Protein AF-A0A6I9YUH6-F1 (afdb_monomer_lite)

Foldseek 3Di:
DDDDPDDDPPDPPPDPPLDLLVLLCLQLCVQLVVDDADPVSNVVSVVSNVVVLVVVLVCQVPALANDPPDDDPVLVVNLVSCLSCFAAPQDPVNCVVSVSSNNSSCVVCPDPVNCVPVNDRDGHDRRPNRGRPPDPPPPDDDDDPDPDDDDDDDPVVVVVVVVVVVVVVVVVVVVVVVVVPPDDDDDDDDDDDDDDPDQDAQPPDDPQQDDDDPPDDDDSDDHPRRPVPNPLSVCLNQCVLALCRPHPDNPDDDPLEAEEEEPPAAELQAEDDPVSLVSLVVVQVVQVVSVVSVHSGAYAAEHEPNPPNLLVSLQVVCCVPPVDGCVNVDDPVSVVSSVVSSVVRVVNHVVVCSVSVRSHDPVRYYYCPPPVNVVVVVVVVVVCVVVVNDDDDDDDFDADPQSRDTDDPVVDDDDDDPAWDFDDDPPDPGTDIFRDWDWDWFAWPPDNDIDIDIDRCVVCLVVDQAAEDACPPPVCVVQQQTWTARPPPRDTHGYHHDNVDDPVPDD

Radius of gyration: 34.33 Å; chains: 1; bounding box: 80×70×88 Å

InterPro domains:
  IPR001412 Aminoacyl-tRNA synthetase, class I, conserved site [PS00178] (266-277)
  IPR002300 Aminoacyl-tRNA synthetase, class Ia [PF00133] (231-418)
  IPR002303 Valine-tRNA ligase [PR00986] (259-270)
  IPR002303 Valine-tRNA ligase [PR00986] (470-487)
  IPR002303 Valine-tRNA ligase [PTHR11946] (195-507)
  IPR004046 Glutathione S-transferase, C-terminal [PF00043] (27-112)
  IPR009008 Valyl/Leucyl/Isoleucyl-tRNA synthetase, editing domain [G3DSA:3.90.740.10] (435-507)
  IPR009008 Valyl/Leucyl/Isoleucyl-tRNA synthetase, editing domain [SSF50677] (431-507)
  IPR010987 Glutathione S-transferase, C-terminal-like [PS50405] (2-129)
  IPR014729 Rossmann-like alpha/beta/alpha sandwich fold [G3DSA:3.40.50.620] (249-434)
  IPR036282 Glutathione S-transferase, C-terminal domain superfamily [SSF47616] (27-125)

Structure (mmCIF, N/CA/C/O backbone):
data_AF-A0A6I9YUH6-F1
#
_entry.id   AF-A0A6I9YUH6-F1
#
loop_
_atom_site.group_PDB
_atom_site.id
_atom_site.type_symbol
_atom_site.label_atom_id
_atom_site.label_alt_id
_atom_site.label_comp_id
_atom_site.label_asym_id
_atom_site.label_entity_id
_atom_site.label_seq_id
_atom_site.pdbx_PDB_ins_code
_atom_site.Cartn_x
_atom_site.Cartn_y
_atom_site.Cartn_z
_atom_site.occupancy
_atom_site.B_iso_or_equiv
_atom_site.auth_seq_id
_atom_site.auth_comp_id
_atom_site.auth_asym_id
_atom_site.auth_atom_id
_atom_site.pdbx_PDB_model_num
ATOM 1 N N . MET A 1 1 ? -4.825 27.789 13.500 1.00 28.48 1 MET A N 1
ATOM 2 C CA . MET A 1 1 ? -3.528 27.991 14.176 1.00 28.48 1 MET A CA 1
ATOM 3 C C . MET A 1 1 ? -2.541 27.028 13.562 1.00 28.48 1 MET A C 1
ATOM 5 O O . MET A 1 1 ? -2.823 25.836 13.530 1.00 28.48 1 MET A O 1
ATOM 9 N N . GLY A 1 2 ? -1.489 27.582 12.961 1.00 30.12 2 GLY A N 1
ATOM 10 C CA . GLY A 1 2 ? -0.456 26.837 12.259 1.00 30.12 2 GLY A CA 1
ATOM 11 C C . GLY A 1 2 ? 0.387 26.005 13.215 1.00 30.12 2 GLY A C 1
ATOM 12 O O . GLY A 1 2 ? 0.708 26.444 14.316 1.00 30.12 2 GLY A O 1
ATOM 13 N N . ALA A 1 3 ? 0.722 24.804 12.766 1.00 25.11 3 ALA A N 1
ATOM 14 C CA . ALA A 1 3 ? 1.938 24.131 13.168 1.00 25.11 3 ALA A CA 1
ATOM 15 C C . ALA A 1 3 ? 2.820 24.123 11.919 1.00 25.11 3 ALA A C 1
ATOM 17 O O .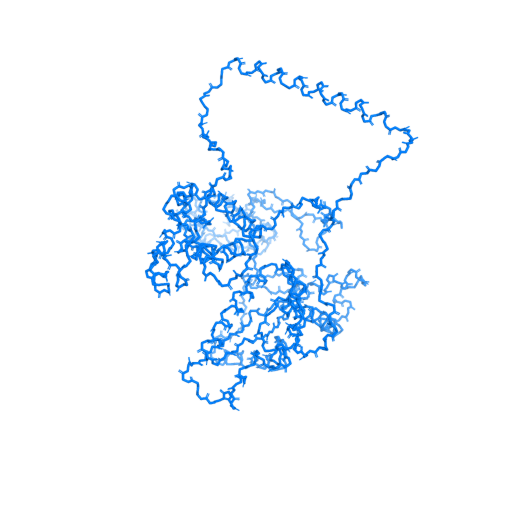 ALA A 1 3 ? 2.464 23.513 10.909 1.00 25.11 3 ALA A O 1
ATOM 18 N N . ASP A 1 4 ? 3.896 24.897 11.996 1.00 26.50 4 ASP A N 1
ATOM 19 C CA . ASP A 1 4 ? 4.964 24.989 11.015 1.00 26.50 4 ASP A CA 1
ATOM 20 C C . ASP A 1 4 ? 5.457 23.600 10.602 1.00 26.50 4 ASP A C 1
ATOM 22 O O . ASP A 1 4 ? 5.986 22.837 11.411 1.00 26.50 4 ASP A O 1
ATOM 26 N N . VAL A 1 5 ? 5.316 23.298 9.314 1.00 26.02 5 VAL A N 1
ATOM 27 C CA . VAL A 1 5 ? 6.139 22.305 8.616 1.00 26.02 5 VAL A CA 1
ATOM 28 C C . VAL A 1 5 ? 6.600 22.937 7.302 1.00 26.02 5 VAL A C 1
ATOM 30 O O . VAL A 1 5 ? 6.371 22.422 6.215 1.00 26.02 5 VAL A O 1
ATOM 33 N N . GLU A 1 6 ? 7.232 24.101 7.403 1.00 27.34 6 GLU A N 1
ATOM 34 C CA . GLU A 1 6 ? 8.122 24.628 6.372 1.00 27.34 6 GLU A CA 1
ATOM 35 C C . GLU A 1 6 ? 9.462 24.942 7.040 1.00 27.34 6 GLU A C 1
ATOM 37 O O . GLU A 1 6 ? 9.507 25.555 8.103 1.00 27.34 6 GLU A O 1
ATOM 42 N N . GLY A 1 7 ? 10.558 24.482 6.432 1.00 28.42 7 GLY A N 1
ATOM 43 C CA . GLY A 1 7 ? 11.908 24.851 6.857 1.00 28.42 7 GLY A CA 1
ATOM 44 C C . GLY A 1 7 ? 12.760 23.731 7.454 1.00 28.42 7 GLY A C 1
ATOM 45 O O . GLY A 1 7 ? 13.355 23.898 8.513 1.00 28.42 7 GLY A O 1
ATOM 46 N N . ARG A 1 8 ? 12.936 22.619 6.734 1.00 24.33 8 ARG A N 1
ATOM 47 C CA . ARG A 1 8 ? 14.284 22.035 6.636 1.00 24.33 8 ARG A CA 1
ATOM 48 C C . ARG A 1 8 ? 14.747 22.184 5.200 1.00 24.33 8 ARG A C 1
ATOM 50 O O . ARG A 1 8 ? 14.516 21.326 4.357 1.00 24.33 8 ARG A O 1
ATOM 57 N N . HIS A 1 9 ? 15.358 23.332 4.928 1.00 24.69 9 HIS A N 1
ATOM 58 C CA . HIS A 1 9 ? 16.361 23.407 3.882 1.00 24.69 9 HIS A CA 1
ATOM 59 C C . HIS A 1 9 ? 17.479 22.451 4.295 1.00 24.69 9 HIS A C 1
ATOM 61 O O . HIS A 1 9 ? 18.307 22.795 5.135 1.00 24.69 9 HIS A O 1
ATOM 67 N N . ASP A 1 10 ? 17.463 21.236 3.753 1.00 26.22 10 ASP A N 1
ATOM 68 C CA . ASP A 1 10 ? 18.659 20.409 3.733 1.00 26.22 10 ASP A CA 1
ATOM 69 C C . ASP A 1 10 ? 19.705 21.184 2.927 1.00 26.22 10 ASP A C 1
ATOM 71 O O . ASP A 1 10 ? 19.575 21.386 1.715 1.00 26.22 10 ASP A O 1
ATOM 75 N N . GLU A 1 11 ? 20.731 21.677 3.623 1.00 25.27 11 GLU A N 1
ATOM 76 C CA . GLU A 1 11 ? 21.991 22.035 2.993 1.00 25.27 11 GLU A CA 1
ATOM 77 C C . GLU A 1 11 ? 22.403 20.859 2.107 1.00 25.27 11 GLU A C 1
ATOM 79 O O . GLU A 1 11 ? 22.604 19.739 2.584 1.00 25.27 11 GLU A O 1
ATOM 84 N N . LYS A 1 12 ? 22.502 21.129 0.800 1.00 28.03 12 LYS A N 1
ATOM 85 C CA . LYS A 1 12 ? 23.068 20.235 -0.208 1.00 28.03 12 LYS A CA 1
ATOM 86 C C . LYS A 1 12 ? 24.490 19.849 0.204 1.00 28.03 12 LYS A C 1
ATOM 88 O O . LYS A 1 12 ? 25.468 20.443 -0.236 1.00 28.03 12 LYS A O 1
ATOM 93 N N . THR A 1 13 ? 24.608 18.820 1.027 1.00 25.12 13 THR A N 1
ATOM 94 C CA . THR A 1 13 ? 25.762 17.939 0.996 1.00 25.12 13 THR A CA 1
ATOM 95 C C . THR A 1 13 ? 25.499 16.984 -0.156 1.00 25.12 13 THR A C 1
ATOM 97 O O . THR A 1 13 ? 24.679 16.075 -0.050 1.00 25.12 13 THR A O 1
ATOM 100 N N . GLU A 1 14 ? 26.137 17.244 -1.299 1.00 26.66 14 GLU A N 1
ATOM 101 C CA . GLU A 1 14 ? 26.250 16.280 -2.394 1.00 26.66 14 GLU A CA 1
ATOM 102 C C . GLU A 1 14 ? 26.900 15.007 -1.839 1.00 26.66 14 GLU A C 1
ATOM 104 O O . GLU A 1 14 ? 28.121 14.865 -1.809 1.00 26.66 14 GLU A O 1
ATOM 109 N N . ARG A 1 15 ? 26.083 14.077 -1.336 1.00 26.31 15 ARG A N 1
ATOM 110 C CA . ARG A 1 15 ? 26.523 12.698 -1.171 1.00 26.31 15 ARG A CA 1
ATOM 111 C C . ARG A 1 15 ? 26.592 12.117 -2.580 1.00 26.31 15 ARG A C 1
ATOM 113 O O . ARG A 1 15 ? 25.574 12.179 -3.276 1.00 26.31 15 ARG A O 1
ATOM 120 N N . PRO A 1 16 ? 27.738 11.575 -3.026 1.00 32.91 16 PRO A N 1
ATOM 121 C CA . PRO A 1 16 ? 27.775 10.831 -4.276 1.00 32.91 16 PRO A CA 1
ATOM 122 C C . PRO A 1 16 ? 26.687 9.758 -4.205 1.00 32.91 16 PRO A C 1
ATOM 124 O O . PRO A 1 16 ? 26.562 9.057 -3.197 1.00 32.91 16 PRO A O 1
ATOM 127 N N . SER A 1 17 ? 25.836 9.697 -5.227 1.00 39.91 17 SER A N 1
ATOM 128 C CA . SER A 1 17 ? 24.769 8.708 -5.307 1.00 39.91 17 SER A CA 1
ATOM 129 C C . SER A 1 17 ? 25.404 7.322 -5.322 1.00 39.91 17 SER A C 1
ATOM 131 O O . SER A 1 17 ? 25.896 6.889 -6.358 1.00 39.91 17 SER A O 1
ATOM 133 N N . LEU A 1 18 ? 25.423 6.638 -4.179 1.00 45.19 18 LEU A N 1
ATOM 134 C CA . LEU A 1 18 ? 25.842 5.244 -4.090 1.00 45.19 18 LEU A CA 1
ATOM 135 C C . LEU A 1 18 ? 24.879 4.430 -4.966 1.00 45.19 18 LEU A C 1
ATOM 137 O O . LEU A 1 18 ? 23.727 4.214 -4.587 1.00 45.19 18 LEU A O 1
ATOM 141 N N . GLN A 1 19 ? 25.331 4.008 -6.149 1.00 61.72 19 GLN A N 1
ATOM 142 C CA . GLN A 1 19 ? 24.575 3.141 -7.054 1.00 61.72 19 GLN A CA 1
ATOM 143 C C . GLN A 1 19 ? 25.256 1.767 -7.142 1.00 61.72 19 GLN A C 1
ATOM 145 O O . GLN A 1 19 ? 25.968 1.496 -8.112 1.00 61.72 19 GLN A O 1
ATOM 150 N N . PRO A 1 20 ? 25.026 0.868 -6.158 1.00 62.22 20 PRO A N 1
ATOM 151 C CA . PRO A 1 20 ? 25.626 -0.464 -6.136 1.00 62.22 20 PRO A CA 1
ATOM 152 C C . PRO A 1 20 ? 25.488 -1.221 -7.458 1.00 62.22 20 PRO A C 1
ATOM 154 O O . PRO A 1 20 ? 26.449 -1.820 -7.926 1.00 62.22 20 PRO A O 1
ATOM 157 N N . ALA A 1 21 ? 24.311 -1.146 -8.086 1.00 65.94 21 ALA A N 1
ATOM 158 C CA . ALA A 1 21 ? 24.025 -1.824 -9.346 1.00 65.94 21 ALA A CA 1
ATOM 159 C C . ALA A 1 21 ? 24.849 -1.276 -10.523 1.00 65.94 21 ALA A C 1
ATOM 161 O O . ALA A 1 21 ? 25.344 -2.058 -11.330 1.00 65.94 21 ALA A O 1
ATOM 162 N N . ALA A 1 22 ? 25.025 0.047 -10.617 1.00 69.19 22 ALA A N 1
ATOM 163 C CA . ALA A 1 22 ? 25.764 0.673 -11.713 1.00 69.19 22 ALA A CA 1
ATOM 164 C C . ALA A 1 22 ? 27.263 0.357 -11.623 1.00 69.19 22 ALA A C 1
ATOM 166 O O . ALA A 1 22 ? 27.861 -0.074 -12.611 1.00 69.19 22 ALA A O 1
ATOM 167 N N . ALA A 1 23 ? 27.848 0.485 -10.427 1.00 70.00 23 ALA A N 1
ATOM 168 C CA . ALA A 1 23 ? 29.250 0.150 -10.190 1.00 70.00 23 ALA A CA 1
ATOM 169 C C . ALA A 1 23 ? 29.517 -1.353 -10.394 1.00 70.00 23 ALA A C 1
ATOM 171 O O . ALA A 1 23 ? 30.457 -1.730 -11.099 1.00 70.00 23 ALA A O 1
ATOM 172 N N . ALA A 1 24 ? 28.645 -2.218 -9.858 1.00 73.94 24 ALA A N 1
ATOM 173 C CA . ALA A 1 24 ? 28.726 -3.666 -10.041 1.00 73.94 24 ALA A CA 1
ATOM 174 C C . ALA A 1 24 ? 28.634 -4.076 -11.518 1.00 73.94 24 ALA A C 1
ATOM 176 O O . ALA A 1 24 ? 29.458 -4.863 -11.989 1.00 73.94 24 ALA A O 1
ATOM 177 N N . ALA A 1 25 ? 27.668 -3.526 -12.262 1.00 76.25 25 ALA A N 1
ATOM 178 C CA . ALA A 1 25 ? 27.495 -3.810 -13.683 1.00 76.25 25 ALA A CA 1
ATOM 179 C C . ALA A 1 25 ? 28.679 -3.302 -14.512 1.00 76.25 25 ALA A C 1
ATOM 181 O O . ALA A 1 25 ? 29.179 -4.036 -15.359 1.00 76.25 25 ALA A O 1
ATOM 182 N N . SER A 1 26 ? 29.172 -2.087 -14.248 1.00 73.25 26 SER A N 1
ATOM 183 C CA . SER A 1 26 ? 30.309 -1.511 -14.977 1.00 73.25 26 SER A CA 1
ATOM 184 C C . SER A 1 26 ? 31.577 -2.355 -14.816 1.00 73.25 26 SER A C 1
ATOM 186 O O . SER A 1 26 ? 32.252 -2.653 -15.805 1.00 73.25 26 SER A O 1
ATOM 188 N N . ALA A 1 27 ? 31.876 -2.800 -13.591 1.00 69.81 27 ALA A N 1
ATOM 189 C CA . ALA A 1 27 ? 33.015 -3.676 -13.327 1.00 69.81 27 ALA A CA 1
ATOM 190 C C . ALA A 1 27 ? 32.833 -5.060 -13.977 1.00 69.81 27 ALA A C 1
ATOM 192 O O . ALA A 1 27 ? 33.711 -5.532 -14.701 1.00 69.81 27 ALA A O 1
ATOM 193 N N . ALA A 1 28 ? 31.670 -5.692 -13.784 1.00 72.69 28 ALA A N 1
ATOM 194 C CA . ALA A 1 28 ? 31.400 -7.022 -14.323 1.00 72.69 28 ALA A CA 1
ATOM 195 C C . ALA A 1 28 ? 31.358 -7.050 -15.860 1.00 72.69 28 ALA A C 1
ATOM 197 O O . ALA A 1 28 ? 31.919 -7.951 -16.477 1.00 72.69 28 ALA A O 1
ATOM 198 N N . PHE A 1 29 ? 30.730 -6.068 -16.510 1.00 77.19 29 PHE A N 1
ATOM 199 C CA . PHE A 1 29 ? 30.641 -6.013 -17.975 1.00 77.19 29 PHE A CA 1
ATOM 200 C C . PHE A 1 29 ? 31.984 -5.716 -18.634 1.00 77.19 29 PHE A C 1
ATOM 202 O O . PHE A 1 29 ? 32.238 -6.201 -19.739 1.00 77.19 29 PHE A O 1
ATOM 209 N N . SER A 1 30 ? 32.859 -4.979 -17.949 1.00 71.56 30 SER A N 1
ATOM 210 C CA . SER A 1 30 ? 34.247 -4.814 -18.378 1.00 71.56 30 SER A CA 1
ATOM 211 C C . SER A 1 30 ? 35.007 -6.143 -18.301 1.00 71.56 30 SER A C 1
ATOM 213 O O . SER A 1 30 ? 35.696 -6.500 -19.255 1.00 71.56 30 SER A O 1
ATOM 215 N N . ALA A 1 31 ? 34.800 -6.936 -17.239 1.00 66.25 31 ALA A N 1
ATOM 216 C CA . ALA A 1 31 ? 35.374 -8.283 -17.111 1.00 66.25 31 ALA A CA 1
ATOM 217 C C . ALA A 1 31 ? 34.918 -9.226 -18.229 1.00 66.25 31 ALA A C 1
ATOM 219 O O . ALA A 1 31 ? 35.706 -9.969 -18.810 1.00 66.25 31 ALA A O 1
ATOM 220 N N . LEU A 1 32 ? 33.637 -9.132 -18.582 1.00 68.06 32 LEU A N 1
ATOM 221 C CA . LEU A 1 32 ? 33.023 -9.911 -19.650 1.00 68.06 32 LEU A CA 1
ATOM 222 C C . LEU A 1 32 ? 33.388 -9.408 -21.063 1.00 68.06 32 LEU A C 1
ATOM 224 O O . LEU A 1 32 ? 32.926 -9.996 -22.038 1.00 68.06 32 LEU A O 1
ATOM 228 N N . LYS A 1 33 ? 34.192 -8.337 -21.197 1.00 67.94 33 LYS A N 1
ATOM 229 C CA . LYS A 1 33 ? 34.515 -7.650 -22.469 1.00 67.94 33 LYS A CA 1
ATOM 230 C C . LYS A 1 33 ? 33.277 -7.198 -23.262 1.00 67.94 33 LYS A C 1
ATOM 232 O O . LYS A 1 33 ? 33.340 -7.035 -24.479 1.00 67.94 33 LYS A O 1
ATOM 237 N N . ILE A 1 34 ? 32.156 -6.971 -22.576 1.00 67.44 34 ILE A N 1
ATOM 238 C CA . ILE A 1 34 ? 30.902 -6.488 -23.177 1.00 67.44 34 ILE A CA 1
ATOM 239 C C . ILE A 1 34 ? 31.004 -4.987 -23.483 1.00 67.44 34 ILE A C 1
ATOM 241 O O . ILE A 1 34 ? 30.445 -4.516 -24.470 1.00 67.44 34 ILE A O 1
ATOM 245 N N . SER A 1 35 ? 31.747 -4.237 -22.663 1.00 64.50 35 SER A N 1
ATOM 246 C CA . SER A 1 35 ? 31.966 -2.799 -22.835 1.00 64.50 35 SER A CA 1
ATOM 247 C C . SER A 1 35 ? 33.446 -2.483 -23.061 1.00 64.50 35 SER A C 1
ATOM 249 O O . SER A 1 35 ? 34.309 -2.972 -22.333 1.00 64.50 35 SER A O 1
ATOM 251 N N . LYS A 1 36 ? 33.747 -1.637 -24.056 1.00 59.16 36 LYS A N 1
ATOM 252 C CA . LYS A 1 36 ? 35.078 -1.040 -24.255 1.00 59.16 36 LYS A CA 1
ATOM 253 C C . LYS A 1 36 ? 35.166 0.256 -23.450 1.00 59.16 36 LYS A C 1
ATOM 255 O O . LYS A 1 36 ? 35.031 1.341 -24.008 1.00 59.16 36 LYS A O 1
ATOM 260 N N . GLN A 1 37 ? 35.353 0.155 -22.138 1.00 59.56 37 GLN A N 1
ATOM 261 C CA . GLN A 1 37 ? 35.641 1.339 -21.326 1.00 59.56 37 GLN A CA 1
ATOM 262 C C . GLN A 1 37 ? 37.094 1.783 -21.524 1.00 59.56 37 GLN A C 1
ATOM 264 O O . GLN A 1 37 ? 37.993 0.959 -21.702 1.00 59.56 37 GLN A O 1
ATOM 269 N N . ASN A 1 38 ? 37.334 3.096 -21.493 1.00 63.94 38 ASN A N 1
ATOM 270 C CA . ASN A 1 38 ? 38.695 3.611 -21.376 1.00 63.94 38 ASN A CA 1
ATOM 271 C C . ASN A 1 38 ? 39.259 3.260 -19.982 1.00 63.94 38 ASN A C 1
ATOM 273 O O . ASN A 1 38 ? 38.509 3.043 -19.029 1.00 63.94 38 ASN A O 1
ATOM 277 N N . LYS A 1 39 ? 40.591 3.197 -19.855 1.00 66.31 39 LYS A N 1
ATOM 278 C CA . LYS A 1 39 ? 41.265 2.792 -18.606 1.00 66.31 39 LYS A CA 1
ATOM 279 C C . LYS A 1 39 ? 40.795 3.613 -17.393 1.00 66.31 39 LYS A C 1
ATOM 281 O O . LYS A 1 39 ? 40.511 3.060 -16.341 1.00 66.31 39 LYS A O 1
ATOM 286 N N . GLN A 1 40 ? 40.617 4.920 -17.583 1.00 68.38 40 GLN A N 1
ATOM 287 C CA . GLN A 1 40 ? 40.190 5.849 -16.537 1.00 68.38 40 GLN A CA 1
ATOM 288 C C . GLN A 1 40 ? 38.757 5.593 -16.029 1.00 68.38 40 GLN A C 1
ATOM 290 O O . GLN A 1 40 ? 38.491 5.736 -14.837 1.00 68.38 40 GLN A O 1
ATOM 295 N N . GLY A 1 41 ? 37.826 5.226 -16.915 1.00 65.56 41 GLY A N 1
ATOM 296 C CA . GLY A 1 41 ? 36.446 4.894 -16.558 1.00 65.56 41 GLY A CA 1
ATOM 297 C C . GLY A 1 41 ? 36.350 3.581 -15.786 1.00 65.56 41 GLY A C 1
ATOM 298 O O . GLY A 1 41 ? 35.613 3.505 -14.803 1.00 65.56 41 GLY A O 1
ATOM 299 N N . LEU A 1 42 ? 37.158 2.591 -16.177 1.00 67.75 42 LEU A N 1
ATOM 300 C CA . LEU A 1 42 ? 37.275 1.327 -15.457 1.00 67.75 42 LEU A CA 1
ATOM 301 C C . LEU A 1 42 ? 37.821 1.549 -14.041 1.00 67.75 42 LEU A C 1
ATOM 303 O O . LEU A 1 42 ? 37.180 1.138 -13.079 1.00 67.75 42 LEU A O 1
ATOM 307 N N . ASP A 1 43 ? 38.940 2.264 -13.901 1.00 68.62 43 ASP A N 1
ATOM 308 C CA . ASP A 1 43 ? 39.560 2.542 -12.596 1.00 68.62 43 ASP A CA 1
ATOM 309 C C . ASP A 1 43 ? 38.579 3.248 -11.639 1.00 68.62 43 ASP A C 1
ATOM 311 O O . ASP A 1 43 ? 38.487 2.912 -10.456 1.00 68.62 43 ASP A O 1
ATOM 315 N N . ARG A 1 44 ? 37.771 4.184 -12.158 1.00 71.88 44 ARG A N 1
ATOM 316 C CA . ARG A 1 44 ? 36.736 4.878 -11.379 1.00 71.88 44 ARG A CA 1
ATOM 317 C C . ARG A 1 44 ? 35.605 3.946 -10.937 1.00 71.88 44 ARG A C 1
ATOM 319 O O . ARG A 1 44 ? 35.225 3.982 -9.769 1.00 71.88 44 ARG A O 1
ATOM 326 N N . ALA A 1 45 ? 35.072 3.129 -11.846 1.00 68.88 45 ALA A N 1
ATOM 327 C CA . ALA A 1 45 ? 33.996 2.184 -11.533 1.00 68.88 45 ALA A CA 1
ATOM 328 C C . ALA A 1 45 ? 34.431 1.153 -10.481 1.00 68.88 45 ALA A C 1
ATOM 330 O O . ALA A 1 45 ? 33.653 0.757 -9.614 1.00 68.88 45 ALA A O 1
ATOM 331 N N . VAL A 1 46 ? 35.697 0.749 -10.543 1.00 72.38 46 VAL A N 1
ATOM 332 C CA . VAL A 1 46 ? 36.317 -0.174 -9.596 1.00 72.38 46 VAL A CA 1
ATOM 333 C C . VAL A 1 46 ? 36.466 0.464 -8.221 1.00 72.38 46 VAL A C 1
ATOM 335 O O . VAL A 1 46 ? 36.051 -0.144 -7.236 1.00 72.38 46 VAL A O 1
ATOM 338 N N . ALA A 1 47 ? 36.992 1.687 -8.145 1.00 78.00 47 ALA A N 1
ATOM 339 C CA . ALA A 1 47 ? 37.110 2.414 -6.883 1.00 78.00 47 ALA A CA 1
ATOM 340 C C . ALA A 1 47 ? 35.738 2.623 -6.216 1.00 78.00 47 ALA A C 1
ATOM 342 O O . ALA A 1 47 ? 35.589 2.454 -5.004 1.00 78.00 47 ALA A O 1
ATOM 343 N N . GLU A 1 48 ? 34.710 2.929 -7.011 1.00 80.00 48 GLU A N 1
ATOM 344 C CA . GLU A 1 48 ? 33.337 3.057 -6.523 1.00 80.00 48 GLU A CA 1
ATOM 345 C C . GLU A 1 48 ? 32.794 1.720 -5.997 1.00 80.00 48 GLU A C 1
ATOM 347 O O . GLU A 1 48 ? 32.257 1.669 -4.888 1.00 80.00 48 GLU A O 1
ATOM 352 N N . LEU A 1 49 ? 32.998 0.623 -6.738 1.00 81.94 49 LEU A N 1
ATOM 353 C CA . LEU A 1 49 ? 32.625 -0.718 -6.290 1.00 81.94 49 LEU A CA 1
ATOM 354 C C . LEU A 1 49 ? 33.329 -1.082 -4.976 1.00 81.94 49 LEU A C 1
ATOM 356 O O . LEU A 1 49 ? 32.672 -1.558 -4.058 1.00 81.94 49 LEU A O 1
ATOM 360 N N . GLN A 1 50 ? 34.628 -0.820 -4.831 1.00 83.44 50 GLN A N 1
ATOM 361 C CA . GLN A 1 50 ? 35.343 -1.088 -3.577 1.00 83.44 50 GLN A CA 1
ATOM 362 C C . GLN A 1 50 ? 34.759 -0.325 -2.395 1.00 83.44 50 GLN A C 1
ATOM 364 O O . GLN A 1 50 ? 34.556 -0.907 -1.329 1.00 83.44 50 GLN A O 1
ATOM 369 N N . HIS A 1 51 ? 34.483 0.966 -2.583 1.00 84.88 51 HIS A N 1
ATOM 370 C CA . HIS A 1 51 ? 33.885 1.789 -1.544 1.00 84.88 51 HIS A CA 1
ATOM 371 C C . HIS A 1 51 ? 32.532 1.212 -1.101 1.00 84.88 51 HIS A C 1
ATOM 373 O O . HIS A 1 51 ? 32.285 1.042 0.092 1.00 84.88 51 HIS A O 1
ATOM 379 N N . LEU A 1 52 ? 31.692 0.824 -2.065 1.00 85.44 52 LEU A N 1
ATOM 380 C CA . LEU A 1 52 ? 30.396 0.190 -1.823 1.00 85.44 52 LEU A CA 1
ATOM 381 C C . LEU A 1 52 ? 30.514 -1.134 -1.056 1.00 85.44 52 LEU A C 1
ATOM 383 O O . LEU A 1 52 ? 29.785 -1.346 -0.085 1.00 85.44 52 LEU A O 1
ATOM 387 N N . LEU A 1 53 ? 31.436 -2.011 -1.465 1.00 90.12 53 LEU A N 1
ATOM 388 C CA . LEU A 1 53 ? 31.677 -3.286 -0.784 1.00 90.12 53 LEU A CA 1
ATOM 389 C C . LEU A 1 53 ? 32.143 -3.059 0.662 1.00 90.12 53 LEU A C 1
ATOM 391 O O . LEU A 1 53 ? 31.667 -3.746 1.561 1.00 90.12 53 LEU A O 1
ATOM 395 N N . GLY A 1 54 ? 32.999 -2.061 0.907 1.00 89.81 54 GLY A N 1
ATOM 396 C CA . GLY A 1 54 ? 33.466 -1.712 2.253 1.00 89.81 54 GLY A CA 1
ATOM 397 C C . GLY A 1 54 ? 32.357 -1.193 3.173 1.00 89.81 54 GLY A C 1
ATOM 398 O O . GLY A 1 54 ? 32.288 -1.578 4.343 1.00 89.81 54 GLY A O 1
ATOM 399 N N . VAL A 1 55 ? 31.446 -0.369 2.645 1.00 91.25 55 VAL A N 1
ATOM 400 C CA . VAL A 1 55 ? 30.267 0.105 3.390 1.00 91.25 55 VAL A CA 1
ATOM 401 C C . VAL A 1 55 ? 29.354 -1.065 3.764 1.00 91.25 55 VAL A C 1
ATOM 403 O O . VAL A 1 55 ? 28.932 -1.170 4.918 1.00 91.25 55 VAL A O 1
ATOM 406 N N . LEU A 1 56 ? 29.069 -1.966 2.817 1.00 92.19 56 LEU A N 1
ATOM 407 C CA . LEU A 1 56 ? 28.224 -3.133 3.078 1.00 92.19 56 LEU A CA 1
ATOM 408 C C . LEU A 1 56 ? 28.880 -4.111 4.059 1.00 92.19 56 LEU A C 1
ATOM 410 O O . LEU A 1 56 ? 28.206 -4.593 4.967 1.00 92.19 56 LEU A O 1
ATOM 414 N N . ASP A 1 57 ? 30.184 -4.366 3.927 1.00 94.19 57 ASP A N 1
ATOM 415 C CA . ASP A 1 57 ? 30.925 -5.229 4.851 1.00 94.19 57 ASP A CA 1
ATOM 416 C C . ASP A 1 57 ? 30.860 -4.700 6.289 1.00 94.19 57 ASP A C 1
ATOM 418 O O . ASP A 1 57 ? 30.529 -5.441 7.217 1.00 94.19 57 ASP A O 1
ATOM 422 N N . SER A 1 58 ? 31.059 -3.389 6.453 1.00 93.06 58 SER A N 1
ATOM 423 C CA . SER A 1 58 ? 30.958 -2.717 7.751 1.00 93.06 58 SER A CA 1
ATOM 424 C C . SER A 1 58 ? 29.551 -2.832 8.345 1.00 93.06 58 SER A C 1
ATOM 426 O O . SER A 1 58 ? 29.396 -3.119 9.532 1.00 93.06 58 SER A O 1
ATOM 428 N N . HIS A 1 59 ? 28.507 -2.656 7.524 1.00 92.75 59 HIS A N 1
ATOM 429 C CA . HIS A 1 59 ? 27.112 -2.800 7.958 1.00 92.75 59 HIS A CA 1
ATOM 430 C C . HIS A 1 59 ? 26.771 -4.232 8.394 1.00 92.75 59 HIS A C 1
ATOM 432 O O . HIS A 1 59 ? 25.993 -4.424 9.333 1.00 92.75 59 HIS A O 1
ATOM 438 N N . LEU A 1 60 ? 27.370 -5.228 7.740 1.00 95.38 60 LEU A N 1
ATOM 439 C CA . LEU A 1 60 ? 27.136 -6.656 7.967 1.00 95.38 60 LEU A CA 1
ATOM 440 C C . LEU A 1 60 ? 28.005 -7.260 9.080 1.00 95.38 60 LEU A C 1
ATOM 442 O O . LEU A 1 60 ? 27.853 -8.444 9.383 1.00 95.38 60 LEU A O 1
ATOM 446 N N . LYS A 1 61 ? 28.878 -6.470 9.721 1.00 94.31 61 LYS A N 1
ATOM 447 C CA . LYS A 1 61 ? 29.769 -6.927 10.804 1.00 94.31 61 LYS A CA 1
ATOM 448 C C . LYS A 1 61 ? 29.021 -7.585 11.968 1.00 94.31 61 LYS A C 1
ATOM 450 O O . LYS A 1 61 ? 29.487 -8.581 12.506 1.00 94.31 61 LYS A O 1
ATOM 455 N N . LEU A 1 62 ? 27.870 -7.034 12.355 1.00 93.44 62 LEU A N 1
ATOM 456 C CA . LEU A 1 62 ? 27.058 -7.513 13.486 1.00 93.44 62 LEU A CA 1
ATOM 457 C C . LEU A 1 62 ? 25.672 -8.015 13.060 1.00 93.44 62 LEU A C 1
ATOM 459 O O . LEU A 1 62 ? 24.795 -8.175 13.902 1.00 93.44 62 LEU A O 1
ATOM 463 N N . ARG A 1 63 ? 25.436 -8.204 11.757 1.00 92.88 63 ARG A N 1
ATOM 464 C CA . ARG A 1 63 ? 24.102 -8.507 11.225 1.00 92.88 63 ARG A CA 1
ATOM 465 C C . ARG A 1 63 ? 24.135 -9.721 10.324 1.00 92.88 63 ARG A C 1
ATOM 467 O O . ARG A 1 63 ? 25.005 -9.826 9.464 1.00 92.88 63 ARG A O 1
ATOM 474 N N . THR A 1 64 ? 23.181 -10.629 10.485 1.00 92.44 64 THR A N 1
ATOM 475 C CA . THR A 1 64 ? 23.052 -11.791 9.594 1.00 92.44 64 THR A CA 1
ATOM 476 C C . THR A 1 64 ? 22.535 -11.392 8.219 1.00 92.44 64 THR A C 1
ATOM 478 O O . THR A 1 64 ? 23.060 -11.892 7.229 1.00 92.44 64 THR A O 1
ATOM 481 N N . TYR A 1 65 ? 21.590 -10.452 8.169 1.00 95.00 65 TYR A N 1
ATOM 482 C CA . TYR A 1 65 ? 20.968 -9.916 6.958 1.00 95.00 65 TYR A CA 1
ATOM 483 C C . TYR A 1 65 ? 21.052 -8.387 6.933 1.00 95.00 65 TYR A C 1
ATOM 485 O O . TYR A 1 65 ? 21.424 -7.751 7.922 1.00 95.00 65 TYR A O 1
ATOM 493 N N . LEU A 1 66 ? 20.725 -7.770 5.798 1.00 91.62 66 LEU A N 1
ATOM 494 C CA . LEU A 1 66 ? 20.770 -6.314 5.654 1.00 91.62 66 LEU A CA 1
ATOM 495 C C . LEU A 1 66 ? 19.749 -5.614 6.554 1.00 91.62 66 LEU A C 1
ATOM 497 O O . LEU A 1 66 ? 20.045 -4.531 7.072 1.00 91.62 66 LEU A O 1
ATOM 501 N N . VAL A 1 67 ? 18.576 -6.227 6.744 1.00 91.38 67 VAL A N 1
ATOM 502 C CA . VAL A 1 67 ? 17.467 -5.687 7.538 1.00 91.38 67 VAL A CA 1
ATOM 503 C C . VAL A 1 67 ? 16.840 -6.794 8.388 1.00 91.38 67 VAL A C 1
ATOM 505 O O . VAL A 1 67 ? 16.290 -7.750 7.858 1.00 91.38 67 VAL A O 1
ATOM 508 N N . GLY A 1 68 ? 16.864 -6.630 9.713 1.00 89.12 68 GLY A N 1
ATOM 509 C CA . GLY A 1 68 ? 16.263 -7.586 10.648 1.00 89.12 68 GLY A CA 1
ATOM 510 C C . GLY A 1 68 ? 16.979 -8.942 10.695 1.00 89.12 68 GLY A C 1
ATOM 511 O O . GLY A 1 68 ? 18.164 -9.047 10.383 1.00 89.12 68 GLY A O 1
ATOM 512 N N . GLU A 1 69 ? 16.238 -9.972 11.104 1.00 90.75 69 GLU A N 1
ATOM 513 C CA . GLU A 1 69 ? 16.762 -11.323 11.379 1.00 90.75 69 GLU A CA 1
ATOM 514 C C . GLU A 1 69 ? 16.404 -12.357 10.296 1.00 90.75 69 GLU A C 1
ATOM 516 O O . GLU A 1 69 ? 16.693 -13.543 10.436 1.00 90.75 69 GLU A O 1
ATOM 521 N N . THR A 1 70 ? 15.776 -11.928 9.198 1.00 91.69 70 THR A N 1
ATOM 522 C CA . THR A 1 70 ? 15.357 -12.806 8.090 1.00 91.69 70 THR A CA 1
ATOM 523 C C . THR A 1 70 ? 15.715 -12.185 6.746 1.00 91.69 70 THR A C 1
ATOM 525 O O . THR A 1 70 ? 15.976 -10.986 6.670 1.00 91.69 70 THR A O 1
ATOM 528 N N . ILE A 1 71 ? 15.727 -12.991 5.681 1.00 92.25 71 ILE A N 1
ATOM 529 C CA . ILE A 1 71 ? 15.956 -12.490 4.322 1.00 92.25 71 ILE A CA 1
ATOM 530 C C . ILE A 1 71 ? 14.832 -11.543 3.932 1.00 92.25 71 ILE A C 1
ATOM 532 O O . ILE A 1 71 ? 13.654 -11.894 3.964 1.00 92.25 71 ILE A O 1
ATOM 536 N N . THR A 1 72 ? 15.219 -10.351 3.500 1.00 92.00 72 THR A N 1
ATOM 537 C CA . THR A 1 72 ? 14.300 -9.329 3.011 1.00 92.00 72 THR A CA 1
ATOM 538 C C . THR A 1 72 ? 14.522 -9.050 1.528 1.00 92.00 72 THR A C 1
ATOM 540 O O . THR A 1 72 ? 15.494 -9.492 0.913 1.00 92.00 72 THR A O 1
ATOM 543 N N . LEU A 1 73 ? 13.644 -8.236 0.935 1.00 85.56 73 LEU A N 1
ATOM 544 C CA . LEU A 1 73 ? 13.837 -7.737 -0.427 1.00 85.56 73 LEU A CA 1
ATOM 545 C C . LEU A 1 73 ? 15.169 -6.981 -0.591 1.00 85.56 73 LEU A C 1
ATOM 547 O O . LEU A 1 73 ? 15.751 -7.006 -1.677 1.00 85.56 73 LEU A O 1
ATOM 551 N N . ALA A 1 74 ? 15.667 -6.335 0.470 1.00 88.56 74 ALA A N 1
ATOM 552 C CA . ALA A 1 74 ? 16.973 -5.683 0.445 1.00 88.56 74 ALA A CA 1
ATOM 553 C C . ALA A 1 74 ? 18.084 -6.708 0.191 1.00 88.56 74 ALA A C 1
ATOM 555 O O . ALA A 1 74 ? 18.950 -6.468 -0.653 1.00 88.56 74 ALA A O 1
ATOM 556 N N . ASP A 1 75 ? 18.016 -7.866 0.856 1.00 93.38 75 ASP A N 1
ATOM 557 C CA . ASP A 1 75 ? 18.991 -8.942 0.701 1.00 93.38 75 ASP A CA 1
ATOM 558 C C . ASP A 1 75 ? 18.973 -9.523 -0.709 1.00 93.38 75 ASP A C 1
ATOM 560 O O . ASP A 1 75 ? 20.010 -9.589 -1.367 1.00 93.38 75 ASP A O 1
ATOM 564 N N . VAL A 1 76 ? 17.777 -9.852 -1.209 1.00 90.88 76 VAL A N 1
ATOM 565 C CA . VAL A 1 76 ? 17.584 -10.363 -2.573 1.00 90.88 76 VAL A CA 1
ATOM 566 C C . VAL A 1 76 ? 18.132 -9.388 -3.608 1.00 90.88 76 VAL A C 1
ATOM 568 O O . VAL A 1 76 ? 18.896 -9.777 -4.489 1.00 90.88 76 VAL A O 1
ATOM 571 N N . THR A 1 77 ? 17.802 -8.104 -3.478 1.00 87.81 77 THR A N 1
ATOM 572 C CA . THR A 1 77 ? 18.232 -7.077 -4.434 1.00 87.81 77 THR A CA 1
ATOM 573 C C . THR A 1 77 ? 19.749 -6.901 -4.417 1.00 87.81 77 THR A C 1
ATOM 575 O O . THR A 1 77 ? 20.386 -6.911 -5.471 1.00 87.81 77 THR A O 1
ATOM 578 N N . ALA A 1 78 ? 20.349 -6.766 -3.233 1.00 90.81 78 ALA A N 1
ATOM 579 C CA . ALA A 1 78 ? 21.788 -6.570 -3.105 1.00 90.81 78 ALA A CA 1
ATOM 580 C C . ALA A 1 78 ? 22.577 -7.808 -3.559 1.00 90.81 78 ALA A C 1
ATOM 582 O O . ALA A 1 78 ? 23.574 -7.664 -4.268 1.00 90.81 78 ALA A O 1
ATOM 583 N N . ALA A 1 79 ? 22.120 -9.017 -3.215 1.00 92.25 79 ALA A N 1
ATOM 584 C CA . ALA A 1 79 ? 22.775 -10.257 -3.618 1.00 92.25 79 ALA A CA 1
ATOM 585 C C . ALA A 1 79 ? 22.721 -10.432 -5.143 1.00 92.25 79 ALA A C 1
ATOM 587 O O . ALA A 1 79 ? 23.740 -10.727 -5.763 1.00 92.25 79 ALA A O 1
ATOM 588 N N . CYS A 1 80 ? 21.577 -10.152 -5.775 1.00 89.44 80 CYS A N 1
ATOM 589 C CA . CYS A 1 80 ? 21.453 -10.172 -7.233 1.00 89.44 80 CYS A CA 1
ATOM 590 C C . CYS A 1 80 ? 22.375 -9.146 -7.916 1.00 89.44 80 CYS A C 1
ATOM 592 O O . CYS A 1 80 ? 23.034 -9.481 -8.899 1.00 89.44 80 CYS A O 1
ATOM 594 N N . CYS A 1 81 ? 22.487 -7.924 -7.381 1.00 88.56 81 CYS A N 1
ATOM 595 C CA . CYS A 1 81 ? 23.415 -6.908 -7.897 1.00 88.56 81 CYS A CA 1
ATOM 596 C C . CYS A 1 81 ? 24.885 -7.343 -7.790 1.00 88.56 81 CYS A C 1
ATOM 598 O O . CYS A 1 81 ? 25.690 -7.046 -8.671 1.00 88.56 81 CYS A O 1
ATOM 600 N N . LEU A 1 82 ? 25.238 -8.053 -6.717 1.00 91.19 82 LEU A N 1
ATOM 601 C CA . LEU A 1 82 ? 26.600 -8.513 -6.456 1.00 91.19 82 LEU A CA 1
ATOM 602 C C . LEU A 1 82 ? 26.924 -9.868 -7.102 1.00 91.19 82 LEU A C 1
ATOM 604 O O . LEU A 1 82 ? 28.089 -10.265 -7.106 1.00 91.19 82 LEU A O 1
ATOM 608 N N . LEU A 1 83 ? 25.947 -10.541 -7.717 1.00 90.56 83 LEU A N 1
ATOM 609 C CA . LEU A 1 83 ? 26.126 -11.860 -8.323 1.00 90.56 83 LEU A CA 1
ATOM 610 C C . LEU A 1 83 ? 27.246 -11.875 -9.370 1.00 90.56 83 LEU A C 1
ATOM 612 O O . LEU A 1 83 ? 28.150 -12.703 -9.291 1.00 90.56 83 LEU A O 1
ATOM 616 N N . LEU A 1 84 ? 27.219 -10.949 -10.335 1.00 87.94 84 LEU A N 1
ATOM 617 C CA . LEU A 1 84 ? 28.246 -10.887 -11.380 1.00 87.94 84 LEU A CA 1
ATOM 618 C C . LEU A 1 84 ? 29.622 -10.462 -10.834 1.00 87.94 84 LEU A C 1
ATOM 620 O O . LEU A 1 84 ? 30.605 -11.108 -11.203 1.00 87.94 84 LEU A O 1
ATOM 624 N N . PRO A 1 85 ? 29.736 -9.459 -9.936 1.00 88.12 85 PRO A N 1
ATOM 625 C CA . PRO A 1 85 ? 30.986 -9.195 -9.227 1.00 88.12 85 PRO A CA 1
ATOM 626 C C . PRO A 1 85 ? 31.572 -10.422 -8.517 1.00 88.12 85 PRO A C 1
ATOM 628 O O . PRO A 1 85 ? 32.746 -10.725 -8.713 1.00 88.12 85 PRO A O 1
ATOM 631 N N . TYR A 1 86 ? 30.780 -11.173 -7.747 1.00 90.31 86 TYR A N 1
ATOM 632 C CA . TYR A 1 86 ? 31.257 -12.393 -7.077 1.00 90.31 86 TYR A CA 1
ATOM 633 C C . TYR A 1 86 ? 31.628 -13.508 -8.056 1.00 90.31 86 TYR A C 1
ATOM 635 O O . TYR A 1 86 ? 32.519 -14.314 -7.778 1.00 90.31 86 TYR A O 1
ATOM 643 N N . LYS A 1 87 ? 30.960 -13.550 -9.209 1.00 87.12 87 LYS A N 1
ATOM 644 C CA . LYS A 1 87 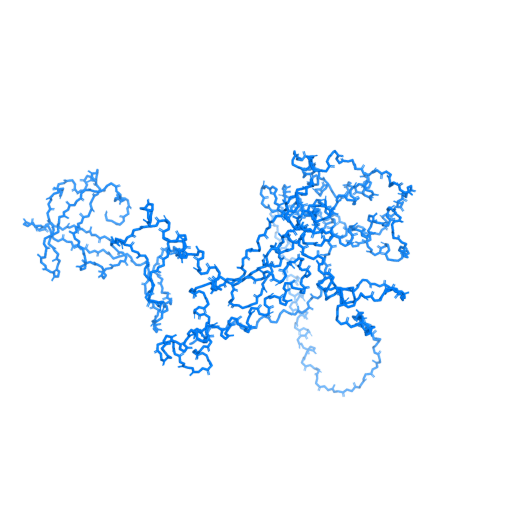? 31.202 -14.560 -10.230 1.00 87.12 87 LYS A CA 1
ATOM 645 C C . LYS A 1 87 ? 32.443 -14.279 -11.075 1.00 87.12 87 LYS A C 1
ATOM 647 O O . LYS A 1 87 ? 33.141 -15.227 -11.389 1.00 87.12 87 LYS A O 1
ATOM 652 N N . TYR A 1 88 ? 32.744 -13.025 -11.416 1.00 82.81 88 TYR A N 1
ATOM 653 C CA . TYR A 1 88 ? 33.771 -12.710 -12.426 1.00 82.81 88 TYR A CA 1
ATOM 654 C C . TYR A 1 88 ? 34.842 -11.701 -11.987 1.00 82.81 88 TYR A C 1
ATOM 656 O O . TYR A 1 88 ? 35.837 -11.537 -12.686 1.00 82.81 88 TYR A O 1
ATOM 664 N N . VAL A 1 89 ? 34.656 -10.999 -10.864 1.00 80.94 89 VAL A N 1
ATOM 665 C CA . VAL A 1 89 ? 35.538 -9.889 -10.448 1.00 80.94 89 VAL A CA 1
ATOM 666 C C . VAL A 1 89 ? 36.256 -10.202 -9.133 1.00 80.94 89 VAL A C 1
ATOM 668 O O . VAL A 1 89 ? 37.471 -10.058 -9.027 1.00 80.94 89 VAL A O 1
ATOM 671 N N . LEU A 1 90 ? 35.520 -10.656 -8.117 1.00 84.38 90 LEU A N 1
ATOM 672 C CA . LEU A 1 90 ? 36.035 -10.843 -6.761 1.00 84.38 90 LEU A CA 1
ATOM 673 C C . LEU A 1 90 ? 36.745 -12.195 -6.604 1.00 84.38 90 LEU A C 1
ATOM 675 O O . LEU A 1 90 ? 36.146 -13.199 -6.210 1.00 84.38 90 LEU A O 1
ATOM 679 N N . ASN A 1 91 ? 38.052 -12.202 -6.871 1.00 83.06 91 ASN A N 1
ATOM 680 C CA . ASN A 1 91 ? 38.921 -13.350 -6.611 1.00 83.06 91 ASN A CA 1
ATOM 681 C C . ASN A 1 91 ? 39.017 -13.692 -5.108 1.00 83.06 91 ASN A C 1
ATOM 683 O O . ASN A 1 91 ? 38.492 -12.990 -4.239 1.00 83.06 91 ASN A O 1
ATOM 687 N N . GLN A 1 92 ? 39.682 -14.803 -4.782 1.00 84.00 92 GLN A N 1
ATOM 688 C CA . GLN A 1 92 ? 39.800 -15.263 -3.396 1.00 84.00 92 GLN A CA 1
ATOM 689 C C . GLN A 1 92 ? 40.454 -14.220 -2.479 1.00 84.00 92 GLN A C 1
ATOM 691 O O . GLN A 1 92 ? 39.911 -13.951 -1.411 1.00 84.00 92 GLN A O 1
ATOM 696 N N . THR A 1 93 ? 41.552 -13.594 -2.907 1.00 81.12 93 THR A N 1
ATOM 697 C CA . THR A 1 93 ? 42.253 -12.553 -2.140 1.00 81.12 93 THR A CA 1
ATOM 698 C C . THR A 1 93 ? 41.326 -11.383 -1.819 1.00 81.12 93 THR A C 1
ATOM 700 O O . THR A 1 93 ? 41.240 -10.959 -0.672 1.00 81.12 93 THR A O 1
ATOM 703 N N . LEU A 1 94 ? 40.547 -10.909 -2.789 1.00 81.44 94 LEU A N 1
ATOM 704 C CA . LEU A 1 94 ? 39.653 -9.765 -2.601 1.00 81.44 94 LEU A CA 1
ATOM 705 C C . LEU A 1 94 ? 38.511 -10.052 -1.640 1.00 81.44 94 LEU A C 1
ATOM 707 O O . LEU A 1 94 ? 38.163 -9.213 -0.812 1.00 81.44 94 LEU A O 1
ATOM 711 N N . ARG A 1 95 ? 37.969 -11.268 -1.690 1.00 88.12 95 ARG A N 1
ATOM 712 C CA . ARG A 1 95 ? 36.924 -11.698 -0.757 1.00 88.12 95 ARG A CA 1
ATOM 713 C C . ARG A 1 95 ? 37.407 -11.731 0.695 1.00 88.12 95 ARG A C 1
ATOM 715 O O . ARG A 1 95 ? 36.592 -11.527 1.588 1.00 88.12 95 ARG A O 1
ATOM 722 N N . THR A 1 96 ? 38.709 -11.910 0.945 1.00 87.19 96 THR A N 1
ATOM 723 C CA . THR A 1 96 ? 39.266 -11.840 2.311 1.00 87.19 96 THR A CA 1
ATOM 724 C C . THR A 1 96 ? 39.288 -10.430 2.903 1.00 87.19 96 THR A C 1
ATOM 726 O O . THR A 1 96 ? 39.358 -10.300 4.121 1.00 87.19 96 THR A O 1
ATOM 729 N N . TYR A 1 97 ? 39.173 -9.377 2.087 1.00 87.81 97 TYR A N 1
ATOM 730 C CA . TYR A 1 97 ? 39.017 -8.007 2.591 1.00 87.81 97 TYR A CA 1
ATOM 731 C C . TYR A 1 97 ? 37.572 -7.686 2.986 1.00 87.81 97 TYR A C 1
ATOM 733 O O . TYR A 1 97 ? 37.353 -6.826 3.834 1.00 87.81 97 TYR A O 1
ATOM 741 N N . PHE A 1 98 ? 36.597 -8.403 2.419 1.00 92.88 98 PHE A N 1
ATOM 742 C CA . PHE A 1 98 ? 35.165 -8.221 2.669 1.00 92.88 98 PHE A CA 1
ATOM 743 C C . PHE A 1 98 ? 34.559 -9.505 3.256 1.00 92.88 98 PHE A C 1
ATOM 745 O O . PHE A 1 98 ? 33.724 -10.171 2.632 1.00 92.88 98 PHE A O 1
ATOM 752 N N . ILE A 1 99 ? 35.047 -9.907 4.434 1.00 94.00 99 ILE A N 1
ATOM 753 C CA . ILE A 1 99 ? 34.699 -11.184 5.078 1.00 94.00 99 ILE A CA 1
ATOM 754 C C . ILE A 1 99 ? 33.216 -11.225 5.454 1.00 94.00 99 ILE A C 1
ATOM 756 O O . ILE A 1 99 ? 32.544 -12.227 5.200 1.00 94.00 99 ILE A O 1
ATOM 760 N N . ASN A 1 100 ? 32.693 -10.145 6.036 1.00 95.50 100 ASN A N 1
ATOM 761 C CA . ASN A 1 100 ? 31.314 -10.080 6.514 1.00 95.50 100 ASN A CA 1
ATOM 762 C C . ASN A 1 100 ? 30.333 -10.072 5.344 1.00 95.50 100 ASN A C 1
ATOM 764 O O . ASN A 1 100 ? 29.326 -10.783 5.383 1.00 95.50 100 ASN A O 1
ATOM 768 N N . LEU A 1 101 ? 30.666 -9.322 4.291 1.00 95.25 101 LEU A N 1
ATOM 769 C CA . LEU A 1 101 ? 29.905 -9.275 3.050 1.00 95.25 101 LEU A CA 1
ATOM 770 C C . LEU A 1 101 ? 29.937 -10.619 2.324 1.00 95.25 101 LEU A C 1
ATOM 772 O O . LEU A 1 101 ? 28.899 -11.103 1.886 1.00 95.25 101 LEU A O 1
ATOM 776 N N . THR A 1 102 ? 31.104 -11.259 2.238 1.00 95.25 102 THR A N 1
ATOM 777 C CA . THR A 1 102 ? 31.236 -12.571 1.592 1.00 95.25 102 THR A CA 1
ATOM 778 C C . THR A 1 102 ? 30.462 -13.639 2.352 1.00 95.25 102 THR A C 1
ATOM 780 O O . THR A 1 102 ? 29.757 -14.426 1.726 1.00 95.25 102 THR A O 1
ATOM 783 N N . ARG A 1 103 ? 30.525 -13.641 3.689 1.00 95.94 103 ARG A N 1
ATOM 784 C CA . ARG A 1 103 ? 29.690 -14.510 4.527 1.00 95.94 103 ARG A CA 1
ATOM 785 C C . ARG A 1 103 ? 28.209 -14.295 4.214 1.00 95.94 103 ARG A C 1
ATOM 787 O O . ARG A 1 103 ? 27.530 -15.257 3.884 1.00 95.94 103 ARG A O 1
ATOM 794 N N . TRP A 1 104 ? 27.726 -13.056 4.281 1.00 96.88 104 TRP A N 1
ATOM 795 C CA . TRP A 1 104 ? 26.326 -12.724 3.997 1.00 96.88 104 TRP A CA 1
ATOM 796 C C . TRP A 1 104 ? 25.896 -13.133 2.579 1.00 96.88 104 TRP A C 1
ATOM 798 O O . TRP A 1 104 ? 24.837 -13.735 2.413 1.00 96.88 104 TRP A O 1
ATOM 808 N N . PHE A 1 105 ? 26.729 -12.877 1.565 1.00 96.00 105 PHE A N 1
ATOM 809 C CA . PHE A 1 105 ? 26.427 -13.225 0.176 1.00 96.00 105 PHE A CA 1
ATOM 810 C C . PHE A 1 105 ? 26.251 -14.737 0.027 1.00 96.00 105 PHE A C 1
ATOM 812 O O . PHE A 1 105 ? 25.267 -15.185 -0.557 1.00 96.00 105 PHE A O 1
ATOM 819 N N . LEU A 1 106 ? 27.158 -15.524 0.618 1.00 95.19 106 LEU A N 1
ATOM 820 C CA . LEU A 1 106 ? 27.065 -16.984 0.634 1.00 95.19 106 LEU A CA 1
ATOM 821 C C . LEU A 1 106 ? 25.858 -17.483 1.425 1.00 95.19 106 LEU A C 1
ATOM 823 O O . LEU A 1 106 ? 25.214 -18.433 0.989 1.00 95.19 106 LEU A O 1
ATOM 827 N N . THR A 1 107 ? 25.517 -16.840 2.543 1.00 94.94 107 THR A N 1
ATOM 828 C CA . THR A 1 107 ? 24.288 -17.144 3.287 1.00 94.94 107 THR A CA 1
ATOM 829 C C . THR A 1 107 ? 23.047 -16.935 2.421 1.00 94.94 107 THR A C 1
ATOM 831 O O . THR A 1 107 ? 22.132 -17.750 2.495 1.00 94.94 107 THR A O 1
ATOM 834 N N . CYS A 1 108 ? 23.017 -15.892 1.584 1.00 95.06 108 CYS A N 1
ATOM 835 C CA . CYS A 1 108 ? 21.895 -15.616 0.685 1.00 95.06 108 CYS A CA 1
ATOM 836 C C . CYS A 1 108 ? 21.826 -16.622 -0.473 1.00 95.06 108 CYS A C 1
ATOM 838 O O . CYS A 1 108 ? 20.817 -17.298 -0.641 1.00 95.06 108 CYS A O 1
ATOM 840 N N . VAL A 1 109 ? 22.898 -16.762 -1.263 1.00 94.81 109 VAL A N 1
ATOM 841 C CA . VAL A 1 109 ? 22.852 -17.567 -2.501 1.00 94.81 109 VAL A CA 1
ATOM 842 C C . VAL A 1 109 ? 22.747 -19.075 -2.263 1.00 94.81 109 VAL A C 1
ATOM 844 O O . VAL A 1 109 ? 22.388 -19.808 -3.181 1.00 94.81 109 VAL A O 1
ATOM 847 N N . ASN A 1 110 ? 23.049 -19.545 -1.049 1.00 94.44 110 ASN A N 1
ATOM 848 C CA . ASN A 1 110 ? 22.897 -20.951 -0.671 1.00 94.44 110 ASN A CA 1
ATOM 849 C C . ASN A 1 110 ? 21.522 -21.295 -0.092 1.00 94.44 110 ASN A C 1
ATOM 851 O O . ASN A 1 110 ? 21.295 -22.458 0.237 1.00 94.44 110 ASN A O 1
ATOM 855 N N . GLN A 1 111 ? 20.607 -20.331 0.035 1.00 93.56 111 GLN A N 1
ATOM 856 C CA . GLN A 1 111 ? 19.234 -20.662 0.401 1.00 93.56 111 GLN A CA 1
ATOM 857 C C . GLN A 1 111 ? 18.547 -21.478 -0.702 1.00 93.56 111 GLN A C 1
ATOM 859 O O . GLN A 1 111 ? 18.821 -21.240 -1.887 1.00 93.56 111 GLN A O 1
ATOM 864 N N . PRO A 1 112 ? 17.621 -22.388 -0.348 1.00 92.62 112 PRO A N 1
ATOM 865 C CA . PRO A 1 112 ? 16.898 -23.210 -1.317 1.00 92.62 112 PRO A CA 1
ATOM 866 C C . PRO A 1 112 ? 16.222 -22.392 -2.425 1.00 92.62 112 PRO A C 1
ATOM 868 O O . PRO A 1 112 ? 16.261 -22.775 -3.592 1.00 92.62 112 PRO A O 1
ATOM 871 N N . GLU A 1 113 ? 15.652 -21.237 -2.084 1.00 91.94 113 GLU A N 1
ATOM 872 C CA . GLU A 1 113 ? 14.939 -20.358 -3.012 1.00 91.94 113 GLU A CA 1
ATOM 873 C C . GLU A 1 113 ? 15.888 -19.712 -4.026 1.00 91.94 113 GLU A C 1
ATOM 875 O O . GLU A 1 113 ? 15.572 -19.631 -5.214 1.00 91.94 113 GLU A O 1
ATOM 880 N N . PHE A 1 114 ? 17.080 -19.296 -3.585 1.00 92.56 114 PHE A N 1
ATOM 881 C CA . PHE A 1 114 ? 18.107 -18.773 -4.485 1.00 92.56 114 PHE A CA 1
ATOM 882 C C . PHE A 1 114 ? 18.636 -19.870 -5.399 1.00 92.56 114 PHE A C 1
ATOM 884 O O . PHE A 1 114 ? 18.751 -19.652 -6.603 1.00 92.56 114 PHE A O 1
ATOM 891 N N . GLN A 1 115 ? 18.915 -21.056 -4.857 1.00 92.06 115 GLN A N 1
ATOM 892 C CA . GLN A 1 115 ? 19.406 -22.185 -5.643 1.00 92.06 115 GLN A CA 1
ATOM 893 C C . GLN A 1 115 ? 18.381 -22.663 -6.675 1.00 92.06 115 GLN A C 1
ATOM 895 O O . GLN A 1 115 ? 18.764 -23.021 -7.787 1.00 92.06 115 GLN A O 1
ATOM 900 N N . ALA A 1 116 ? 17.087 -22.610 -6.353 1.00 91.50 116 ALA A N 1
ATOM 901 C CA . ALA A 1 116 ? 16.021 -22.951 -7.290 1.00 91.50 116 ALA A CA 1
ATOM 902 C C . ALA A 1 116 ? 15.994 -22.031 -8.525 1.00 91.50 116 ALA A C 1
ATOM 904 O O . ALA A 1 116 ? 15.615 -22.474 -9.607 1.00 91.50 116 ALA A O 1
ATOM 905 N N . VAL A 1 117 ? 16.408 -20.765 -8.379 1.00 89.31 117 VAL A N 1
ATOM 906 C CA . VAL A 1 117 ? 16.370 -19.760 -9.455 1.00 89.31 117 VAL A CA 1
ATOM 907 C C . VAL A 1 117 ? 17.722 -19.591 -10.149 1.00 89.31 117 VAL A C 1
ATOM 909 O O . VAL A 1 117 ? 17.794 -19.570 -11.376 1.00 89.31 117 VAL A O 1
ATOM 912 N N . LEU A 1 118 ? 18.797 -19.441 -9.376 1.00 88.19 118 LEU A N 1
ATOM 913 C CA . LEU A 1 118 ? 20.144 -19.159 -9.878 1.00 88.19 118 LEU A CA 1
ATOM 914 C C . LEU A 1 118 ? 20.938 -20.431 -10.202 1.00 88.19 118 LEU A C 1
ATOM 916 O O . LEU A 1 118 ? 21.944 -20.358 -10.910 1.00 88.19 118 LEU A O 1
ATOM 920 N N . GLY A 1 119 ? 20.517 -21.583 -9.674 1.00 89.50 119 GLY A N 1
ATOM 921 C CA . GLY A 1 119 ? 21.341 -22.784 -9.624 1.00 89.50 119 GLY A CA 1
ATOM 922 C C . GLY A 1 119 ? 22.513 -22.642 -8.647 1.00 89.50 119 GLY A C 1
ATOM 923 O O . GLY A 1 119 ? 22.575 -21.729 -7.821 1.00 89.50 119 GLY A O 1
ATOM 924 N N . THR A 1 120 ? 23.476 -23.562 -8.734 1.00 89.44 120 THR A N 1
ATOM 925 C CA . THR A 1 120 ? 24.698 -23.500 -7.923 1.00 89.44 120 THR A CA 1
ATOM 926 C C . THR A 1 120 ? 25.563 -22.313 -8.346 1.00 89.44 120 THR A C 1
ATOM 928 O O . THR A 1 120 ? 26.125 -22.299 -9.444 1.00 89.44 120 THR A O 1
ATOM 931 N N . VAL A 1 121 ? 25.721 -21.333 -7.455 1.00 89.19 121 VAL A N 1
ATOM 932 C CA . VAL A 1 121 ? 26.583 -20.169 -7.689 1.00 89.19 121 VAL A CA 1
ATOM 933 C C . VAL A 1 121 ? 28.047 -20.555 -7.485 1.00 89.19 121 VAL A C 1
ATOM 935 O O . VAL A 1 121 ? 28.474 -20.892 -6.382 1.00 89.19 121 VAL A O 1
ATOM 938 N N . ARG A 1 122 ? 28.830 -20.480 -8.560 1.00 88.12 122 ARG A N 1
ATOM 939 C CA . ARG A 1 122 ? 30.286 -20.655 -8.542 1.00 88.12 122 ARG A CA 1
ATOM 940 C C . ARG A 1 122 ? 30.965 -19.288 -8.503 1.00 88.12 122 ARG A C 1
ATOM 942 O O . ARG A 1 122 ? 30.544 -18.359 -9.189 1.00 88.12 122 ARG A O 1
ATOM 949 N N . LEU A 1 123 ? 31.979 -19.162 -7.655 1.00 88.88 123 LEU A N 1
ATOM 950 C CA . LEU A 1 123 ? 32.660 -17.897 -7.379 1.00 88.88 123 LEU A CA 1
ATOM 951 C C . LEU A 1 123 ? 33.946 -17.822 -8.191 1.00 88.88 123 LEU A C 1
ATOM 953 O O . LEU A 1 123 ? 34.688 -18.800 -8.220 1.00 88.88 123 LEU A O 1
ATOM 957 N N . TYR A 1 124 ? 34.226 -16.647 -8.753 1.00 82.38 124 TYR A N 1
ATOM 958 C CA . TYR A 1 124 ? 35.424 -16.373 -9.549 1.00 82.38 124 TYR A CA 1
ATOM 959 C C . TYR A 1 124 ? 35.683 -17.413 -10.656 1.00 82.38 124 TYR A C 1
ATOM 961 O O . TYR A 1 124 ? 36.646 -18.177 -10.622 1.00 82.38 124 TYR A O 1
ATOM 969 N N . GLU A 1 125 ? 34.785 -17.442 -11.635 1.00 77.50 125 GLU A N 1
ATOM 970 C CA . GLU A 1 125 ? 34.924 -18.206 -12.869 1.00 77.50 125 GLU A CA 1
ATOM 971 C C . GLU A 1 125 ? 35.596 -17.368 -13.961 1.00 77.50 125 GLU A C 1
ATOM 973 O O . GLU A 1 125 ? 35.470 -16.140 -13.995 1.00 77.50 125 GLU A O 1
ATOM 978 N N . GLU A 1 126 ? 36.255 -18.038 -14.908 1.00 66.44 126 GLU A N 1
ATOM 979 C CA . GLU A 1 126 ? 36.683 -17.384 -16.141 1.00 66.44 126 GLU A CA 1
ATOM 980 C C . GLU A 1 126 ? 35.461 -16.837 -16.888 1.00 66.44 126 GLU A C 1
ATOM 982 O O . GLU A 1 126 ? 34.464 -17.533 -17.110 1.00 66.44 126 GLU A O 1
ATOM 987 N N . ALA A 1 127 ? 35.529 -15.564 -17.279 1.00 62.72 127 ALA A N 1
ATOM 988 C CA . ALA A 1 127 ? 34.492 -14.955 -18.093 1.00 62.72 127 ALA A CA 1
ATOM 989 C C . ALA A 1 127 ? 34.327 -15.745 -19.410 1.00 62.72 127 ALA A C 1
ATOM 991 O O . ALA A 1 127 ? 35.336 -16.042 -20.053 1.00 62.72 127 ALA A O 1
ATOM 992 N N . PRO A 1 128 ? 33.094 -15.986 -19.902 1.00 59.66 128 PRO A N 1
ATOM 993 C CA . PRO A 1 128 ? 32.847 -16.693 -21.167 1.00 59.66 128 PRO A CA 1
ATOM 994 C C . PRO A 1 128 ? 33.572 -16.112 -22.402 1.00 59.66 128 PRO A C 1
ATOM 996 O O . PRO A 1 128 ? 33.686 -16.786 -23.419 1.00 59.66 128 PRO A O 1
ATOM 999 N N . GLY A 1 129 ? 34.070 -14.869 -22.326 1.00 57.66 129 GLY A N 1
ATOM 1000 C CA . GLY A 1 129 ? 34.887 -14.197 -23.349 1.00 57.66 129 GLY A CA 1
ATOM 1001 C C . GLY A 1 129 ? 36.411 -14.222 -23.111 1.00 57.66 129 GLY A C 1
ATOM 1002 O O . GLY A 1 129 ? 37.132 -13.395 -23.686 1.00 57.66 129 GLY A O 1
ATOM 1003 N N . GLY A 1 130 ? 36.915 -15.091 -22.224 1.00 51.78 130 GLY A N 1
ATOM 1004 C CA . GLY A 1 130 ? 38.349 -15.243 -21.929 1.00 51.78 130 GLY A CA 1
ATOM 1005 C C . GLY A 1 130 ? 38.993 -13.971 -21.365 1.00 51.78 130 GLY A C 1
ATOM 1006 O O . GLY A 1 130 ? 40.114 -13.610 -21.726 1.00 51.78 130 GLY A O 1
ATOM 1007 N N . GLY A 1 131 ? 38.233 -13.186 -20.602 1.00 50.50 131 GLY A N 1
ATOM 1008 C CA . GLY A 1 131 ? 38.720 -11.990 -19.922 1.00 50.50 131 GLY A CA 1
ATOM 1009 C C . GLY A 1 131 ? 39.010 -12.298 -18.464 1.00 50.50 131 GLY A C 1
ATOM 1010 O O . GLY A 1 131 ? 38.083 -12.557 -17.705 1.00 50.50 131 GLY A O 1
ATOM 1011 N N . VAL A 1 132 ? 40.277 -12.235 -18.068 1.00 48.78 132 VAL A N 1
ATOM 1012 C CA . VAL A 1 132 ? 40.649 -12.068 -16.663 1.00 48.78 132 VAL A CA 1
ATOM 1013 C C . VAL A 1 132 ? 40.914 -10.580 -16.492 1.00 48.78 132 VAL A C 1
ATOM 1015 O O . VAL A 1 132 ? 41.819 -10.037 -17.126 1.00 48.78 132 VAL A O 1
ATOM 1018 N N . LEU A 1 133 ? 40.103 -9.890 -15.688 1.00 51.34 133 LEU A N 1
ATOM 1019 C CA . LEU A 1 133 ? 40.547 -8.606 -15.158 1.00 51.34 133 LEU A CA 1
ATOM 1020 C C . LEU A 1 133 ? 41.635 -8.926 -14.130 1.00 51.34 133 LEU A C 1
ATOM 1022 O O . LEU A 1 133 ? 41.337 -9.279 -12.989 1.00 51.34 133 LEU A O 1
ATOM 1026 N N . GLU A 1 134 ? 42.900 -8.844 -14.538 1.00 48.81 134 GLU A N 1
ATOM 1027 C CA . GLU A 1 134 ? 44.005 -8.725 -13.589 1.00 48.81 134 GLU A CA 1
ATOM 1028 C C . GLU A 1 134 ? 43.896 -7.343 -12.941 1.00 48.81 134 GLU A C 1
ATOM 1030 O O . GLU A 1 134 ? 44.362 -6.333 -13.466 1.00 48.81 134 GLU A O 1
ATOM 1035 N N . MET A 1 135 ? 43.164 -7.282 -11.832 1.00 52.91 135 MET A N 1
ATOM 1036 C CA . MET A 1 135 ? 42.973 -6.052 -11.075 1.00 52.91 135 MET A CA 1
ATOM 1037 C C . MET A 1 135 ? 44.024 -5.979 -9.981 1.00 52.91 135 MET A C 1
ATOM 1039 O O . MET A 1 135 ? 43.935 -6.681 -8.973 1.00 52.91 135 MET A O 1
ATOM 1043 N N . ASP A 1 136 ? 45.006 -5.104 -10.171 1.00 45.94 136 ASP A N 1
ATOM 1044 C CA . ASP A 1 136 ? 45.964 -4.750 -9.129 1.00 45.94 136 ASP A CA 1
ATOM 1045 C C . ASP A 1 136 ? 45.275 -3.738 -8.193 1.00 45.94 136 ASP A C 1
ATOM 1047 O O . ASP A 1 136 ? 45.285 -2.527 -8.418 1.00 45.94 136 ASP A O 1
ATOM 1051 N N . PHE A 1 137 ? 44.600 -4.235 -7.153 1.00 52.16 137 PHE A N 1
ATOM 1052 C CA . PHE A 1 137 ? 43.998 -3.419 -6.093 1.00 52.16 137 PHE A CA 1
ATOM 1053 C C . PHE A 1 137 ? 45.093 -2.801 -5.203 1.00 52.16 137 PH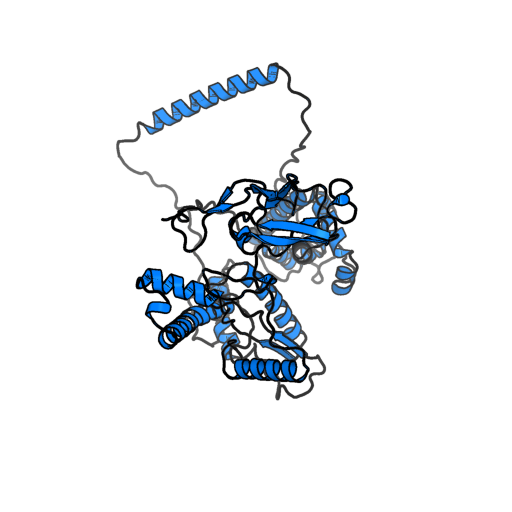E A C 1
ATOM 1055 O O . PHE A 1 137 ? 45.255 -3.161 -4.041 1.00 52.16 137 PHE A O 1
ATOM 1062 N N . LYS A 1 138 ? 45.897 -1.894 -5.768 1.00 43.12 138 LYS A N 1
ATOM 1063 C CA . LYS A 1 138 ? 47.026 -1.219 -5.101 1.00 43.12 138 LYS A CA 1
ATOM 1064 C C . LYS A 1 138 ? 46.759 0.242 -4.724 1.00 43.12 138 LYS A C 1
ATOM 1066 O O . LYS A 1 138 ? 47.700 0.982 -4.460 1.00 43.12 138 LYS A O 1
ATOM 1071 N N . ALA A 1 139 ? 45.501 0.666 -4.650 1.00 37.34 139 ALA A N 1
ATOM 1072 C CA . ALA A 1 139 ? 45.144 1.992 -4.151 1.00 37.34 139 ALA A CA 1
ATOM 1073 C C . ALA A 1 139 ? 44.539 1.880 -2.742 1.00 37.34 139 ALA A C 1
ATOM 1075 O O . ALA A 1 139 ? 43.439 1.359 -2.585 1.00 37.34 139 ALA A O 1
ATOM 1076 N N . GLU A 1 140 ? 45.330 2.306 -1.750 1.00 43.38 140 GLU A N 1
ATOM 1077 C CA . GLU A 1 140 ? 44.986 2.672 -0.363 1.00 43.38 140 GLU A CA 1
ATOM 1078 C C . GLU A 1 140 ? 43.629 2.160 0.154 1.00 43.38 140 GLU A C 1
ATOM 1080 O O . GLU A 1 140 ? 42.601 2.833 0.100 1.00 43.38 140 GLU A O 1
ATOM 1085 N N . LEU A 1 141 ? 43.651 0.946 0.707 1.00 44.47 141 LEU A N 1
ATOM 1086 C CA . LEU A 1 141 ? 42.591 0.458 1.585 1.00 44.47 141 LEU A CA 1
ATOM 1087 C C . LEU A 1 141 ? 42.575 1.321 2.862 1.00 44.47 141 LEU A C 1
ATOM 1089 O O . LEU A 1 141 ? 43.650 1.579 3.408 1.00 44.47 141 LEU A O 1
ATOM 1093 N N . PRO A 1 142 ? 41.405 1.745 3.374 1.00 38.47 142 PRO A N 1
ATOM 1094 C CA . PRO A 1 142 ? 41.339 2.388 4.681 1.00 38.47 142 PRO A CA 1
ATOM 1095 C C . PRO A 1 142 ? 41.885 1.424 5.743 1.00 38.47 142 PRO A C 1
ATOM 1097 O O . PRO A 1 142 ? 41.502 0.251 5.779 1.00 38.47 142 PRO A O 1
ATOM 1100 N N . GLU A 1 143 ? 42.813 1.905 6.574 1.00 33.03 143 GLU A N 1
ATOM 1101 C CA . GLU A 1 143 ? 43.361 1.140 7.695 1.00 33.03 143 GLU A CA 1
ATOM 1102 C C . GLU A 1 143 ? 42.220 0.599 8.569 1.00 33.03 143 GLU A C 1
ATOM 1104 O O . GLU A 1 143 ? 41.234 1.290 8.837 1.00 33.03 143 GLU A O 1
ATOM 1109 N N . LYS A 1 144 ? 42.344 -0.662 9.001 1.00 30.62 144 LYS A N 1
ATOM 1110 C CA . LYS A 1 144 ? 41.433 -1.269 9.974 1.00 30.62 144 LYS A CA 1
ATOM 1111 C C . LYS A 1 144 ? 41.468 -0.437 11.259 1.00 30.62 144 LYS A C 1
ATOM 1113 O O . LYS A 1 144 ? 42.407 -0.566 12.037 1.00 30.62 144 LYS A O 1
ATOM 1118 N N . GLU A 1 145 ? 40.437 0.360 11.519 1.00 28.62 145 GLU A N 1
ATOM 1119 C CA . GLU A 1 145 ? 40.174 0.825 12.880 1.00 28.62 145 GLU A CA 1
ATOM 1120 C C . GLU A 1 145 ? 39.686 -0.377 13.705 1.00 28.62 145 GLU A C 1
ATOM 1122 O O . GLU A 1 145 ? 38.530 -0.807 13.628 1.00 28.62 145 GLU A O 1
ATOM 1127 N N . GLU A 1 146 ? 40.601 -0.962 14.480 1.00 27.06 146 GLU A N 1
ATOM 1128 C CA . GLU A 1 146 ? 40.250 -1.808 15.615 1.00 27.06 146 GLU A CA 1
ATOM 1129 C C . GLU A 1 146 ? 39.533 -0.942 16.655 1.00 27.06 146 GLU A C 1
ATOM 1131 O O . GLU A 1 146 ? 40.125 -0.096 17.321 1.00 27.06 146 GLU A O 1
ATOM 1136 N N . ILE A 1 147 ? 38.224 -1.146 16.785 1.00 29.03 147 ILE A N 1
ATOM 1137 C CA . ILE A 1 147 ? 37.461 -0.646 17.926 1.00 29.03 147 ILE A CA 1
ATOM 1138 C C . ILE A 1 147 ? 37.708 -1.636 19.071 1.00 29.03 147 ILE A C 1
ATOM 1140 O O . ILE A 1 147 ? 36.953 -2.594 19.233 1.00 29.03 147 ILE A O 1
ATOM 1144 N N . GLU A 1 148 ? 38.792 -1.437 19.821 1.00 30.75 148 GLU A N 1
ATOM 1145 C CA . GLU A 1 148 ? 38.933 -2.003 21.166 1.00 30.75 148 GLU A CA 1
ATOM 1146 C C . GLU A 1 148 ? 38.058 -1.206 22.146 1.00 30.75 148 GLU A C 1
ATOM 1148 O O . GLU A 1 148 ? 38.079 0.029 22.178 1.00 30.75 148 GLU A O 1
ATOM 1153 N N . GLU A 1 149 ? 37.270 -1.914 22.956 1.00 32.09 149 GLU A N 1
ATOM 1154 C CA . GLU A 1 149 ? 36.517 -1.324 24.064 1.00 32.09 149 GLU A CA 1
ATOM 1155 C C . GLU A 1 149 ? 37.477 -0.731 25.115 1.00 32.09 149 GLU A C 1
ATOM 1157 O O . GLU A 1 149 ? 38.430 -1.400 25.521 1.00 32.09 149 GLU A O 1
ATOM 1162 N N . PRO A 1 150 ? 37.257 0.501 25.615 1.00 33.44 150 PRO A N 1
ATOM 1163 C CA . PRO A 1 150 ? 38.159 1.074 26.602 1.00 33.44 150 PRO A CA 1
ATOM 1164 C C . PRO A 1 150 ? 37.834 0.574 28.026 1.00 33.44 150 PRO A C 1
ATOM 1166 O O . PRO A 1 150 ? 36.680 0.664 28.456 1.00 33.44 150 PRO A O 1
ATOM 1169 N N . PRO A 1 151 ? 38.840 0.150 28.820 1.00 39.97 151 PRO A N 1
ATOM 1170 C CA . PRO A 1 151 ? 38.687 -0.055 30.260 1.00 39.97 151 PRO A CA 1
ATOM 1171 C C . PRO A 1 151 ? 38.570 1.301 31.001 1.00 39.97 151 PRO A C 1
ATOM 1173 O O . PRO A 1 151 ? 38.853 2.359 30.424 1.00 39.97 151 PRO A O 1
ATOM 1176 N N . PRO A 1 152 ? 38.128 1.322 32.277 1.00 39.72 152 PRO A N 1
ATOM 1177 C CA . PRO A 1 152 ? 37.683 2.544 32.949 1.00 39.72 152 PRO A CA 1
ATOM 1178 C C . PRO A 1 152 ? 38.797 3.594 33.112 1.00 39.72 152 PRO A C 1
ATOM 1180 O O . PRO A 1 152 ? 39.952 3.293 33.409 1.00 39.72 152 PRO A O 1
ATOM 1183 N N . LYS A 1 153 ? 38.422 4.862 32.899 1.00 41.53 153 LYS A N 1
ATOM 1184 C CA . LYS A 1 153 ? 39.326 6.011 32.714 1.00 41.53 153 LYS A CA 1
ATOM 1185 C C . LYS A 1 153 ? 40.050 6.432 34.000 1.00 41.53 153 LYS A C 1
ATOM 1187 O O . LYS A 1 153 ? 39.430 6.595 35.048 1.00 41.53 153 LYS A O 1
ATOM 1192 N N . SER A 1 154 ? 41.352 6.723 33.894 1.00 55.50 154 SER A N 1
ATOM 1193 C CA . SER A 1 154 ? 42.183 7.243 34.994 1.00 55.50 154 SER A CA 1
ATOM 1194 C C . SER A 1 154 ? 42.292 8.778 34.997 1.00 55.50 154 SER A C 1
ATOM 1196 O O . SER A 1 154 ? 42.182 9.444 33.963 1.00 55.50 154 SER A O 1
ATOM 1198 N N . ALA A 1 155 ? 42.585 9.359 36.169 1.00 52.53 155 ALA A N 1
ATOM 1199 C CA . ALA A 1 155 ? 42.657 10.806 36.434 1.00 52.53 155 ALA A CA 1
ATOM 1200 C C . ALA A 1 155 ? 43.623 11.611 35.528 1.00 52.53 155 ALA A C 1
ATOM 1202 O O . ALA A 1 155 ? 43.531 12.838 35.442 1.00 52.53 155 ALA A O 1
ATOM 1203 N N . SER A 1 156 ? 44.534 10.939 34.817 1.00 52.50 156 SER A N 1
ATOM 1204 C CA . SER A 1 156 ? 45.445 11.562 33.847 1.00 52.50 156 SER A CA 1
ATOM 1205 C C . SER A 1 156 ? 44.737 11.962 32.538 1.00 52.50 156 SER A C 1
ATOM 1207 O O . SER A 1 156 ? 45.076 12.982 31.928 1.00 52.50 156 SER A O 1
ATOM 1209 N N . GLN A 1 157 ? 43.695 11.225 32.129 1.00 48.91 157 GLN A N 1
ATOM 1210 C CA . GLN A 1 157 ? 42.931 11.508 30.906 1.00 48.91 157 GLN A CA 1
ATOM 1211 C C . GLN A 1 157 ? 42.025 12.744 31.058 1.00 48.91 157 GLN A C 1
ATOM 1213 O O . GLN A 1 157 ? 41.976 13.573 30.148 1.00 48.91 157 GLN A O 1
ATOM 1218 N N . LEU A 1 158 ? 41.439 12.958 32.244 1.00 54.72 158 LEU A N 1
ATOM 1219 C CA . LEU A 1 158 ? 40.620 14.143 32.557 1.00 54.72 158 LEU A CA 1
ATOM 1220 C C . LEU A 1 158 ? 41.420 15.457 32.471 1.00 54.72 158 LEU A C 1
ATOM 1222 O O . LEU A 1 158 ? 40.923 16.469 31.974 1.00 54.72 158 LEU A O 1
ATOM 1226 N N . LYS A 1 159 ? 42.703 15.447 32.865 1.00 60.81 159 LYS A N 1
ATOM 1227 C CA . LYS A 1 159 ? 43.590 16.621 32.728 1.00 60.81 159 LYS A CA 1
ATOM 1228 C C . LYS A 1 159 ? 43.972 16.922 31.272 1.00 60.81 159 LYS A C 1
ATOM 1230 O O . LYS A 1 159 ? 44.180 18.088 30.928 1.00 60.81 159 LYS A O 1
ATOM 1235 N N . LYS A 1 160 ? 44.058 15.909 30.400 1.00 58.47 160 LYS A N 1
ATOM 1236 C CA . LYS A 1 160 ? 44.317 16.100 28.958 1.00 58.47 160 LYS A CA 1
ATOM 1237 C C . LYS A 1 160 ? 43.089 16.639 28.218 1.00 58.47 160 LYS A C 1
ATOM 1239 O O . LYS A 1 160 ? 43.253 17.485 27.338 1.00 58.47 160 LYS A O 1
ATOM 1244 N N . GLU A 1 161 ? 41.885 16.210 28.591 1.00 52.69 161 GLU A N 1
ATOM 1245 C CA . GLU A 1 161 ? 40.632 16.732 28.026 1.00 52.69 161 GLU A CA 1
ATOM 1246 C C . GLU A 1 161 ? 40.367 18.182 28.443 1.00 52.69 161 GLU A C 1
ATOM 1248 O O . GLU A 1 161 ? 40.047 19.000 27.580 1.00 52.69 161 GLU A O 1
ATOM 1253 N N . ALA A 1 162 ? 40.622 18.549 29.704 1.00 67.69 162 ALA A N 1
ATOM 1254 C CA . ALA A 1 162 ? 40.523 19.942 30.153 1.00 67.69 162 ALA A CA 1
ATOM 1255 C C . ALA A 1 162 ? 41.453 20.877 29.351 1.00 67.69 162 ALA A C 1
ATOM 1257 O O . ALA A 1 162 ? 41.023 21.924 28.869 1.00 67.69 162 ALA A O 1
ATOM 1258 N N . LYS A 1 163 ? 42.701 20.451 29.091 1.00 65.19 163 LYS A N 1
ATOM 1259 C CA . LYS A 1 163 ? 43.654 21.203 28.250 1.00 65.19 163 LYS A CA 1
ATOM 1260 C C . LYS A 1 163 ? 43.241 21.294 26.776 1.00 65.19 163 LYS A C 1
ATOM 1262 O O . LYS A 1 163 ? 43.551 22.291 26.123 1.00 65.19 163 LYS A O 1
ATOM 1267 N N . LYS A 1 164 ? 42.576 20.271 26.224 1.00 61.69 164 LYS A N 1
ATOM 1268 C CA . LYS A 1 164 ? 42.037 20.316 24.851 1.00 61.69 164 LYS A CA 1
ATOM 1269 C C . LYS A 1 164 ? 40.832 21.252 24.754 1.00 61.69 164 LYS A C 1
ATOM 1271 O O . LYS A 1 164 ? 40.749 22.004 23.787 1.00 61.69 164 LYS A O 1
ATOM 1276 N N . LYS A 1 165 ? 39.952 21.249 25.759 1.00 64.62 165 LYS A N 1
ATOM 1277 C CA . LYS A 1 165 ? 38.756 22.100 25.807 1.00 64.62 165 LYS A CA 1
ATOM 1278 C C . LYS A 1 165 ? 39.121 23.582 25.938 1.00 64.62 165 LYS A C 1
ATOM 1280 O O . LYS A 1 165 ? 38.631 24.393 25.161 1.00 64.62 165 LYS A O 1
ATOM 1285 N N . GLU A 1 166 ? 40.102 23.905 26.780 1.00 72.31 166 GLU A N 1
ATOM 1286 C CA . GLU A 1 166 ? 40.628 25.272 26.915 1.00 72.31 166 GLU A CA 1
ATOM 1287 C C . GLU A 1 166 ? 41.308 25.772 25.621 1.00 72.31 166 GLU A C 1
ATOM 1289 O O . GLU A 1 166 ? 41.160 26.930 25.225 1.00 72.31 166 GLU A O 1
ATOM 1294 N N . LYS A 1 167 ? 42.032 24.894 24.905 1.00 65.12 167 LYS A N 1
ATOM 1295 C CA . LYS A 1 167 ? 42.608 25.224 23.587 1.00 65.12 167 LYS A CA 1
ATOM 1296 C C . LYS A 1 167 ? 41.535 25.460 22.524 1.00 65.12 167 LYS A C 1
ATOM 1298 O O . LYS A 1 167 ? 41.718 26.334 21.678 1.00 65.12 167 LYS A O 1
ATOM 1303 N N . LEU A 1 168 ? 40.447 24.692 22.557 1.00 56.62 168 LEU A N 1
ATOM 1304 C CA . LEU A 1 168 ? 39.338 24.823 21.616 1.00 56.62 168 LEU A CA 1
ATOM 1305 C C . LEU A 1 168 ? 38.545 26.113 21.863 1.00 56.62 168 LEU A C 1
ATOM 1307 O O . LEU A 1 168 ? 38.243 26.822 20.909 1.00 56.62 168 LEU A O 1
ATOM 1311 N N . GLU A 1 169 ? 38.303 26.484 23.121 1.00 69.44 169 GLU A N 1
ATOM 1312 C CA . GLU A 1 169 ? 37.662 27.760 23.472 1.00 69.44 169 GLU A CA 1
ATOM 1313 C C . GLU A 1 169 ? 38.525 28.965 23.082 1.00 69.44 169 GLU A C 1
ATOM 1315 O O . GLU A 1 169 ? 38.026 29.904 22.460 1.00 69.44 169 GLU A O 1
ATOM 1320 N N . LYS A 1 170 ? 39.844 28.913 23.322 1.00 68.69 170 LYS A N 1
ATOM 1321 C CA . LYS A 1 170 ? 40.778 29.953 22.846 1.00 68.69 170 LYS A CA 1
ATOM 1322 C C . LYS A 1 170 ? 40.821 30.050 21.318 1.00 68.69 170 LYS A C 1
ATOM 1324 O O . LYS A 1 170 ? 41.010 31.140 20.779 1.00 68.69 170 LYS A O 1
ATOM 1329 N N . PHE A 1 171 ? 40.642 28.935 20.608 1.00 62.25 171 PHE A N 1
ATOM 1330 C CA . PHE A 1 171 ? 40.572 28.918 19.146 1.00 62.25 171 PHE A CA 1
ATOM 1331 C C . PHE A 1 171 ? 39.255 29.513 18.625 1.00 62.25 171 PHE A C 1
ATOM 1333 O O . PHE A 1 171 ? 39.280 30.309 17.686 1.00 62.25 171 PHE A O 1
ATOM 1340 N N . LEU A 1 172 ? 38.125 29.199 19.262 1.00 62.91 172 LEU A N 1
ATOM 1341 C CA . LEU A 1 172 ? 36.807 29.733 18.907 1.00 62.91 172 LEU A CA 1
ATOM 1342 C C . LEU A 1 172 ? 36.705 31.240 19.182 1.00 62.91 172 LEU A C 1
ATOM 1344 O O . LEU A 1 172 ? 36.291 31.979 18.293 1.00 62.91 172 LEU A O 1
ATOM 1348 N N . GLN A 1 173 ? 37.225 31.722 20.317 1.00 65.44 173 GLN A N 1
ATOM 1349 C CA . GLN A 1 173 ? 37.299 33.162 20.613 1.00 65.44 173 GLN A CA 1
ATOM 1350 C C . GLN A 1 173 ? 38.179 33.929 19.614 1.00 65.44 173 GLN A C 1
ATOM 1352 O O . GLN A 1 173 ? 37.900 35.080 19.274 1.00 65.44 173 GLN A O 1
ATOM 1357 N N . LYS A 1 174 ? 39.246 33.299 19.101 1.00 62.09 174 LYS A N 1
ATOM 1358 C CA . LYS A 1 174 ? 40.094 33.893 18.054 1.00 62.09 174 LYS A CA 1
ATOM 1359 C C . LYS A 1 174 ? 39.382 33.925 16.697 1.00 62.09 174 LYS A C 1
ATOM 1361 O O . LYS A 1 174 ? 39.611 34.839 15.908 1.00 62.09 174 LYS A O 1
ATOM 1366 N N . LYS A 1 175 ? 38.499 32.956 16.440 1.00 56.12 175 LYS A N 1
ATOM 1367 C CA . LYS A 1 175 ? 37.672 32.884 15.231 1.00 56.12 175 LYS A CA 1
ATOM 1368 C C . LYS A 1 175 ? 36.560 33.939 15.248 1.00 56.12 175 LYS A C 1
ATOM 1370 O O . LYS A 1 175 ? 36.376 34.612 14.242 1.00 56.12 175 LYS A O 1
ATOM 1375 N N . GLU A 1 176 ? 35.908 34.157 16.390 1.00 55.59 176 GLU A N 1
ATOM 1376 C CA . GLU A 1 176 ? 34.900 35.217 16.561 1.00 55.59 176 GLU A CA 1
ATOM 1377 C C . GLU A 1 176 ? 35.497 36.624 16.443 1.00 55.59 176 GLU A C 1
ATOM 1379 O O . GLU A 1 176 ? 34.932 37.467 15.749 1.00 55.59 176 GLU A O 1
ATOM 1384 N N . LYS A 1 177 ? 36.691 36.866 17.008 1.00 52.16 177 LYS A N 1
ATOM 1385 C CA . LYS A 1 177 ? 37.392 38.152 16.826 1.00 52.16 177 LYS A CA 1
ATOM 1386 C C . LYS A 1 177 ? 37.786 38.423 15.370 1.00 52.16 177 LYS A C 1
ATOM 1388 O O . LYS A 1 177 ? 37.761 39.573 14.946 1.00 52.16 177 LYS A O 1
ATOM 1393 N N . ASN A 1 178 ? 38.090 37.381 14.593 1.00 48.59 178 ASN A N 1
ATOM 1394 C CA . ASN A 1 178 ? 38.363 37.511 13.157 1.00 48.59 178 ASN A CA 1
ATOM 1395 C C . ASN A 1 178 ? 37.090 37.732 12.319 1.00 48.59 178 ASN A C 1
ATOM 1397 O O . ASN A 1 178 ? 37.166 38.342 11.255 1.00 48.59 178 ASN A O 1
ATOM 1401 N N . LEU A 1 179 ? 35.926 37.270 12.788 1.00 45.72 179 LEU A N 1
ATOM 1402 C CA . LEU A 1 179 ? 34.633 37.481 12.126 1.00 45.72 179 LEU A CA 1
ATOM 1403 C C . LEU A 1 179 ? 34.080 38.903 12.329 1.00 45.72 179 LEU A C 1
ATOM 1405 O O . LEU A 1 179 ? 33.304 39.367 11.501 1.00 45.72 179 LEU A O 1
ATOM 1409 N N . GLN A 1 180 ? 34.521 39.626 13.363 1.00 43.69 180 GLN A N 1
ATOM 1410 C CA . GLN A 1 180 ? 34.104 41.013 13.621 1.00 43.69 180 GLN A CA 1
ATOM 1411 C C . GLN A 1 180 ? 34.928 42.082 12.873 1.00 43.69 180 GLN A C 1
ATOM 1413 O O . GLN A 1 180 ? 34.585 43.258 12.949 1.00 43.69 180 GLN A O 1
ATOM 1418 N N . GLN A 1 181 ? 35.977 41.711 12.125 1.00 43.78 181 GLN A N 1
ATOM 1419 C CA . GLN A 1 181 ? 36.838 42.665 11.396 1.00 43.78 181 GLN A CA 1
ATOM 1420 C C . GLN A 1 181 ? 36.731 42.607 9.860 1.00 43.78 181 GLN A C 1
ATOM 1422 O O . GLN A 1 181 ? 37.487 43.288 9.173 1.00 43.78 181 GLN A O 1
ATOM 1427 N N . GLN A 1 182 ? 35.784 41.859 9.281 1.00 37.56 182 GLN A N 1
ATOM 1428 C CA . GLN A 1 182 ? 35.535 41.889 7.829 1.00 37.56 182 GLN A CA 1
ATOM 1429 C C . GLN A 1 182 ? 34.362 42.801 7.468 1.00 37.56 182 GLN A C 1
ATOM 1431 O O . GLN A 1 182 ? 33.286 42.360 7.076 1.00 37.56 182 GLN A O 1
ATOM 1436 N N . GLY A 1 183 ? 34.612 44.102 7.572 1.00 36.59 183 GLY A N 1
ATOM 1437 C CA . GLY A 1 183 ? 33.755 45.153 7.046 1.00 36.59 183 GLY A CA 1
ATOM 1438 C C . GLY A 1 183 ? 34.579 46.216 6.335 1.00 36.59 183 GLY A C 1
ATOM 1439 O O . GLY A 1 183 ? 34.541 47.351 6.766 1.00 36.59 183 GLY A O 1
ATOM 1440 N N . GLU A 1 184 ? 35.333 45.864 5.285 1.00 30.84 184 GLU A N 1
ATOM 1441 C CA . GLU A 1 184 ? 35.854 46.831 4.301 1.00 30.84 184 GLU A CA 1
ATOM 1442 C C . GLU A 1 184 ? 36.336 46.124 3.011 1.00 30.84 184 GLU A C 1
ATOM 1444 O O . GLU A 1 184 ? 37.037 45.114 3.041 1.00 30.84 184 GLU A O 1
ATOM 1449 N N . LYS A 1 185 ? 35.880 46.622 1.851 1.00 36.16 185 LYS A N 1
ATOM 1450 C CA . LYS A 1 185 ? 36.067 46.063 0.491 1.00 36.16 185 LYS A CA 1
ATOM 1451 C C . LYS A 1 185 ? 37.390 46.507 -0.155 1.00 36.16 185 LYS A C 1
ATOM 1453 O O . LYS A 1 185 ? 37.625 47.711 -0.170 1.00 36.16 185 LYS A O 1
ATOM 1458 N N . LYS A 1 186 ? 38.095 45.607 -0.881 1.00 25.58 186 LYS A N 1
ATOM 1459 C CA . LYS A 1 186 ? 38.713 45.816 -2.235 1.00 25.58 186 LYS A CA 1
ATOM 1460 C C . LYS A 1 186 ? 39.426 44.541 -2.788 1.00 25.58 186 LYS A C 1
ATOM 1462 O O . LYS A 1 186 ? 39.491 43.567 -2.049 1.00 25.58 186 LYS A O 1
ATOM 1467 N N . PRO A 1 187 ? 39.787 44.443 -4.096 1.00 33.03 187 PRO A N 1
ATOM 1468 C CA . PRO A 1 187 ? 39.193 43.485 -5.041 1.00 33.03 187 PRO A CA 1
ATOM 1469 C C . PRO A 1 187 ? 40.020 42.228 -5.403 1.00 33.03 187 PRO A C 1
ATOM 1471 O O . PRO A 1 187 ? 41.206 42.114 -5.119 1.00 33.03 187 PRO A O 1
ATOM 1474 N N . LYS A 1 188 ? 39.301 41.296 -6.053 1.00 31.66 188 LYS A N 1
ATOM 1475 C CA . LYS A 1 188 ? 39.630 39.920 -6.473 1.00 31.66 188 LYS A CA 1
ATOM 1476 C C . LYS A 1 188 ? 40.892 39.767 -7.340 1.00 31.66 188 LYS A C 1
ATOM 1478 O O . LYS A 1 188 ? 41.021 40.444 -8.353 1.00 31.66 188 LYS A O 1
ATOM 1483 N N . ALA A 1 189 ? 41.679 38.736 -7.021 1.00 28.02 189 ALA A N 1
ATOM 1484 C CA . ALA A 1 189 ? 42.498 37.977 -7.969 1.00 28.02 189 ALA A CA 1
ATOM 1485 C C . ALA A 1 189 ? 41.848 36.599 -8.222 1.00 28.02 189 ALA A C 1
ATOM 1487 O O . ALA A 1 189 ? 41.203 36.030 -7.336 1.00 28.02 189 ALA A O 1
ATOM 1488 N N . GLU A 1 190 ? 41.969 36.128 -9.458 1.00 36.81 190 GLU A N 1
ATOM 1489 C CA . GLU A 1 190 ? 41.230 35.038 -10.102 1.00 36.81 190 GLU A CA 1
ATOM 1490 C C . GLU A 1 190 ? 41.301 33.689 -9.365 1.00 36.81 190 GLU A C 1
ATOM 1492 O O . GLU A 1 190 ? 42.370 33.171 -9.039 1.00 36.81 190 GLU A O 1
ATOM 1497 N N . LYS A 1 191 ? 40.128 33.082 -9.143 1.00 31.05 191 LYS A N 1
ATOM 1498 C CA . LYS A 1 191 ? 39.978 31.689 -8.708 1.00 31.05 191 LYS A CA 1
ATOM 1499 C C . LYS A 1 191 ? 39.557 30.856 -9.914 1.00 31.05 191 LYS A C 1
ATOM 1501 O O . LYS A 1 191 ? 38.520 31.135 -10.504 1.00 31.05 191 LYS A O 1
ATOM 1506 N N . LYS A 1 192 ? 40.358 29.827 -10.211 1.00 30.88 192 LYS A N 1
ATOM 1507 C CA . LYS A 1 192 ? 40.065 28.736 -11.151 1.00 30.88 192 LYS A CA 1
ATOM 1508 C C . LYS A 1 192 ? 38.610 28.276 -11.028 1.00 30.88 192 LYS A C 1
ATOM 1510 O O . LYS A 1 192 ? 38.172 27.904 -9.937 1.00 30.88 192 LYS A O 1
ATOM 1515 N N . GLU A 1 193 ? 37.908 28.299 -12.155 1.00 29.94 193 GLU A N 1
ATOM 1516 C CA . GLU A 1 193 ? 36.552 27.786 -12.318 1.00 29.94 193 GLU A CA 1
ATOM 1517 C C . GLU A 1 193 ? 36.476 26.319 -11.879 1.00 29.94 193 GLU A C 1
ATOM 1519 O O . GLU A 1 193 ? 37.217 25.455 -12.356 1.00 29.94 193 GLU A O 1
ATOM 1524 N N . LYS A 1 194 ? 35.560 26.034 -10.950 1.00 33.22 194 LYS A N 1
ATOM 1525 C CA . LYS A 1 194 ? 35.005 24.692 -10.798 1.00 33.22 194 LYS A CA 1
ATOM 1526 C C . LYS A 1 194 ? 34.166 24.439 -12.050 1.00 33.22 194 LYS A C 1
ATOM 1528 O O . LYS A 1 194 ? 33.212 25.170 -12.276 1.00 33.22 194 LYS A O 1
ATOM 1533 N N . LYS A 1 195 ? 34.525 23.430 -12.846 1.00 33.12 195 LYS A N 1
ATOM 1534 C CA . LYS A 1 195 ? 33.637 22.894 -13.883 1.00 33.12 195 LYS A CA 1
ATOM 1535 C C . LYS A 1 195 ? 32.385 22.350 -13.198 1.00 33.12 195 LYS A C 1
ATOM 1537 O O . LYS A 1 195 ? 32.470 21.333 -12.509 1.00 33.12 195 LYS A O 1
ATOM 1542 N N . ASP A 1 196 ? 31.263 23.030 -13.381 1.00 40.25 196 ASP A N 1
ATOM 1543 C CA . ASP A 1 196 ? 29.951 22.432 -13.174 1.00 40.25 196 ASP A CA 1
ATOM 1544 C C . ASP A 1 196 ? 29.836 21.238 -14.136 1.00 40.25 196 ASP A C 1
ATOM 1546 O O . ASP A 1 196 ? 30.193 21.336 -15.312 1.00 40.25 196 ASP A O 1
ATOM 1550 N N . LEU A 1 197 ? 29.433 20.073 -13.629 1.00 49.56 197 LEU A N 1
ATOM 1551 C CA . LEU A 1 197 ? 29.154 18.909 -14.469 1.00 49.56 197 LEU A CA 1
ATOM 1552 C C . LEU A 1 197 ? 27.930 19.250 -15.330 1.00 49.56 197 LEU A C 1
ATOM 1554 O O . LEU A 1 197 ? 26.806 19.228 -14.831 1.00 49.56 197 LEU A O 1
ATOM 1558 N N . GLU A 1 198 ? 28.146 19.612 -16.596 1.00 63.12 198 GLU A N 1
ATOM 1559 C CA . GLU A 1 198 ? 27.068 19.854 -17.558 1.00 63.12 198 GLU A CA 1
ATOM 1560 C C . GLU A 1 198 ? 26.140 18.633 -17.619 1.00 63.12 198 GLU A C 1
ATOM 1562 O O . GLU A 1 198 ? 26.572 17.501 -17.856 1.00 63.12 198 GLU A O 1
ATOM 1567 N N . ILE A 1 199 ? 24.847 18.855 -17.376 1.00 71.44 199 ILE A N 1
ATOM 1568 C CA . ILE A 1 199 ? 23.825 17.822 -17.528 1.00 71.44 199 ILE A CA 1
ATOM 1569 C C . ILE A 1 199 ? 23.679 17.556 -19.026 1.00 71.44 199 ILE A C 1
ATOM 1571 O O . ILE A 1 199 ? 23.168 18.394 -19.760 1.00 71.44 199 ILE A O 1
ATOM 1575 N N . ILE A 1 200 ? 24.130 16.388 -19.476 1.00 81.31 200 ILE A N 1
ATOM 1576 C CA . ILE A 1 200 ? 24.060 15.995 -20.885 1.00 81.31 200 ILE A CA 1
ATOM 1577 C C . ILE A 1 200 ? 22.592 15.755 -21.264 1.00 81.31 200 ILE A C 1
ATOM 1579 O O . ILE A 1 200 ? 21.954 14.854 -20.709 1.00 81.31 200 ILE A O 1
ATOM 1583 N N . THR A 1 201 ? 22.059 16.527 -22.212 1.00 83.94 201 THR A N 1
ATOM 1584 C CA . THR A 1 201 ? 20.676 16.430 -22.707 1.00 83.94 201 THR A CA 1
ATOM 1585 C C . THR A 1 201 ? 20.614 15.899 -24.134 1.00 83.94 201 THR A C 1
ATOM 1587 O O . THR A 1 201 ? 21.585 15.943 -24.886 1.00 83.94 201 THR A O 1
ATOM 1590 N N . TYR A 1 202 ? 19.472 15.310 -24.498 1.00 85.44 202 TYR A N 1
ATOM 1591 C CA . TYR A 1 202 ? 19.220 14.855 -25.862 1.00 85.44 202 TYR A CA 1
ATOM 1592 C C . TYR A 1 202 ? 18.609 15.994 -26.681 1.00 85.44 202 TYR A C 1
ATOM 1594 O O . TYR A 1 202 ? 17.424 16.290 -26.530 1.00 85.44 202 TYR A O 1
ATOM 1602 N N . ASP A 1 203 ? 19.413 16.605 -27.552 1.00 84.31 203 ASP A N 1
ATOM 1603 C CA . ASP A 1 203 ? 19.027 17.824 -28.281 1.00 84.31 203 ASP A CA 1
ATOM 1604 C C . ASP A 1 203 ? 18.552 17.558 -29.722 1.00 84.31 203 ASP A C 1
ATOM 1606 O O . ASP A 1 203 ? 18.209 18.483 -30.459 1.00 84.31 203 ASP A O 1
ATOM 1610 N N . ILE A 1 204 ? 18.507 16.289 -30.147 1.00 85.31 204 ILE A N 1
ATOM 1611 C CA . ILE A 1 204 ? 18.006 15.922 -31.475 1.00 85.31 204 ILE A CA 1
ATOM 1612 C C . ILE A 1 204 ? 16.470 16.024 -31.462 1.00 85.31 204 ILE A C 1
ATOM 1614 O O . ILE A 1 204 ? 15.818 15.353 -30.653 1.00 85.31 204 ILE A O 1
ATOM 1618 N N . PRO A 1 205 ? 15.856 16.811 -32.366 1.00 83.75 205 PRO A N 1
ATOM 1619 C CA . PRO A 1 205 ? 14.409 16.988 -32.413 1.00 83.75 205 PRO A CA 1
ATOM 1620 C C . PRO A 1 205 ? 13.723 15.719 -32.942 1.00 83.75 205 PRO A C 1
ATOM 1622 O O . PRO A 1 205 ? 13.443 15.588 -34.130 1.00 83.75 205 PRO A O 1
ATOM 1625 N N . THR A 1 206 ? 13.446 14.769 -32.049 1.00 88.31 206 THR A N 1
ATOM 1626 C CA . THR A 1 206 ? 12.657 13.563 -32.350 1.00 88.31 206 THR A CA 1
ATOM 1627 C C . THR A 1 206 ? 11.180 13.855 -32.124 1.00 88.31 206 THR A C 1
ATOM 1629 O O . THR A 1 206 ? 10.800 14.329 -31.048 1.00 88.31 206 THR A O 1
ATOM 1632 N N . LYS A 1 207 ? 10.323 13.577 -33.114 1.00 89.44 207 LYS A N 1
ATOM 1633 C CA . LYS A 1 207 ? 8.882 13.797 -32.940 1.00 89.44 207 LYS A CA 1
ATOM 1634 C C . LYS A 1 207 ? 8.312 12.815 -31.908 1.00 89.44 207 LYS A C 1
ATOM 1636 O O . LYS A 1 207 ? 8.777 11.676 -31.821 1.00 89.44 207 LYS A O 1
ATOM 1641 N N . PRO A 1 208 ? 7.285 13.206 -31.132 1.00 88.94 208 PRO A N 1
ATOM 1642 C CA . PRO A 1 208 ? 6.629 12.290 -30.205 1.00 88.94 208 PRO A CA 1
ATOM 1643 C C . PRO A 1 208 ? 6.161 11.013 -30.912 1.00 88.94 208 PRO A C 1
ATOM 1645 O O . PRO A 1 208 ? 5.441 11.083 -31.905 1.00 88.94 208 PRO A O 1
ATOM 1648 N N . GLY A 1 209 ? 6.566 9.851 -30.397 1.00 90.88 209 GLY A N 1
ATOM 1649 C CA . GLY A 1 209 ? 6.195 8.556 -30.967 1.00 90.88 209 GLY A CA 1
ATOM 1650 C C . GLY A 1 209 ? 7.145 8.017 -32.035 1.00 90.88 209 GLY A C 1
ATOM 1651 O O . GLY A 1 209 ? 6.977 6.862 -32.424 1.00 90.88 209 GLY A O 1
ATOM 1652 N N . GLU A 1 210 ? 8.143 8.783 -32.481 1.00 93.44 210 GLU A N 1
ATOM 1653 C CA . GLU A 1 210 ? 9.210 8.293 -33.358 1.00 93.44 210 GLU A CA 1
ATOM 1654 C C . GLU A 1 210 ? 10.362 7.689 -32.548 1.00 93.44 210 GLU A C 1
ATOM 1656 O O . GLU A 1 210 ? 10.630 8.075 -31.408 1.00 93.44 210 GLU A O 1
ATOM 1661 N N . LYS A 1 211 ? 11.058 6.717 -33.146 1.00 92.62 211 LYS A N 1
ATOM 1662 C CA . LYS A 1 211 ? 12.207 6.078 -32.506 1.00 92.62 211 LYS A CA 1
ATOM 1663 C C . LYS A 1 211 ? 13.338 7.093 -32.364 1.00 92.62 211 LYS A C 1
ATOM 1665 O O . LYS A 1 211 ? 13.709 7.743 -33.336 1.00 92.62 211 LYS A O 1
ATOM 1670 N N . LYS A 1 212 ? 13.921 7.153 -31.167 1.00 91.62 212 LYS A N 1
ATOM 1671 C CA . LYS A 1 212 ? 15.115 7.944 -30.875 1.00 91.62 212 LYS A CA 1
ATOM 1672 C C . LYS A 1 212 ? 16.234 7.655 -31.880 1.00 91.62 212 LYS A C 1
ATOM 1674 O O . LYS A 1 212 ? 16.579 6.490 -32.100 1.00 91.62 212 LYS A O 1
ATOM 1679 N N . ASP A 1 213 ? 16.831 8.712 -32.424 1.00 88.69 213 ASP A N 1
ATOM 1680 C CA . ASP A 1 213 ? 18.046 8.595 -33.225 1.00 88.69 213 ASP A CA 1
ATOM 1681 C C . ASP A 1 213 ? 19.238 8.245 -32.324 1.00 88.69 213 ASP A C 1
ATOM 1683 O O . ASP A 1 213 ? 19.537 8.949 -31.354 1.00 88.69 213 ASP A O 1
ATOM 1687 N N . VAL A 1 214 ? 19.888 7.131 -32.652 1.00 88.44 214 VAL A N 1
ATOM 1688 C CA . VAL A 1 214 ? 21.057 6.571 -31.960 1.00 88.44 214 VAL A CA 1
ATOM 1689 C C . VAL A 1 214 ? 22.246 6.378 -32.909 1.00 88.44 214 VAL A C 1
ATOM 1691 O O . VAL A 1 214 ? 23.171 5.639 -32.588 1.00 88.44 214 VAL A O 1
ATOM 1694 N N . THR A 1 215 ? 22.212 6.989 -34.097 1.00 86.38 215 THR A N 1
ATOM 1695 C CA . THR A 1 215 ? 23.277 6.871 -35.110 1.00 86.38 215 THR A CA 1
ATOM 1696 C C . THR A 1 215 ? 24.488 7.759 -34.813 1.00 86.38 215 THR A C 1
ATOM 1698 O O . THR A 1 215 ? 25.590 7.469 -35.277 1.00 86.38 215 THR A O 1
ATOM 1701 N N . GLY A 1 216 ? 24.292 8.827 -34.033 1.00 81.06 216 GLY A N 1
ATOM 1702 C CA . GLY A 1 216 ? 25.345 9.747 -33.609 1.00 81.06 216 GLY A CA 1
ATOM 1703 C C . GLY A 1 216 ? 26.273 9.188 -32.518 1.00 81.06 216 GLY A C 1
ATOM 1704 O O . GLY A 1 216 ? 26.006 8.131 -31.940 1.00 81.06 216 GLY A O 1
ATOM 1705 N N . PRO A 1 217 ? 27.369 9.904 -32.205 1.00 79.69 217 PRO A N 1
ATOM 1706 C CA . PRO A 1 217 ? 28.265 9.525 -31.118 1.00 79.69 217 PRO A CA 1
ATOM 1707 C C . PRO A 1 217 ? 27.519 9.518 -29.776 1.00 79.69 217 PRO A C 1
ATOM 1709 O O . PRO A 1 217 ? 26.774 10.447 -29.456 1.00 79.69 217 PRO A O 1
ATOM 1712 N N . MET A 1 218 ? 27.718 8.458 -28.989 1.00 80.88 218 MET A N 1
ATOM 1713 C CA . MET A 1 218 ? 27.165 8.364 -27.637 1.00 80.88 218 MET A CA 1
ATOM 1714 C C . MET A 1 218 ? 27.943 9.277 -26.679 1.00 80.88 218 MET A C 1
ATOM 1716 O O . MET A 1 218 ? 29.156 9.410 -26.841 1.00 80.88 218 MET A O 1
ATOM 1720 N N . PRO A 1 219 ? 27.286 9.877 -25.669 1.00 81.31 219 PRO A N 1
ATOM 1721 C CA . PRO A 1 219 ? 27.983 10.689 -24.681 1.00 81.31 219 PRO A CA 1
ATOM 1722 C C . PRO A 1 219 ? 29.036 9.901 -23.896 1.00 81.31 219 PRO A C 1
ATOM 1724 O O . PRO A 1 219 ? 28.830 8.731 -23.570 1.00 81.31 219 PRO A O 1
ATOM 1727 N N . ASP A 1 220 ? 30.117 10.579 -23.506 1.00 75.19 220 ASP A N 1
ATOM 1728 C CA . ASP A 1 220 ? 31.232 9.977 -22.755 1.00 75.19 220 ASP A CA 1
ATOM 1729 C C . ASP A 1 220 ? 30.845 9.522 -21.335 1.00 75.19 220 ASP A C 1
ATOM 1731 O O . ASP A 1 220 ? 31.576 8.768 -20.690 1.00 75.19 220 ASP A O 1
ATOM 1735 N N . SER A 1 221 ? 29.695 9.975 -20.824 1.00 75.06 221 SER A N 1
ATOM 1736 C CA . SER A 1 221 ? 29.157 9.569 -19.525 1.00 75.06 221 SER A CA 1
ATOM 1737 C C . SER A 1 221 ? 27.648 9.345 -19.578 1.00 75.06 221 SER A C 1
ATOM 1739 O O . SER A 1 221 ? 26.933 9.947 -20.382 1.00 75.06 221 SER A O 1
ATOM 1741 N N . TYR A 1 222 ? 27.155 8.455 -18.714 1.00 78.19 222 TYR A N 1
ATOM 1742 C CA . TYR A 1 222 ? 25.731 8.156 -18.619 1.00 78.19 222 TYR A CA 1
ATOM 1743 C C . TYR A 1 222 ? 24.945 9.368 -18.102 1.00 78.19 222 TYR A C 1
ATOM 1745 O O . TYR A 1 222 ? 25.217 9.877 -17.017 1.00 78.19 222 TYR A O 1
ATOM 1753 N N . SER A 1 223 ? 23.923 9.776 -18.856 1.00 82.12 223 SER A N 1
ATOM 1754 C CA . SER A 1 223 ? 22.922 10.754 -18.428 1.00 82.12 223 SER A CA 1
ATOM 1755 C C . SER A 1 223 ? 21.522 10.160 -18.598 1.00 82.12 223 SER A C 1
ATOM 1757 O O . SER A 1 223 ? 21.129 9.880 -19.735 1.00 82.12 223 SER A O 1
ATOM 1759 N N . PRO A 1 224 ? 20.738 9.994 -17.514 1.00 85.56 224 PRO A N 1
ATOM 1760 C CA . PRO A 1 224 ? 19.356 9.527 -17.605 1.00 85.56 224 PRO A CA 1
ATOM 1761 C C . PRO A 1 224 ? 18.499 10.416 -18.508 1.00 85.56 224 PRO A C 1
ATOM 1763 O O . PRO A 1 224 ? 17.746 9.910 -19.331 1.00 85.56 224 PRO A O 1
ATOM 1766 N N . GLN A 1 225 ? 18.671 11.741 -18.424 1.00 86.56 225 GLN A N 1
ATOM 1767 C CA . GLN A 1 225 ? 17.910 12.694 -19.236 1.00 86.56 225 GLN A CA 1
ATOM 1768 C C . GLN A 1 225 ? 18.196 12.524 -20.726 1.00 86.56 225 GLN A C 1
ATOM 1770 O O . GLN A 1 225 ? 17.270 12.563 -21.534 1.00 86.56 225 GLN A O 1
ATOM 1775 N N . TYR A 1 226 ? 19.463 12.293 -21.087 1.00 88.75 226 TYR A N 1
ATOM 1776 C CA . TYR A 1 226 ? 19.813 11.944 -22.455 1.00 88.75 226 TYR A CA 1
ATOM 1777 C C . TYR A 1 226 ? 19.190 10.606 -22.827 1.00 88.75 226 TYR A C 1
ATOM 1779 O O . TYR A 1 226 ? 18.542 10.510 -23.862 1.00 88.75 226 TYR A O 1
ATOM 1787 N N . VAL A 1 227 ? 19.398 9.562 -22.016 1.00 88.38 227 VAL A N 1
ATOM 1788 C CA . VAL A 1 227 ? 19.031 8.183 -22.356 1.00 88.38 227 VAL A CA 1
ATOM 1789 C C . VAL A 1 227 ? 17.528 8.032 -22.505 1.00 88.38 227 VAL A C 1
ATOM 1791 O O . VAL A 1 227 ? 17.126 7.619 -23.586 1.00 88.38 227 VAL A O 1
ATOM 1794 N N . GLU A 1 228 ? 16.738 8.406 -21.500 1.00 91.12 228 GLU A N 1
ATOM 1795 C CA . GLU A 1 228 ? 15.282 8.208 -21.416 1.00 91.12 228 GLU A CA 1
ATOM 1796 C C . GLU A 1 228 ? 14.480 9.045 -22.424 1.00 91.12 228 GLU A C 1
ATOM 1798 O O . GLU A 1 228 ? 13.336 8.703 -22.739 1.00 91.12 228 GLU A O 1
ATOM 1803 N N . ALA A 1 229 ? 15.065 10.127 -22.951 1.00 90.00 229 ALA A N 1
ATOM 1804 C CA . ALA A 1 229 ? 14.417 10.987 -23.934 1.00 90.00 229 ALA A CA 1
ATOM 1805 C C . ALA A 1 229 ? 13.888 10.192 -25.142 1.00 90.00 229 ALA A C 1
ATOM 1807 O O . ALA A 1 229 ? 14.544 9.282 -25.648 1.00 90.00 229 ALA A O 1
ATOM 1808 N N . ALA A 1 230 ? 12.690 10.564 -25.604 1.00 91.06 230 ALA A N 1
ATOM 1809 C CA . ALA A 1 230 ? 11.957 9.985 -26.738 1.00 91.06 230 ALA A CA 1
ATOM 1810 C C . ALA A 1 230 ? 11.542 8.498 -26.632 1.00 91.06 230 ALA A C 1
ATOM 1812 O O . ALA A 1 230 ? 10.620 8.089 -27.335 1.00 91.06 230 ALA A O 1
ATOM 1813 N N . TRP A 1 231 ? 12.125 7.687 -25.741 1.00 94.25 231 TRP A N 1
ATOM 1814 C CA . TRP A 1 231 ? 11.803 6.255 -25.673 1.00 94.25 231 TRP A CA 1
ATOM 1815 C C . TRP A 1 231 ? 10.363 5.965 -25.288 1.00 94.25 231 TRP A C 1
ATOM 1817 O O . TRP A 1 231 ? 9.720 5.137 -25.923 1.00 94.25 231 TRP A O 1
ATOM 1827 N N . TYR A 1 232 ? 9.856 6.631 -24.250 1.00 95.19 232 TYR A N 1
ATOM 1828 C CA . TYR A 1 232 ? 8.545 6.286 -23.715 1.00 95.19 232 TYR A CA 1
ATOM 1829 C C . TYR A 1 232 ? 7.420 6.540 -24.720 1.00 95.19 232 TYR A C 1
ATOM 1831 O O . TYR A 1 232 ? 6.566 5.680 -24.926 1.00 95.19 232 TYR A O 1
ATOM 1839 N N . SER A 1 233 ? 7.447 7.703 -25.379 1.00 93.75 233 SER A N 1
ATOM 1840 C CA . SER A 1 233 ? 6.452 8.050 -26.395 1.00 93.75 233 SER A CA 1
ATOM 1841 C C . SER A 1 233 ? 6.505 7.086 -27.579 1.00 93.75 233 SER A C 1
ATOM 1843 O O . SER A 1 233 ? 5.457 6.707 -28.092 1.00 93.75 233 SER A O 1
ATOM 1845 N N . TRP A 1 234 ? 7.699 6.635 -27.976 1.00 95.94 234 TRP A N 1
ATOM 1846 C CA . TRP A 1 234 ? 7.858 5.588 -28.984 1.00 95.94 234 TRP A CA 1
ATOM 1847 C C . TRP A 1 234 ? 7.323 4.228 -28.519 1.00 95.94 234 TRP A C 1
ATOM 1849 O O . TRP A 1 234 ? 6.579 3.585 -29.250 1.00 95.94 234 TRP A O 1
ATOM 1859 N N . TRP A 1 235 ? 7.635 3.776 -27.301 1.00 96.00 235 TRP A N 1
ATOM 1860 C CA . TRP A 1 235 ? 7.119 2.500 -26.788 1.00 96.00 235 TRP A CA 1
ATOM 1861 C C . TRP A 1 235 ? 5.589 2.462 -26.750 1.00 96.00 235 TRP A C 1
ATOM 1863 O O . TRP A 1 235 ? 4.986 1.449 -27.113 1.00 96.00 235 TRP A O 1
ATOM 1873 N N . GLU A 1 236 ? 4.974 3.573 -26.339 1.00 94.56 236 GLU A N 1
ATOM 1874 C CA . GLU A 1 236 ? 3.523 3.742 -26.334 1.00 94.56 236 GLU A CA 1
ATOM 1875 C C . GLU A 1 236 ? 2.957 3.739 -27.764 1.00 94.56 236 GLU A C 1
ATOM 1877 O O . GLU A 1 236 ? 2.015 2.995 -28.036 1.00 94.56 236 GLU A O 1
ATOM 1882 N N . SER A 1 237 ? 3.569 4.478 -28.702 1.00 94.31 237 SER A N 1
ATOM 1883 C CA . SER A 1 237 ? 3.106 4.551 -30.100 1.00 94.31 237 SER A CA 1
ATOM 1884 C C . SER A 1 237 ? 3.177 3.208 -30.829 1.00 94.31 237 SER A C 1
ATOM 1886 O O . SER A 1 237 ? 2.313 2.902 -31.649 1.00 94.31 237 SER A O 1
ATOM 1888 N N . GLN A 1 238 ? 4.181 2.385 -30.518 1.00 95.00 238 GLN A N 1
ATOM 1889 C CA . GLN A 1 238 ? 4.331 1.048 -31.094 1.00 95.00 238 GLN A CA 1
ATOM 1890 C C . GLN A 1 238 ? 3.418 0.001 -30.439 1.00 95.00 238 GLN A C 1
ATOM 1892 O O . GLN A 1 238 ? 3.354 -1.139 -30.900 1.00 95.00 238 GLN A O 1
ATOM 1897 N N . GLY A 1 239 ? 2.727 0.354 -29.351 1.00 94.44 239 GLY A N 1
ATOM 1898 C CA . GLY A 1 239 ? 1.847 -0.560 -28.631 1.00 94.44 239 GLY A CA 1
ATOM 1899 C C . GLY A 1 239 ? 2.581 -1.690 -27.908 1.00 94.44 239 GLY A C 1
ATOM 1900 O O . GLY A 1 239 ? 1.959 -2.701 -27.607 1.00 94.44 239 GLY A O 1
ATOM 1901 N N . PHE A 1 240 ? 3.874 -1.543 -27.587 1.00 94.69 240 PHE A N 1
ATOM 1902 C CA . PHE A 1 240 ? 4.687 -2.604 -26.961 1.00 94.69 240 PHE A CA 1
ATOM 1903 C C . PHE A 1 240 ? 4.160 -3.094 -25.612 1.00 94.69 240 PHE A C 1
ATOM 1905 O O . PHE A 1 240 ? 4.514 -4.180 -25.151 1.00 94.69 240 PHE A O 1
ATOM 1912 N N . PHE A 1 241 ? 3.346 -2.280 -24.949 1.00 95.94 241 PHE A N 1
ATOM 1913 C CA . PHE A 1 241 ? 2.780 -2.604 -23.646 1.00 95.94 241 PHE A CA 1
ATOM 1914 C C . PHE A 1 241 ? 1.485 -3.413 -23.742 1.00 95.94 241 PHE A C 1
ATOM 1916 O O . PHE A 1 241 ? 1.073 -4.005 -22.744 1.00 95.94 241 PHE A O 1
ATOM 1923 N N . LYS A 1 242 ? 0.885 -3.476 -24.935 1.00 95.44 242 LYS A N 1
ATOM 1924 C CA . LYS A 1 242 ? -0.406 -4.110 -25.183 1.00 95.44 242 LYS A CA 1
ATOM 1925 C C . LYS A 1 242 ? -0.269 -5.634 -25.289 1.00 95.44 242 LYS A C 1
ATOM 1927 O O . LYS A 1 242 ? 0.684 -6.108 -25.915 1.00 95.44 242 LYS A O 1
ATOM 1932 N N . PRO A 1 243 ? -1.217 -6.423 -24.751 1.00 95.00 243 PRO A N 1
ATOM 1933 C CA . PRO A 1 243 ? -1.211 -7.882 -24.901 1.00 95.00 243 PRO A CA 1
ATOM 1934 C C . PRO A 1 243 ? -1.403 -8.341 -26.358 1.00 95.00 243 PRO A C 1
ATOM 1936 O O . PRO A 1 243 ? -1.080 -9.481 -26.693 1.00 95.00 243 PRO A O 1
ATOM 1939 N N . GLU A 1 244 ? -1.915 -7.464 -27.225 1.00 92.94 244 GLU A N 1
ATOM 1940 C CA . GLU A 1 244 ? -2.042 -7.657 -28.671 1.00 92.94 244 GLU A CA 1
ATOM 1941 C C . GLU A 1 244 ? -0.688 -7.626 -29.402 1.00 92.94 244 GLU A C 1
ATOM 1943 O O . GLU A 1 244 ? -0.588 -8.121 -30.526 1.00 92.94 244 GLU A O 1
ATOM 1948 N N . TYR A 1 245 ? 0.356 -7.037 -28.807 1.00 89.44 245 TYR A N 1
ATOM 1949 C CA . TYR A 1 245 ? 1.624 -6.819 -29.498 1.00 89.44 245 TYR A CA 1
ATOM 1950 C C . TYR A 1 245 ? 2.269 -8.138 -29.945 1.00 89.44 245 TYR A C 1
ATOM 1952 O O . TYR A 1 245 ? 2.512 -9.040 -29.145 1.00 89.44 245 TYR A O 1
ATOM 1960 N N . GLY A 1 246 ? 2.561 -8.242 -31.246 1.00 84.12 246 GLY A N 1
ATOM 1961 C CA . GLY A 1 246 ? 3.133 -9.448 -31.850 1.00 84.12 246 GLY A CA 1
ATOM 1962 C C . GLY A 1 246 ? 2.148 -10.614 -31.998 1.00 84.12 246 GLY A C 1
ATOM 1963 O O . GLY A 1 246 ? 2.581 -11.734 -32.270 1.00 84.12 246 GLY A O 1
ATOM 1964 N N . ARG A 1 247 ? 0.838 -10.381 -31.827 1.00 85.06 247 ARG A N 1
ATOM 1965 C CA . ARG A 1 247 ? -0.211 -11.410 -31.907 1.00 85.06 247 ARG A CA 1
ATOM 1966 C C . ARG A 1 247 ? -1.311 -11.006 -32.888 1.00 85.06 247 ARG A C 1
ATOM 1968 O O . ARG A 1 247 ? -1.559 -9.827 -33.111 1.00 85.06 247 ARG A O 1
ATOM 1975 N N . ARG A 1 248 ? -1.988 -12.000 -33.476 1.00 83.62 248 ARG A N 1
ATOM 1976 C CA . ARG A 1 248 ? -3.160 -11.769 -34.344 1.00 83.62 248 ARG A CA 1
ATOM 1977 C C . ARG A 1 248 ? -4.424 -11.515 -33.530 1.00 83.62 248 ARG A C 1
ATOM 1979 O O . ARG A 1 248 ? -5.227 -10.666 -33.896 1.00 83.62 248 ARG A O 1
ATOM 1986 N N . SER A 1 249 ? -4.585 -12.239 -32.424 1.00 87.50 249 SER A N 1
ATOM 1987 C CA . SER A 1 249 ? -5.686 -12.062 -31.481 1.00 87.50 249 SER A CA 1
ATOM 1988 C C . SER A 1 249 ? -5.252 -12.438 -30.066 1.00 87.50 249 SER A C 1
ATOM 1990 O O . SER A 1 249 ? -4.521 -13.406 -29.861 1.00 87.50 249 SER A O 1
ATOM 1992 N N . VAL A 1 250 ? -5.739 -11.695 -29.069 1.00 88.12 250 VAL A N 1
ATOM 1993 C CA . VAL A 1 250 ? -5.513 -12.012 -27.647 1.00 88.12 250 VAL A CA 1
ATOM 1994 C C . VAL A 1 250 ? -6.248 -13.288 -27.233 1.00 88.12 250 VAL A C 1
ATOM 1996 O O . VAL A 1 250 ? -5.802 -13.971 -26.315 1.00 88.12 250 VAL A O 1
ATOM 1999 N N . SER A 1 251 ? -7.339 -13.634 -27.928 1.00 87.69 251 SER A N 1
ATOM 2000 C CA . SER A 1 251 ? -8.138 -14.838 -27.649 1.00 87.69 251 SER A CA 1
ATOM 2001 C C . SER A 1 251 ? -7.471 -16.132 -28.120 1.00 87.69 251 SER A C 1
ATOM 2003 O O . SER A 1 251 ? -7.885 -17.213 -27.711 1.00 87.69 251 SER A O 1
ATOM 2005 N N . GLU A 1 252 ? -6.450 -16.050 -28.977 1.00 90.00 252 GLU A N 1
ATOM 2006 C CA . GLU A 1 252 ? -5.691 -17.233 -29.374 1.00 90.00 252 GLU A CA 1
ATOM 2007 C C . GLU A 1 252 ? 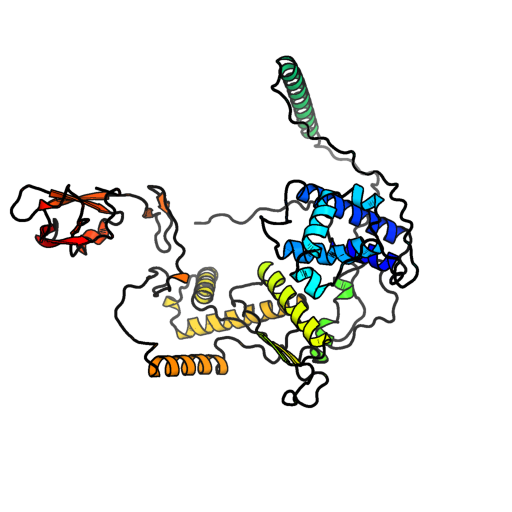-4.934 -17.800 -28.159 1.00 90.00 252 GLU A C 1
ATOM 2009 O O . GLU A 1 252 ? -4.297 -17.036 -27.423 1.00 90.00 252 GLU A O 1
ATOM 2014 N N . PRO A 1 253 ? -4.938 -19.126 -27.936 1.00 89.81 253 PRO A N 1
ATOM 2015 C CA . PRO A 1 253 ? -4.111 -19.733 -26.902 1.00 89.81 253 PRO A CA 1
ATOM 2016 C C . PRO A 1 253 ? -2.627 -19.435 -27.139 1.00 89.81 253 PRO A C 1
ATOM 2018 O O . PRO A 1 253 ? -2.109 -19.637 -28.237 1.00 89.81 253 PRO A O 1
ATOM 2021 N N . ASN A 1 254 ? -1.924 -18.965 -26.107 1.00 92.31 254 ASN A N 1
ATOM 2022 C CA . ASN A 1 254 ? -0.470 -18.828 -26.143 1.00 92.31 254 ASN A CA 1
ATOM 2023 C C . ASN A 1 254 ? 0.162 -20.008 -25.389 1.00 92.31 254 ASN A C 1
ATOM 2025 O O . ASN A 1 254 ? -0.014 -20.083 -24.171 1.00 92.31 254 ASN A O 1
ATOM 2029 N N . PRO A 1 255 ? 0.928 -20.899 -26.049 1.00 92.19 255 PRO A N 1
ATOM 2030 C CA . PRO A 1 255 ? 1.565 -22.032 -25.375 1.00 92.19 255 PRO A CA 1
ATOM 2031 C C . PRO A 1 255 ? 2.610 -21.607 -24.333 1.00 92.19 255 PRO A C 1
ATOM 2033 O O . PRO A 1 255 ? 2.971 -22.407 -23.477 1.00 92.19 255 PRO A O 1
ATOM 2036 N N . LYS A 1 256 ? 3.106 -20.361 -24.385 1.00 93.62 256 LYS A N 1
ATOM 2037 C CA . LYS A 1 256 ? 3.994 -19.803 -23.354 1.00 93.62 256 LYS A CA 1
ATOM 2038 C C . LYS A 1 256 ? 3.246 -19.384 -22.089 1.00 93.62 256 LYS A C 1
ATOM 2040 O O . LYS A 1 256 ? 3.877 -19.292 -21.045 1.00 93.62 256 LYS A O 1
ATOM 2045 N N . GLY A 1 257 ? 1.931 -19.182 -22.170 1.00 94.00 257 GLY A N 1
ATOM 2046 C CA . GLY A 1 257 ? 1.081 -18.801 -21.048 1.00 94.00 257 GLY A CA 1
ATOM 2047 C C . GLY A 1 257 ? 0.560 -17.366 -21.116 1.00 94.00 257 GLY A C 1
ATOM 2048 O O . GLY A 1 257 ? 0.700 -16.653 -22.120 1.00 94.00 257 GLY A O 1
ATOM 2049 N N . ILE A 1 258 ? -0.091 -16.964 -20.026 1.00 95.12 258 ILE A N 1
ATOM 2050 C CA . ILE A 1 258 ? -0.704 -15.650 -19.828 1.00 95.12 258 ILE A CA 1
ATOM 2051 C C . ILE A 1 258 ? -0.234 -15.118 -18.477 1.00 95.12 258 ILE A C 1
ATOM 2053 O O . ILE A 1 258 ? -0.347 -15.809 -17.466 1.00 95.12 258 ILE A O 1
ATOM 2057 N N . PHE A 1 259 ? 0.227 -13.873 -18.467 1.00 96.50 259 PHE A N 1
ATOM 2058 C CA . PHE A 1 259 ? 0.508 -13.118 -17.258 1.00 96.50 259 PHE A CA 1
ATOM 2059 C C . PHE A 1 259 ? -0.366 -11.870 -17.249 1.00 96.50 259 PHE A C 1
ATOM 2061 O O . PHE A 1 259 ? -0.282 -11.032 -18.148 1.00 96.50 259 PHE A O 1
ATOM 2068 N N . MET A 1 260 ? -1.208 -11.734 -16.232 1.00 95.94 260 MET A N 1
ATOM 2069 C CA . MET A 1 260 ? -2.034 -10.550 -16.052 1.00 95.94 260 MET A CA 1
ATOM 2070 C C . MET A 1 260 ? -1.896 -10.045 -14.628 1.00 95.94 260 MET A C 1
ATOM 2072 O O . MET A 1 260 ? -1.953 -10.815 -13.672 1.00 95.94 260 MET A O 1
ATOM 2076 N N . MET A 1 261 ? -1.724 -8.738 -14.510 1.00 97.19 261 MET A N 1
ATOM 2077 C CA . MET A 1 261 ? -1.661 -8.051 -13.237 1.00 97.19 261 MET A CA 1
ATOM 2078 C C . MET A 1 261 ? -2.395 -6.722 -13.349 1.00 97.19 261 MET A C 1
ATOM 2080 O O . MET A 1 261 ? -2.265 -6.005 -14.340 1.00 97.19 261 MET A O 1
ATOM 2084 N N . CYS A 1 262 ? -3.123 -6.358 -12.302 1.00 95.56 262 CYS A N 1
ATOM 2085 C CA . CYS A 1 262 ? -3.627 -5.003 -12.129 1.00 95.56 262 CYS A CA 1
ATOM 2086 C C . CYS A 1 262 ? -2.640 -4.220 -11.264 1.00 95.56 262 CYS A C 1
ATOM 2088 O O . CYS A 1 262 ? -2.104 -4.750 -10.287 1.00 95.56 262 CYS A O 1
ATOM 2090 N N . ILE A 1 263 ? -2.397 -2.954 -11.598 1.00 95.19 263 ILE A N 1
ATOM 2091 C CA . ILE A 1 263 ? -1.762 -2.053 -10.637 1.00 95.19 263 ILE A CA 1
ATOM 2092 C C . ILE A 1 263 ? -2.664 -1.958 -9.387 1.00 95.19 263 ILE A C 1
ATOM 2094 O O . ILE A 1 263 ? -3.882 -1.852 -9.546 1.00 95.19 263 ILE A O 1
ATOM 2098 N N . PRO A 1 264 ? -2.120 -1.988 -8.156 1.00 94.19 264 PRO A N 1
ATOM 2099 C CA . PRO A 1 264 ? -2.808 -1.463 -6.987 1.00 94.19 264 PRO A CA 1
ATOM 2100 C C . PRO A 1 264 ? -3.142 0.000 -7.287 1.00 94.19 264 PRO A C 1
ATOM 2102 O O . PRO A 1 264 ? -2.216 0.809 -7.407 1.00 94.19 264 PRO A O 1
ATOM 2105 N N . PRO A 1 265 ? -4.418 0.339 -7.522 1.00 91.75 265 PRO A N 1
ATOM 2106 C CA . PRO A 1 265 ? -4.763 1.628 -8.093 1.00 91.75 265 PRO A CA 1
ATOM 2107 C C . PRO A 1 265 ? -4.397 2.738 -7.094 1.00 91.75 265 PRO A C 1
ATOM 2109 O O . PRO A 1 265 ? -4.932 2.745 -5.988 1.00 91.75 265 PRO A O 1
ATOM 2112 N N . PRO A 1 266 ? -3.481 3.668 -7.427 1.00 92.31 266 PRO A N 1
ATOM 2113 C CA . PRO A 1 266 ? -3.153 4.774 -6.540 1.00 92.31 266 PRO A CA 1
ATOM 2114 C C . PRO A 1 266 ? -4.378 5.652 -6.289 1.00 92.31 266 PRO A C 1
ATOM 2116 O O . PRO A 1 266 ? -5.151 5.958 -7.203 1.00 92.31 266 PRO A O 1
ATOM 2119 N N . ASN A 1 267 ? -4.509 6.105 -5.045 1.00 91.12 267 ASN A N 1
ATOM 2120 C CA . ASN A 1 267 ? -5.549 7.039 -4.637 1.00 91.12 267 ASN A CA 1
ATOM 2121 C C . ASN A 1 267 ? -5.356 8.386 -5.340 1.00 91.12 267 ASN A C 1
ATOM 2123 O O . ASN A 1 267 ? -4.246 8.926 -5.379 1.00 91.12 267 ASN A O 1
ATOM 2127 N N . VAL A 1 268 ? -6.442 8.988 -5.825 1.00 85.25 268 VAL A N 1
ATOM 2128 C CA . VAL A 1 268 ? -6.408 10.312 -6.467 1.00 85.25 268 VAL A CA 1
ATOM 2129 C C . VAL A 1 268 ? -6.338 11.430 -5.414 1.00 85.25 268 VAL A C 1
ATOM 2131 O O . VAL A 1 268 ? -7.136 12.356 -5.395 1.00 85.25 268 VAL A O 1
ATOM 2134 N N . THR A 1 269 ? -5.374 11.357 -4.495 1.00 78.38 269 THR A N 1
ATOM 2135 C CA . THR A 1 269 ? -5.218 12.283 -3.356 1.00 78.38 269 THR A CA 1
ATOM 2136 C C . THR A 1 269 ? -4.019 13.222 -3.496 1.00 78.38 269 THR A C 1
ATOM 2138 O O . THR A 1 269 ? -3.814 14.091 -2.649 1.00 78.38 269 THR A O 1
ATOM 2141 N N . GLY A 1 270 ? -3.229 13.112 -4.570 1.00 77.94 270 GLY A N 1
ATOM 2142 C CA . GLY A 1 270 ? -2.074 13.983 -4.773 1.00 77.94 270 GLY A CA 1
ATOM 2143 C C . GLY A 1 270 ? -1.055 13.455 -5.777 1.00 77.94 270 GLY A C 1
ATOM 2144 O O . GLY A 1 270 ? -1.384 13.203 -6.929 1.00 77.94 270 GLY A O 1
ATOM 2145 N N . SER A 1 271 ? 0.209 13.397 -5.354 1.00 86.50 271 SER A N 1
ATOM 2146 C CA . SER A 1 271 ? 1.341 12.925 -6.166 1.00 86.50 271 SER A CA 1
ATOM 2147 C C . SER A 1 271 ? 1.874 11.610 -5.624 1.00 86.50 271 SER A C 1
ATOM 2149 O O . SER A 1 271 ? 1.818 11.367 -4.419 1.00 86.50 271 SER A O 1
ATOM 2151 N N . LEU A 1 272 ? 2.464 10.807 -6.503 1.00 90.56 272 LEU A N 1
ATOM 2152 C CA . LEU A 1 272 ? 3.152 9.588 -6.104 1.00 90.56 272 LEU A CA 1
ATOM 2153 C C . LEU A 1 272 ? 4.379 9.902 -5.236 1.00 90.56 272 LEU A C 1
ATOM 2155 O O . LEU A 1 272 ? 5.092 10.880 -5.470 1.00 90.56 272 LEU A O 1
ATOM 2159 N N . HIS A 1 273 ? 4.624 9.029 -4.262 1.00 91.31 273 HIS A N 1
ATOM 2160 C CA . HIS A 1 273 ? 5.784 9.036 -3.363 1.00 91.31 273 HIS A CA 1
ATOM 2161 C C . HIS A 1 273 ? 6.665 7.795 -3.582 1.00 91.31 273 HIS A C 1
ATOM 2163 O O . HIS A 1 273 ? 6.282 6.880 -4.309 1.00 91.31 273 HIS A O 1
ATOM 2169 N N . LEU A 1 274 ? 7.812 7.707 -2.898 1.00 90.62 274 LEU A N 1
ATOM 2170 C CA . LEU A 1 274 ? 8.805 6.643 -3.117 1.00 90.62 274 LEU A CA 1
ATOM 2171 C C . LEU A 1 274 ? 8.242 5.218 -2.962 1.00 90.62 274 LEU A C 1
ATOM 2173 O O . LEU A 1 274 ? 8.572 4.348 -3.758 1.00 90.62 274 LEU A O 1
ATOM 2177 N N . GLY A 1 275 ? 7.329 4.987 -2.010 1.00 89.56 275 GLY A N 1
ATOM 2178 C CA . GLY A 1 275 ? 6.628 3.696 -1.892 1.00 89.56 275 GLY A CA 1
ATOM 2179 C C . GLY A 1 275 ? 5.855 3.268 -3.155 1.00 89.56 275 GLY A C 1
ATOM 2180 O O . GLY A 1 275 ? 5.870 2.091 -3.515 1.00 89.56 275 GLY A O 1
ATOM 2181 N N . HIS A 1 276 ? 5.252 4.216 -3.882 1.00 93.75 276 HIS A N 1
ATOM 2182 C CA . HIS A 1 276 ? 4.613 3.927 -5.167 1.00 93.75 276 HIS A CA 1
ATOM 2183 C C . HIS A 1 276 ? 5.652 3.574 -6.230 1.00 93.75 276 HIS A C 1
ATOM 2185 O O . HIS A 1 276 ? 5.436 2.629 -6.984 1.00 93.75 276 HIS A O 1
ATOM 2191 N N . ALA A 1 277 ? 6.773 4.303 -6.274 1.00 92.12 277 ALA A N 1
ATOM 2192 C CA . ALA A 1 277 ? 7.859 4.023 -7.208 1.00 92.12 277 ALA A CA 1
ATOM 2193 C C . ALA A 1 277 ? 8.430 2.616 -6.984 1.00 92.12 277 ALA A C 1
ATOM 2195 O O . ALA A 1 277 ? 8.500 1.848 -7.932 1.00 92.12 277 ALA A O 1
ATOM 2196 N N . LEU A 1 278 ? 8.719 2.238 -5.732 1.00 91.19 278 LEU A N 1
ATOM 2197 C CA . LEU A 1 278 ? 9.184 0.895 -5.373 1.00 91.19 278 LEU A CA 1
ATOM 2198 C C . LEU A 1 278 ? 8.222 -0.196 -5.862 1.00 91.19 278 LEU A C 1
ATOM 2200 O O . LEU A 1 278 ? 8.633 -1.116 -6.566 1.00 91.19 278 LEU A O 1
ATOM 2204 N N . THR A 1 279 ? 6.939 -0.072 -5.512 1.00 92.44 279 THR A N 1
ATOM 2205 C CA . THR A 1 279 ? 5.917 -1.061 -5.886 1.00 92.44 279 THR A CA 1
ATOM 2206 C C . THR A 1 279 ? 5.806 -1.179 -7.407 1.00 92.44 279 THR A C 1
ATOM 2208 O O . THR A 1 279 ? 5.855 -2.282 -7.949 1.00 92.44 279 THR A O 1
ATOM 2211 N N . ASN A 1 280 ? 5.752 -0.045 -8.113 1.00 95.31 280 ASN A N 1
ATOM 2212 C CA . ASN A 1 280 ? 5.670 -0.026 -9.572 1.00 95.31 280 ASN A CA 1
ATOM 2213 C C . ASN A 1 280 ? 6.924 -0.594 -10.239 1.00 95.31 280 ASN A C 1
ATOM 2215 O O . ASN A 1 280 ? 6.794 -1.318 -11.217 1.00 95.31 280 ASN A O 1
ATOM 2219 N N . SER A 1 281 ? 8.126 -0.319 -9.728 1.00 92.94 281 SER A N 1
ATOM 2220 C CA . SER A 1 281 ? 9.365 -0.873 -10.287 1.00 92.94 281 SER A CA 1
ATOM 2221 C C . SER A 1 281 ? 9.409 -2.399 -10.184 1.00 92.94 281 SER A C 1
ATOM 2223 O O . SER A 1 281 ? 9.838 -3.060 -11.132 1.00 92.94 281 SER A O 1
ATOM 2225 N N . ILE A 1 282 ? 8.928 -2.974 -9.076 1.00 93.31 282 ILE A N 1
ATOM 2226 C CA . ILE A 1 282 ? 8.819 -4.434 -8.912 1.00 93.31 282 ILE A CA 1
ATOM 2227 C C . ILE A 1 282 ? 7.822 -5.002 -9.930 1.00 93.31 282 ILE A C 1
ATOM 2229 O O . ILE A 1 282 ? 8.142 -5.935 -10.668 1.00 93.31 282 ILE A O 1
ATOM 2233 N N . GLN A 1 283 ? 6.630 -4.409 -10.007 1.00 96.88 283 GLN A N 1
ATOM 2234 C CA . GLN A 1 283 ? 5.574 -4.839 -10.921 1.00 96.88 283 GLN A CA 1
ATOM 2235 C C . GLN A 1 283 ? 5.981 -4.724 -12.396 1.00 96.88 283 GLN A C 1
ATOM 2237 O O . GLN A 1 283 ? 5.736 -5.641 -13.184 1.00 96.88 283 GLN A O 1
ATOM 2242 N N . ASP A 1 284 ? 6.646 -3.634 -12.772 1.00 97.38 284 ASP A N 1
ATOM 2243 C CA . ASP A 1 284 ? 7.143 -3.419 -14.128 1.00 97.38 284 ASP A CA 1
ATOM 2244 C C . ASP A 1 284 ? 8.225 -4.438 -14.492 1.00 97.38 284 ASP A C 1
ATOM 2246 O O . ASP A 1 284 ? 8.194 -5.010 -15.579 1.00 97.38 284 ASP A O 1
ATOM 2250 N N . SER A 1 285 ? 9.142 -4.728 -13.563 1.00 95.56 285 SER A N 1
ATOM 2251 C CA . SER A 1 285 ? 10.200 -5.723 -13.770 1.00 95.56 285 SER A CA 1
ATOM 2252 C C . SER A 1 285 ? 9.620 -7.112 -14.043 1.00 95.56 285 SER A C 1
ATOM 2254 O O . SER A 1 285 ? 10.027 -7.769 -15.002 1.00 95.56 285 SER A O 1
ATOM 2256 N N . LEU A 1 286 ? 8.619 -7.532 -13.260 1.00 96.19 286 LEU A N 1
ATOM 2257 C CA . LEU A 1 286 ? 7.897 -8.788 -13.486 1.00 96.19 286 LEU A CA 1
ATOM 2258 C C . LEU A 1 286 ? 7.182 -8.781 -14.840 1.00 96.19 286 LEU A C 1
ATOM 2260 O O . LEU A 1 286 ? 7.347 -9.703 -15.636 1.00 96.19 286 LEU A O 1
ATOM 2264 N N . THR A 1 287 ? 6.441 -7.713 -15.133 1.00 97.69 287 THR A N 1
ATOM 2265 C CA . THR A 1 287 ? 5.702 -7.557 -16.393 1.00 97.69 287 THR A CA 1
ATOM 2266 C C . THR A 1 287 ? 6.636 -7.669 -17.598 1.00 97.69 287 THR A C 1
ATOM 2268 O O . THR A 1 287 ? 6.367 -8.420 -18.536 1.00 97.69 287 THR A O 1
ATOM 2271 N N . ARG A 1 288 ? 7.772 -6.966 -17.573 1.00 97.31 288 ARG A N 1
ATOM 2272 C CA . ARG A 1 288 ? 8.786 -7.027 -18.631 1.00 97.31 288 ARG A CA 1
ATOM 2273 C C . ARG A 1 288 ? 9.396 -8.418 -18.750 1.00 97.31 288 ARG A C 1
ATOM 2275 O O . ARG A 1 288 ? 9.527 -8.905 -19.868 1.00 97.31 288 ARG A O 1
ATOM 2282 N N . TRP A 1 289 ? 9.718 -9.070 -17.635 1.00 96.06 289 TRP A N 1
ATOM 2283 C CA . TRP A 1 289 ? 10.264 -10.427 -17.635 1.00 96.06 289 TRP A CA 1
ATOM 2284 C C . TRP A 1 289 ? 9.299 -11.448 -18.253 1.00 96.06 289 TRP A C 1
ATOM 2286 O O . TRP A 1 289 ? 9.695 -12.199 -19.145 1.00 96.06 289 TRP A O 1
ATOM 2296 N N . HIS A 1 290 ? 8.022 -11.435 -17.862 1.00 96.50 290 HIS A N 1
ATOM 2297 C CA . HIS A 1 290 ? 6.994 -12.300 -18.452 1.00 96.50 290 HIS A CA 1
ATOM 2298 C C . HIS A 1 290 ? 6.795 -12.019 -19.948 1.00 96.50 290 HIS A C 1
ATOM 2300 O O . HIS A 1 290 ? 6.753 -12.952 -20.755 1.00 96.50 290 HIS A O 1
ATOM 2306 N N . ARG A 1 291 ? 6.798 -10.740 -20.345 1.00 95.38 291 ARG A N 1
ATOM 2307 C CA . ARG A 1 291 ? 6.736 -10.342 -21.758 1.00 95.38 291 ARG A CA 1
ATOM 2308 C C . ARG A 1 291 ? 7.941 -10.873 -22.543 1.00 95.38 291 ARG A C 1
ATOM 2310 O O . ARG A 1 291 ? 7.778 -11.414 -23.633 1.00 95.38 291 ARG A O 1
ATOM 2317 N N . MET A 1 292 ? 9.146 -10.796 -21.974 1.00 95.25 292 MET A N 1
ATOM 2318 C CA . MET A 1 292 ? 10.378 -11.336 -22.572 1.00 95.25 292 MET A CA 1
ATOM 2319 C C . MET A 1 292 ? 10.393 -12.870 -22.650 1.00 95.25 292 MET A C 1
ATOM 2321 O O . MET A 1 292 ? 11.038 -13.426 -23.536 1.00 95.25 292 MET A O 1
ATOM 2325 N N . ARG A 1 293 ? 9.659 -13.566 -21.774 1.00 94.19 293 ARG A N 1
ATOM 2326 C CA . ARG A 1 293 ? 9.439 -15.022 -21.855 1.00 94.19 293 ARG A CA 1
ATOM 2327 C C . ARG A 1 293 ? 8.455 -15.428 -22.963 1.00 94.19 293 ARG A C 1
ATOM 2329 O O . ARG A 1 293 ? 8.274 -16.623 -23.205 1.00 94.19 293 ARG A O 1
ATOM 2336 N N . GLY A 1 294 ? 7.860 -14.455 -23.657 1.00 93.19 294 GLY A N 1
ATOM 2337 C CA . GLY A 1 294 ? 6.907 -14.662 -24.747 1.00 93.19 294 GLY A CA 1
ATOM 2338 C C . GLY A 1 294 ? 5.483 -14.948 -24.273 1.00 93.19 294 GLY A C 1
ATOM 2339 O O . GLY A 1 294 ? 4.661 -15.411 -25.064 1.00 93.19 294 GLY A O 1
ATOM 2340 N N . GLU A 1 295 ? 5.187 -14.717 -22.993 1.00 94.75 295 GLU A N 1
ATOM 2341 C CA . GLU A 1 295 ? 3.837 -14.858 -22.451 1.00 94.75 295 GLU A CA 1
ATOM 2342 C C . GLU A 1 295 ? 2.924 -13.728 -22.942 1.00 94.75 295 GLU A C 1
ATOM 2344 O O . GLU A 1 295 ? 3.372 -12.641 -23.309 1.00 94.75 295 GLU A O 1
ATOM 2349 N N . THR A 1 296 ? 1.613 -13.969 -22.929 1.00 95.69 296 THR A N 1
ATOM 2350 C CA . THR A 1 296 ? 0.631 -12.904 -23.174 1.00 95.69 296 THR A CA 1
ATOM 2351 C C . THR A 1 296 ? 0.550 -12.036 -21.933 1.00 95.69 296 THR A C 1
ATOM 2353 O O . THR A 1 296 ? -0.013 -12.463 -20.928 1.00 95.69 296 THR A O 1
ATOM 2356 N N . THR A 1 297 ? 1.136 -10.845 -21.983 1.00 96.44 297 THR A N 1
ATOM 2357 C CA . THR A 1 297 ? 1.341 -10.016 -20.792 1.00 96.44 297 THR A CA 1
ATOM 2358 C C . THR A 1 297 ? 0.442 -8.785 -20.804 1.00 96.44 297 THR A C 1
ATOM 2360 O O . THR A 1 297 ? 0.527 -7.969 -21.719 1.00 96.44 297 THR A O 1
ATOM 2363 N N . LEU A 1 298 ? -0.364 -8.614 -19.753 1.00 96.81 298 LEU A N 1
ATOM 2364 C CA . LEU A 1 298 ? -1.131 -7.396 -19.491 1.00 96.81 298 LEU A CA 1
ATOM 2365 C C . LEU A 1 298 ? -0.814 -6.866 -18.092 1.00 96.81 298 LEU A C 1
ATOM 2367 O O . LEU A 1 298 ? -1.069 -7.539 -17.095 1.00 96.81 298 LEU A O 1
ATOM 2371 N N . TRP A 1 299 ? -0.333 -5.628 -18.025 1.00 97.81 299 TRP A N 1
ATOM 2372 C CA . TRP A 1 299 ? -0.324 -4.854 -16.790 1.00 97.81 299 TRP A CA 1
ATOM 2373 C C . TRP A 1 299 ? -1.344 -3.725 -16.908 1.00 97.81 299 TRP A C 1
ATOM 2375 O O . TRP A 1 299 ? -1.132 -2.756 -17.641 1.00 97.81 299 TRP A O 1
ATOM 2385 N N . ASN A 1 300 ? -2.485 -3.908 -16.245 1.00 96.31 300 ASN A N 1
ATOM 2386 C CA . ASN A 1 300 ? -3.642 -3.035 -16.372 1.00 96.31 300 ASN A CA 1
ATOM 2387 C C . ASN A 1 300 ? -3.514 -1.814 -15.441 1.00 96.31 300 ASN A C 1
ATOM 2389 O O . ASN A 1 300 ? -3.453 -2.008 -14.219 1.00 96.31 300 ASN A O 1
ATOM 2393 N N . PRO A 1 301 ? -3.489 -0.578 -15.976 1.00 95.25 301 PRO A N 1
ATOM 2394 C CA . PRO A 1 301 ? -3.448 0.631 -15.169 1.00 95.25 301 PRO A CA 1
ATOM 2395 C C . PRO A 1 301 ? -4.820 0.978 -14.584 1.00 95.25 301 PRO A C 1
ATOM 2397 O O . PRO A 1 301 ? -5.874 0.597 -15.095 1.00 95.25 301 PRO A O 1
ATOM 2400 N N . GLY A 1 302 ? -4.808 1.786 -13.531 1.00 92.38 302 GLY A N 1
ATOM 2401 C CA . GLY A 1 302 ? -6.013 2.383 -12.983 1.00 92.38 302 GLY A CA 1
ATOM 2402 C C . GLY A 1 302 ? -5.726 3.300 -11.806 1.00 92.38 302 GLY A C 1
ATOM 2403 O O . GLY A 1 302 ? -4.596 3.356 -11.334 1.00 92.38 302 GLY A O 1
ATOM 2404 N N . CYS A 1 303 ? -6.741 4.036 -11.365 1.00 91.12 303 CYS A N 1
ATOM 2405 C CA . CYS A 1 303 ? -6.690 4.911 -10.192 1.00 91.12 303 CYS A CA 1
ATOM 2406 C C . CYS A 1 303 ? -7.911 4.687 -9.304 1.00 91.12 303 CYS A C 1
ATOM 2408 O O . CYS A 1 303 ? -8.989 4.338 -9.794 1.00 91.12 303 CYS A O 1
ATOM 2410 N N . ASP A 1 304 ? -7.746 4.944 -8.008 1.00 91.88 304 ASP A N 1
ATOM 2411 C CA . ASP A 1 304 ? -8.813 4.799 -7.030 1.00 91.88 304 ASP A CA 1
ATOM 2412 C C . ASP A 1 304 ? -9.379 6.155 -6.586 1.00 91.88 304 ASP A C 1
ATOM 2414 O O . ASP A 1 304 ? -8.650 7.071 -6.201 1.00 91.88 304 ASP A O 1
ATOM 2418 N N . HIS A 1 305 ? -10.705 6.277 -6.605 1.00 87.94 305 HIS A N 1
ATOM 2419 C CA . HIS A 1 305 ? -11.454 7.396 -6.049 1.00 87.94 305 HIS A CA 1
ATOM 2420 C C . HIS A 1 305 ? -11.209 7.597 -4.553 1.00 87.94 305 HIS A C 1
ATOM 2422 O O . HIS A 1 305 ? -11.371 8.719 -4.082 1.00 87.94 305 HIS A O 1
ATOM 2428 N N . ALA A 1 306 ? -10.811 6.552 -3.817 1.00 85.88 306 ALA A N 1
ATOM 2429 C CA . ALA A 1 306 ? -10.390 6.612 -2.418 1.00 85.88 306 ALA A CA 1
ATOM 2430 C C . ALA A 1 306 ? -11.418 7.225 -1.443 1.00 85.88 306 ALA A C 1
ATOM 2432 O O . ALA A 1 306 ? -11.029 7.715 -0.382 1.00 85.88 306 ALA A O 1
ATOM 2433 N N . GLY A 1 307 ? -12.710 7.224 -1.805 1.00 86.94 307 GLY A N 1
ATOM 2434 C CA . GLY A 1 307 ? -13.851 7.683 -1.002 1.00 86.94 307 GLY A CA 1
ATOM 2435 C C . GLY A 1 307 ? -13.542 8.833 -0.034 1.00 86.94 307 GLY A C 1
ATOM 2436 O O . GLY A 1 307 ? -13.359 9.985 -0.438 1.00 86.94 307 GLY A O 1
ATOM 2437 N N . ILE A 1 308 ? -13.456 8.489 1.256 1.00 84.81 308 ILE A N 1
ATOM 2438 C CA . ILE A 1 308 ? -13.208 9.407 2.379 1.00 84.81 308 ILE A CA 1
ATOM 2439 C C . ILE A 1 308 ? -11.916 10.216 2.193 1.00 84.81 308 ILE A C 1
ATOM 2441 O O . ILE A 1 308 ? -11.894 11.417 2.469 1.00 84.81 308 ILE A O 1
ATOM 2445 N N . ALA A 1 309 ? -10.838 9.598 1.706 1.00 84.81 309 ALA A N 1
ATOM 2446 C CA . ALA A 1 309 ? -9.547 10.263 1.564 1.00 84.81 309 ALA A CA 1
ATOM 2447 C C . ALA A 1 309 ? -9.613 11.410 0.544 1.00 84.81 309 ALA A C 1
ATOM 2449 O O . ALA A 1 309 ? -9.138 12.513 0.820 1.00 84.81 309 ALA A O 1
ATOM 2450 N N . THR A 1 310 ? -10.249 11.181 -0.607 1.00 86.38 310 THR A N 1
ATOM 2451 C CA . THR A 1 310 ? -10.441 12.226 -1.625 1.00 86.38 310 THR A CA 1
ATOM 2452 C C . THR A 1 310 ? -11.396 13.302 -1.132 1.00 86.38 310 THR A C 1
ATOM 2454 O O . THR A 1 310 ? -11.096 14.486 -1.287 1.00 86.38 310 THR A O 1
ATOM 2457 N N . GLN A 1 311 ? -12.492 12.919 -0.467 1.00 87.56 311 GLN A N 1
ATOM 2458 C CA . GLN A 1 311 ? -13.433 13.874 0.118 1.00 87.56 311 GLN A CA 1
ATOM 2459 C C . GLN A 1 311 ? -12.717 14.858 1.056 1.00 87.56 311 GLN A C 1
ATOM 2461 O O . GLN A 1 311 ? -12.839 16.069 0.885 1.00 87.56 311 GLN A O 1
ATOM 2466 N N . VAL A 1 312 ? -11.907 14.358 1.995 1.00 87.62 312 VAL A N 1
ATOM 2467 C CA . VAL A 1 312 ? -11.178 15.196 2.962 1.00 87.62 312 VAL A CA 1
ATOM 2468 C C . VAL A 1 312 ? -10.194 16.144 2.272 1.00 87.62 312 VAL A C 1
ATOM 2470 O O . VAL A 1 312 ? -10.039 17.291 2.695 1.00 87.62 312 VAL A O 1
ATOM 2473 N N . VAL A 1 313 ? -9.507 15.693 1.220 1.00 88.56 313 VAL A N 1
ATOM 2474 C CA . VAL A 1 313 ? -8.553 16.539 0.486 1.00 88.56 313 VAL A CA 1
ATOM 2475 C C . VAL A 1 313 ? -9.272 17.647 -0.288 1.00 88.56 313 VAL A C 1
ATOM 2477 O O . VAL A 1 313 ? -8.831 18.798 -0.245 1.00 88.56 313 VAL A O 1
ATOM 2480 N N . VAL A 1 314 ? -10.396 17.333 -0.938 1.00 89.81 314 VAL A N 1
ATOM 2481 C CA . VAL A 1 314 ? -11.212 18.318 -1.663 1.00 89.81 314 VAL A CA 1
ATOM 2482 C C . VAL A 1 314 ? -11.849 19.317 -0.697 1.00 89.81 314 VAL A C 1
ATOM 2484 O O . VAL A 1 314 ? -11.773 20.518 -0.940 1.00 89.81 314 VAL A O 1
ATOM 2487 N N . GLU A 1 315 ? -12.381 18.870 0.445 1.00 90.12 315 GLU A N 1
ATOM 2488 C CA . GLU A 1 315 ? -12.900 19.764 1.491 1.00 90.12 315 GLU A CA 1
ATOM 2489 C C . GLU A 1 315 ? -11.822 20.728 2.009 1.00 90.12 315 GLU A C 1
ATOM 2491 O O . GLU A 1 315 ? -12.063 21.930 2.126 1.00 90.12 315 GLU A O 1
ATOM 2496 N N . LYS A 1 316 ? -10.600 20.236 2.256 1.00 89.19 316 LYS A N 1
ATOM 2497 C CA . LYS A 1 316 ? -9.470 21.087 2.666 1.00 89.19 316 LYS A CA 1
ATOM 2498 C C . LYS A 1 316 ? -9.088 22.106 1.590 1.00 89.19 316 LYS A C 1
ATOM 2500 O O . LYS A 1 316 ? -8.777 23.247 1.934 1.00 89.19 316 LYS A O 1
ATOM 2505 N N . LYS A 1 317 ? -9.103 21.714 0.309 1.00 89.62 317 LYS A N 1
ATOM 2506 C CA . LYS A 1 317 ? -8.861 22.625 -0.825 1.00 89.62 317 LYS A CA 1
ATOM 2507 C C . LYS A 1 317 ? -9.928 23.719 -0.867 1.00 89.62 317 LYS A C 1
ATOM 2509 O O . LYS A 1 317 ? -9.577 24.894 -0.875 1.00 89.62 317 LYS A O 1
ATOM 2514 N N . LEU A 1 318 ? -11.205 23.339 -0.821 1.00 91.94 318 LEU A N 1
ATOM 2515 C CA . LEU A 1 318 ? -12.340 24.267 -0.843 1.00 91.94 318 LEU A CA 1
ATOM 2516 C C . LEU A 1 318 ? -12.293 25.264 0.313 1.00 91.94 318 LEU A C 1
ATOM 2518 O O . LEU A 1 318 ? -12.458 26.465 0.098 1.00 91.94 318 LEU A O 1
ATOM 2522 N N . TRP A 1 319 ? -11.987 24.789 1.520 1.00 90.81 319 TRP A N 1
ATOM 2523 C CA . TRP A 1 319 ? -11.826 25.663 2.675 1.00 90.81 319 TRP A CA 1
ATOM 2524 C C . TRP A 1 319 ? -10.668 26.651 2.489 1.00 90.81 319 TRP A C 1
ATOM 2526 O O . TRP A 1 319 ? -10.813 27.836 2.775 1.00 90.81 319 TRP A O 1
ATOM 2536 N N . LYS A 1 320 ? -9.524 26.188 1.972 1.00 91.44 320 LYS A N 1
ATOM 2537 C CA . LYS A 1 320 ? -8.339 27.031 1.760 1.00 91.44 320 LYS A CA 1
ATOM 2538 C C . LYS A 1 320 ? -8.537 28.076 0.656 1.00 91.44 320 LYS A C 1
ATOM 2540 O O . LYS A 1 320 ? -8.058 29.194 0.801 1.00 91.44 320 LYS A O 1
ATOM 2545 N N . GLU A 1 321 ? -9.179 27.703 -0.446 1.00 92.12 321 GLU A N 1
ATOM 2546 C CA . GLU A 1 321 ? -9.314 28.558 -1.634 1.00 92.12 321 GLU A CA 1
ATOM 2547 C C . GLU A 1 321 ? -10.534 29.479 -1.566 1.00 92.12 321 GLU A C 1
ATOM 2549 O O . GLU A 1 321 ? -10.474 30.610 -2.038 1.00 92.12 321 GLU A O 1
ATOM 2554 N N . GLN A 1 322 ? -11.640 28.999 -0.995 1.00 91.19 322 GLN A N 1
ATOM 2555 C CA . GLN A 1 322 ? -12.933 29.688 -1.045 1.00 91.19 322 GLN A CA 1
ATOM 2556 C C . GLN A 1 322 ? -13.530 29.959 0.339 1.00 91.19 322 GLN A C 1
ATOM 2558 O O . GLN A 1 322 ? -14.533 30.663 0.427 1.00 91.19 322 GLN A O 1
ATOM 2563 N N . GLY A 1 323 ? -12.971 29.390 1.414 1.00 91.75 323 GLY A N 1
ATOM 2564 C CA . GLY A 1 323 ? -13.558 29.485 2.755 1.00 91.75 323 GLY A CA 1
ATOM 2565 C C . GLY A 1 323 ? -14.923 28.801 2.876 1.00 91.75 323 GLY A C 1
ATOM 2566 O O . GLY A 1 323 ? -15.690 29.141 3.771 1.00 91.75 323 GLY A O 1
ATOM 2567 N N . LYS A 1 324 ? -15.247 27.873 1.965 1.00 91.69 324 LYS A N 1
ATOM 2568 C CA . LYS A 1 324 ? -16.526 27.150 1.922 1.00 91.69 324 LYS A CA 1
ATOM 2569 C C . LYS A 1 324 ? -16.355 25.699 2.348 1.00 91.69 324 LYS A C 1
ATOM 2571 O O . LYS A 1 324 ? -15.320 25.082 2.095 1.00 91.69 324 LYS A O 1
ATOM 2576 N N . THR A 1 325 ? -17.394 25.145 2.955 1.00 89.19 325 THR A N 1
ATOM 2577 C CA . THR A 1 325 ? -17.513 23.725 3.294 1.00 89.19 325 THR A CA 1
ATOM 2578 C C . THR A 1 325 ? -18.341 22.982 2.243 1.00 89.19 325 THR A C 1
ATOM 2580 O O . THR A 1 325 ? -19.069 23.587 1.454 1.00 89.19 325 THR A O 1
ATOM 2583 N N . ARG A 1 326 ? -18.296 21.642 2.248 1.00 87.88 326 ARG A N 1
ATOM 2584 C CA . ARG A 1 326 ? -19.173 20.830 1.383 1.00 87.88 326 ARG A CA 1
ATOM 2585 C C . ARG A 1 326 ? -20.666 21.055 1.649 1.00 87.88 326 ARG A C 1
ATOM 2587 O O . ARG A 1 326 ? -21.483 20.842 0.760 1.00 87.88 326 ARG A O 1
ATOM 2594 N N . HIS A 1 327 ? -21.022 21.471 2.865 1.00 88.69 327 HIS A N 1
ATOM 2595 C CA . HIS A 1 327 ? -22.406 21.752 3.236 1.00 88.69 327 HIS A CA 1
ATOM 2596 C C . HIS A 1 327 ? -22.891 23.068 2.627 1.00 88.69 327 HIS A C 1
ATOM 2598 O O . HIS A 1 327 ? -24.051 23.149 2.240 1.00 88.69 327 HIS A O 1
ATOM 2604 N N . ASP A 1 328 ? -21.995 24.045 2.460 1.00 91.69 328 ASP A N 1
ATOM 2605 C CA . ASP A 1 328 ? -22.309 25.320 1.807 1.00 91.69 328 ASP A CA 1
ATOM 2606 C C . ASP A 1 328 ? -22.510 25.162 0.292 1.00 91.69 328 ASP A C 1
ATOM 2608 O O . ASP A 1 328 ? -23.248 25.930 -0.319 1.00 91.69 328 ASP A O 1
ATOM 2612 N N . LEU A 1 329 ? -21.844 24.177 -0.325 1.00 91.50 329 LEU A N 1
ATOM 2613 C CA . LEU A 1 329 ? -21.974 23.881 -1.756 1.00 91.50 329 LEU A CA 1
ATOM 2614 C C . LEU A 1 329 ? -23.199 23.024 -2.093 1.00 91.50 329 LEU A C 1
ATOM 2616 O O . LEU A 1 329 ? -23.772 23.179 -3.167 1.00 91.50 329 LEU A O 1
ATOM 2620 N N . GLY A 1 330 ? -23.581 22.102 -1.209 1.00 92.38 330 GLY A N 1
ATOM 2621 C CA . GLY A 1 330 ? -24.536 21.046 -1.540 1.00 92.38 330 GLY A CA 1
ATOM 2622 C C . GLY A 1 330 ? -23.886 19.870 -2.281 1.00 92.38 330 GLY A C 1
ATOM 2623 O O . GLY A 1 330 ? -22.695 19.878 -2.596 1.00 92.38 330 GLY A O 1
ATOM 2624 N N . ARG A 1 331 ? -24.662 18.806 -2.516 1.00 90.62 331 ARG A N 1
ATOM 2625 C CA . ARG A 1 331 ? -24.141 17.508 -2.972 1.00 90.62 331 ARG A CA 1
ATOM 2626 C C . ARG A 1 331 ? -23.623 17.558 -4.407 1.00 90.62 331 ARG A C 1
ATOM 2628 O O . ARG A 1 331 ? -22.498 17.137 -4.654 1.00 90.62 331 ARG A O 1
ATOM 2635 N N . GLU A 1 332 ? -24.441 18.026 -5.337 1.00 93.88 332 GLU A N 1
ATOM 2636 C CA . GLU A 1 332 ? -24.164 17.980 -6.772 1.00 93.88 332 GLU A CA 1
ATOM 2637 C C . GLU A 1 332 ? -22.943 18.845 -7.126 1.00 93.88 332 GLU A C 1
ATOM 2639 O O . GLU A 1 332 ? -21.998 18.295 -7.697 1.00 93.88 332 GLU A O 1
ATOM 2644 N N . PRO A 1 333 ? -22.846 20.118 -6.679 1.00 93.06 333 PRO A N 1
ATOM 2645 C CA . PRO A 1 333 ? -21.662 20.935 -6.950 1.00 93.06 333 PRO A CA 1
ATOM 2646 C C . PRO A 1 333 ? -20.398 20.388 -6.275 1.00 93.06 333 PRO A C 1
ATOM 2648 O O . PRO A 1 333 ? -19.300 20.483 -6.819 1.00 93.06 333 PRO A O 1
ATOM 2651 N N . PHE A 1 334 ? -20.526 19.770 -5.096 1.00 90.19 334 PHE A N 1
ATOM 2652 C CA . PHE A 1 334 ? -19.386 19.128 -4.446 1.00 90.19 334 PHE A CA 1
ATOM 2653 C C . PHE A 1 334 ? -18.883 17.906 -5.231 1.00 90.19 334 PHE A C 1
ATOM 2655 O O . PHE A 1 334 ? -17.676 17.704 -5.350 1.00 90.19 334 PHE A O 1
ATOM 2662 N N . ILE A 1 335 ? -19.783 17.097 -5.797 1.00 88.75 335 ILE A N 1
ATOM 2663 C CA . ILE A 1 335 ? -19.404 15.960 -6.648 1.00 88.75 335 ILE A CA 1
ATOM 2664 C C . ILE A 1 335 ? -18.666 16.449 -7.901 1.00 88.75 335 ILE A C 1
ATOM 2666 O O . ILE A 1 335 ? -17.655 15.853 -8.276 1.00 88.75 335 ILE A O 1
ATOM 2670 N N . GLU A 1 336 ? -19.115 17.541 -8.522 1.00 90.62 336 GLU A N 1
ATOM 2671 C CA . GLU A 1 336 ? -18.414 18.160 -9.657 1.00 90.62 336 GLU A CA 1
ATOM 2672 C C . GLU A 1 336 ? -16.988 18.592 -9.284 1.00 90.62 336 GLU A C 1
ATOM 2674 O O . GLU A 1 336 ? -16.041 18.327 -10.026 1.00 90.62 336 GLU A O 1
ATOM 2679 N N . GLU A 1 337 ? -16.803 19.174 -8.097 1.00 88.94 337 GLU A N 1
ATOM 2680 C CA . GLU A 1 337 ? -15.482 19.535 -7.574 1.00 88.94 337 GLU A CA 1
ATOM 2681 C C . GLU A 1 337 ? -14.568 18.321 -7.357 1.00 88.94 337 GLU A C 1
ATOM 2683 O O . GLU A 1 337 ? -13.374 18.369 -7.675 1.00 88.94 337 GLU A O 1
ATOM 2688 N N . VAL A 1 338 ? -15.120 17.199 -6.886 1.00 86.62 338 VAL A N 1
ATOM 2689 C CA . VAL A 1 338 ? -14.381 15.932 -6.761 1.00 86.62 338 VAL A CA 1
ATOM 2690 C C . VAL A 1 338 ? -13.947 15.409 -8.135 1.00 86.62 338 VAL A C 1
ATOM 2692 O O . VAL A 1 338 ? -12.799 14.987 -8.294 1.00 86.62 338 VAL A O 1
ATOM 2695 N N . TRP A 1 339 ? -14.811 15.480 -9.152 1.00 86.56 339 TRP A N 1
ATOM 2696 C CA . TRP A 1 339 ? -14.454 15.099 -10.525 1.00 86.56 339 TRP A CA 1
ATOM 2697 C C . TRP A 1 339 ? -13.396 16.020 -11.133 1.00 86.56 339 TRP A C 1
ATOM 2699 O O . TRP A 1 339 ? -12.459 15.539 -11.775 1.00 86.56 339 TRP A O 1
ATOM 2709 N N . ARG A 1 340 ? -13.493 17.331 -10.889 1.00 87.44 340 ARG A N 1
ATOM 2710 C CA . ARG A 1 340 ? -12.482 18.306 -11.315 1.00 87.44 340 ARG A CA 1
ATOM 2711 C C . ARG A 1 340 ? -11.122 17.987 -10.703 1.00 87.44 340 ARG A C 1
ATOM 2713 O O . ARG A 1 340 ? -10.134 17.870 -11.425 1.00 87.44 340 ARG A O 1
ATOM 2720 N N . TRP A 1 341 ? -11.085 17.753 -9.391 1.00 86.44 341 TRP A N 1
ATOM 2721 C CA . TRP A 1 341 ? -9.881 17.310 -8.691 1.00 86.44 341 TRP A CA 1
ATOM 2722 C C . TRP A 1 341 ? -9.321 16.008 -9.275 1.00 86.44 341 TRP A C 1
ATOM 2724 O O . TRP A 1 341 ? -8.112 15.898 -9.494 1.00 86.44 341 TRP A O 1
ATOM 2734 N N . LYS A 1 342 ? -10.190 15.033 -9.576 1.00 83.75 342 LYS A N 1
ATOM 2735 C CA . LYS A 1 342 ? -9.777 13.763 -10.179 1.00 83.75 342 LYS A CA 1
ATOM 2736 C C . LYS A 1 342 ? -9.096 13.964 -11.523 1.00 83.75 342 LYS A C 1
ATOM 2738 O O . LYS A 1 342 ? -8.067 13.340 -11.761 1.00 83.75 342 LYS A O 1
ATOM 2743 N N . ASN A 1 343 ? -9.651 14.805 -12.390 1.00 82.94 343 ASN A N 1
ATOM 2744 C CA . ASN A 1 343 ? -9.078 15.046 -13.713 1.00 82.94 343 ASN A CA 1
ATOM 2745 C C . ASN A 1 343 ? -7.723 15.764 -13.595 1.00 82.94 343 ASN A C 1
ATOM 2747 O O . ASN A 1 343 ? -6.747 15.331 -14.194 1.00 82.94 343 ASN A O 1
ATOM 2751 N N . GLU A 1 344 ? -7.612 16.765 -12.715 1.00 80.69 344 GLU A N 1
ATOM 2752 C CA . GLU A 1 344 ? -6.344 17.468 -12.463 1.00 80.69 344 GLU A CA 1
ATOM 2753 C C . GLU A 1 344 ? -5.238 16.554 -11.896 1.00 80.69 344 GLU A C 1
ATOM 2755 O O . GLU A 1 344 ? -4.063 16.688 -12.251 1.00 80.69 344 GLU A O 1
ATOM 2760 N N . LYS A 1 345 ? -5.571 15.657 -10.956 1.00 80.38 345 LYS A N 1
ATOM 2761 C CA . LYS A 1 345 ? -4.579 14.818 -10.256 1.00 80.38 345 LYS A CA 1
ATOM 2762 C C . LYS A 1 345 ? -4.327 13.473 -10.923 1.00 80.38 345 LYS A C 1
ATOM 2764 O O . LYS A 1 345 ? -3.189 13.007 -10.896 1.00 80.38 345 LYS A O 1
ATOM 2769 N N . GLY A 1 346 ? -5.348 12.863 -11.518 1.00 76.88 346 GLY A N 1
ATOM 2770 C CA . GLY A 1 346 ? -5.234 11.594 -12.235 1.00 76.88 346 GLY A CA 1
ATOM 2771 C C . GLY A 1 346 ? -4.211 11.681 -13.365 1.00 76.88 346 GLY A C 1
ATOM 2772 O O . GLY A 1 346 ? -3.314 10.842 -13.443 1.00 76.88 346 GLY A O 1
ATOM 2773 N N . ASP A 1 347 ? -4.251 12.767 -14.140 1.00 82.12 347 ASP A N 1
ATOM 2774 C CA . ASP A 1 347 ? -3.299 13.010 -15.228 1.00 82.12 347 ASP A CA 1
ATOM 2775 C C . ASP A 1 347 ? -1.859 13.122 -14.716 1.00 82.12 347 ASP A C 1
ATOM 2777 O O . ASP A 1 347 ? -0.925 12.587 -15.317 1.00 82.12 347 ASP A O 1
ATOM 2781 N N . ARG A 1 348 ? -1.665 13.757 -13.552 1.00 88.50 348 ARG A N 1
ATOM 2782 C CA . ARG A 1 348 ? -0.349 13.851 -12.910 1.00 88.50 348 ARG A CA 1
ATOM 2783 C C . ARG A 1 348 ? 0.160 12.486 -12.456 1.00 88.50 348 ARG A C 1
ATOM 2785 O O . ARG A 1 348 ? 1.336 12.196 -12.661 1.00 88.50 348 ARG A O 1
ATOM 2792 N N . ILE A 1 349 ? -0.694 11.660 -11.852 1.00 91.19 349 ILE A N 1
ATOM 2793 C CA . ILE A 1 349 ? -0.328 10.307 -11.414 1.00 91.19 349 ILE A CA 1
ATOM 2794 C C . ILE A 1 349 ? 0.116 9.471 -12.616 1.00 91.19 349 ILE A C 1
ATOM 2796 O O . ILE A 1 349 ? 1.206 8.899 -12.592 1.00 91.19 349 ILE A O 1
ATOM 2800 N N . TYR A 1 350 ? -0.667 9.463 -13.697 1.00 91.38 350 TYR A N 1
ATOM 2801 C CA . TYR A 1 350 ? -0.296 8.753 -14.920 1.00 91.38 350 TYR A CA 1
ATOM 2802 C C . TYR A 1 350 ? 0.986 9.309 -15.526 1.00 91.38 350 TYR A C 1
ATOM 2804 O O . TYR A 1 350 ? 1.871 8.535 -15.877 1.00 91.38 350 TYR A O 1
ATOM 2812 N N . HIS A 1 351 ? 1.163 10.630 -15.563 1.00 91.81 351 HIS A N 1
ATOM 2813 C CA . HIS A 1 351 ? 2.414 11.228 -16.017 1.00 91.81 351 HIS A CA 1
ATOM 2814 C C . HIS A 1 351 ? 3.623 10.758 -15.194 1.00 91.81 351 HIS A C 1
ATOM 2816 O O . HIS A 1 351 ? 4.659 10.431 -15.770 1.00 91.81 351 HIS A O 1
ATOM 2822 N N . GLN A 1 352 ? 3.503 10.684 -13.864 1.00 93.75 352 GLN A N 1
ATOM 2823 C CA . GLN A 1 352 ? 4.576 10.188 -12.999 1.00 93.75 352 GLN A CA 1
ATOM 2824 C C . GLN A 1 352 ? 4.905 8.716 -13.286 1.00 93.75 352 GLN A C 1
ATOM 2826 O O . GLN A 1 352 ? 6.080 8.381 -13.397 1.00 93.75 352 GLN A O 1
ATOM 2831 N N . LEU A 1 353 ? 3.901 7.855 -13.472 1.00 95.00 353 LEU A N 1
ATOM 2832 C CA . LEU A 1 353 ? 4.112 6.447 -13.843 1.00 95.00 353 LEU A CA 1
ATOM 2833 C C . LEU A 1 353 ? 4.770 6.306 -15.223 1.00 95.00 353 LEU A C 1
ATOM 2835 O O . LEU A 1 353 ? 5.724 5.546 -15.384 1.00 95.00 353 LEU A O 1
ATOM 2839 N N . LYS A 1 354 ? 4.327 7.099 -16.206 1.00 94.50 354 LYS A N 1
ATOM 2840 C CA . LYS A 1 354 ? 4.957 7.166 -17.532 1.00 94.50 354 LYS A CA 1
ATOM 2841 C C . LYS A 1 354 ? 6.420 7.609 -17.432 1.00 94.50 354 LYS A C 1
ATOM 2843 O O . LYS A 1 354 ? 7.291 7.020 -18.064 1.00 94.50 354 LYS A O 1
ATOM 2848 N N . LYS A 1 355 ? 6.718 8.607 -16.593 1.00 93.00 355 LYS A N 1
ATOM 2849 C CA . LYS A 1 355 ? 8.089 9.081 -16.340 1.00 93.00 355 LYS A CA 1
ATOM 2850 C C . LYS A 1 355 ? 8.969 8.058 -15.626 1.00 93.00 355 LYS A C 1
ATOM 2852 O O . LYS A 1 355 ? 10.162 8.042 -15.885 1.00 93.00 355 LYS A O 1
ATOM 2857 N N . LEU A 1 356 ? 8.396 7.193 -14.793 1.00 93.88 356 LEU A N 1
ATOM 2858 C CA . LEU A 1 356 ? 9.105 6.046 -14.215 1.00 93.88 356 LEU A CA 1
ATOM 2859 C C . LEU A 1 356 ? 9.362 4.923 -15.234 1.00 93.88 356 LEU A C 1
ATOM 2861 O O . LEU A 1 356 ? 10.058 3.964 -14.916 1.00 93.88 356 LEU A O 1
ATOM 2865 N N . GLY A 1 357 ? 8.802 5.017 -16.444 1.00 94.94 357 GLY A N 1
ATOM 2866 C CA . GLY A 1 357 ? 8.965 4.011 -17.487 1.00 94.94 357 GLY A CA 1
ATOM 2867 C C . GLY A 1 357 ? 8.030 2.809 -17.352 1.00 94.94 357 GLY A C 1
ATOM 2868 O O . GLY A 1 357 ? 8.307 1.775 -17.953 1.00 94.94 357 GLY A O 1
ATOM 2869 N N . SER A 1 358 ? 6.931 2.909 -16.597 1.00 96.62 358 SER A N 1
ATOM 2870 C CA . SER A 1 358 ? 6.013 1.785 -16.372 1.00 96.62 358 SER A CA 1
ATOM 2871 C C . SER A 1 358 ? 5.381 1.253 -17.669 1.00 96.62 358 SER A C 1
ATOM 2873 O O . SER A 1 358 ? 4.712 1.988 -18.388 1.00 96.62 358 SER A O 1
ATOM 2875 N N . SER A 1 359 ? 5.537 -0.043 -17.958 1.00 97.00 359 SER A N 1
ATOM 2876 C CA . SER A 1 359 ? 5.076 -0.697 -19.197 1.00 97.00 359 SER A CA 1
ATOM 2877 C C . SER A 1 359 ? 3.606 -1.152 -19.175 1.00 97.00 359 SER A C 1
ATOM 2879 O O . SER A 1 359 ? 3.288 -2.295 -19.526 1.00 97.00 359 SER A O 1
ATOM 2881 N N . MET A 1 360 ? 2.716 -0.254 -18.744 1.00 96.69 360 MET A N 1
ATOM 2882 C CA . MET A 1 360 ? 1.267 -0.478 -18.638 1.00 96.69 360 MET A CA 1
ATOM 2883 C C . MET A 1 360 ? 0.531 -0.227 -19.960 1.00 96.69 360 MET A C 1
ATOM 2885 O O . MET A 1 360 ? 0.961 0.586 -20.780 1.00 96.69 360 MET A O 1
ATOM 2889 N N . ASP A 1 361 ? -0.622 -0.874 -20.133 1.00 96.25 361 ASP A N 1
ATOM 2890 C CA . ASP A 1 361 ? -1.533 -0.606 -21.253 1.00 96.25 361 ASP A CA 1
ATOM 2891 C C . ASP A 1 361 ? -2.488 0.558 -20.933 1.00 96.25 361 ASP A C 1
ATOM 2893 O O . ASP A 1 361 ? -3.569 0.364 -20.374 1.00 96.25 361 ASP A O 1
ATOM 2897 N N . TRP A 1 362 ? -2.080 1.782 -21.279 1.00 94.31 362 TRP A N 1
ATOM 2898 C CA . TRP A 1 362 ? -2.825 3.012 -20.972 1.00 94.31 362 TRP A CA 1
ATOM 2899 C C . TRP A 1 362 ? -4.214 3.084 -21.609 1.00 94.31 362 TRP A C 1
ATOM 2901 O O . TRP A 1 362 ? -5.082 3.749 -21.048 1.00 94.31 362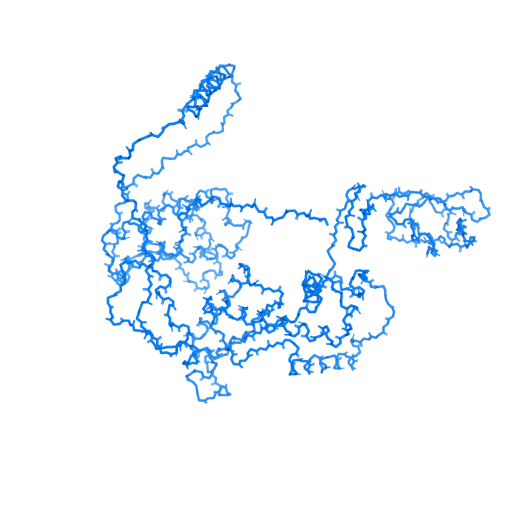 TRP A O 1
ATOM 2911 N N . ASP A 1 363 ? -4.465 2.351 -22.697 1.00 93.12 363 ASP A N 1
ATOM 2912 C CA . ASP A 1 363 ? -5.790 2.291 -23.329 1.00 93.12 363 ASP A CA 1
ATOM 2913 C C . ASP A 1 363 ? -6.830 1.617 -22.421 1.00 93.12 363 ASP A C 1
ATOM 2915 O O . ASP A 1 363 ? -8.034 1.773 -22.619 1.00 93.12 363 ASP A O 1
ATOM 2919 N N . ARG A 1 364 ? -6.375 0.836 -21.432 1.00 93.75 364 ARG A N 1
ATOM 2920 C CA . ARG A 1 364 ? -7.227 0.110 -20.475 1.00 93.75 364 ARG A CA 1
ATOM 2921 C C . ARG A 1 364 ? -7.253 0.759 -19.097 1.00 93.75 364 ARG A C 1
ATOM 2923 O O . ARG A 1 364 ? -7.761 0.150 -18.155 1.00 93.75 364 ARG A O 1
ATOM 2930 N N . ALA A 1 365 ? -6.736 1.982 -18.970 1.00 92.75 365 ALA A N 1
ATOM 2931 C CA . ALA A 1 365 ? -6.773 2.722 -17.717 1.00 92.75 365 ALA A CA 1
ATOM 2932 C C . ALA A 1 365 ? -8.214 2.841 -17.208 1.00 92.75 365 ALA A C 1
ATOM 2934 O O . ALA A 1 365 ? -9.086 3.365 -17.896 1.00 92.75 365 ALA A O 1
ATOM 2935 N N . CYS A 1 366 ? -8.453 2.329 -16.002 1.00 89.50 366 CYS A N 1
ATOM 2936 C CA . CYS A 1 366 ? -9.763 2.372 -15.361 1.00 89.50 366 CYS A CA 1
ATOM 2937 C C . CYS A 1 366 ? -9.739 3.276 -14.125 1.00 89.50 366 CYS A C 1
ATOM 2939 O O . CYS A 1 366 ? -8.767 3.306 -13.368 1.00 89.50 366 CYS A O 1
ATOM 2941 N N . PHE A 1 367 ? -10.844 3.955 -13.864 1.00 89.69 367 PHE A N 1
ATOM 2942 C CA . PHE A 1 367 ? -11.107 4.635 -12.605 1.00 89.69 367 PHE A CA 1
ATOM 2943 C C . PHE A 1 367 ? -12.238 3.923 -11.865 1.00 89.69 367 PHE A C 1
ATOM 2945 O O . PHE A 1 367 ? -13.226 3.526 -12.474 1.00 89.69 367 PHE A O 1
ATOM 2952 N N . THR A 1 368 ? -12.110 3.742 -10.550 1.00 91.56 368 THR A N 1
ATOM 2953 C CA . THR A 1 368 ? -13.045 2.919 -9.756 1.00 91.56 368 THR A CA 1
ATOM 2954 C C . THR A 1 368 ? -14.512 3.356 -9.842 1.00 91.56 368 THR A C 1
ATOM 2956 O O . THR A 1 368 ? -15.394 2.512 -9.713 1.00 91.56 368 THR A O 1
ATOM 2959 N N . MET A 1 369 ? -14.782 4.630 -10.144 1.00 88.38 369 MET A N 1
ATOM 2960 C CA . MET A 1 369 ? -16.139 5.161 -10.355 1.00 88.38 369 MET A CA 1
ATOM 2961 C C . MET A 1 369 ? -16.584 5.187 -11.827 1.00 88.38 369 MET A C 1
ATOM 2963 O O . MET A 1 369 ? -17.651 5.718 -12.130 1.00 88.38 369 MET A O 1
ATOM 2967 N N . ASP A 1 370 ? -15.806 4.633 -12.759 1.00 89.31 370 ASP A N 1
ATOM 2968 C CA . ASP A 1 370 ? -16.240 4.499 -14.151 1.00 89.31 370 ASP A CA 1
ATOM 2969 C C . ASP A 1 370 ? -17.512 3.637 -14.230 1.00 89.31 370 ASP A C 1
ATOM 2971 O O . ASP A 1 370 ? -17.664 2.696 -13.439 1.00 89.31 370 ASP A O 1
ATOM 2975 N N . PRO A 1 371 ? -18.416 3.879 -15.200 1.00 92.62 371 PRO A N 1
ATOM 2976 C CA . PRO A 1 371 ? -19.685 3.152 -15.295 1.00 92.62 371 PRO A CA 1
ATOM 2977 C C . PRO A 1 371 ? -19.527 1.625 -15.305 1.00 92.62 371 PRO A C 1
ATOM 2979 O O . PRO A 1 371 ? -20.262 0.919 -14.619 1.00 92.62 371 PRO A O 1
ATOM 2982 N N . LYS A 1 372 ? -18.513 1.113 -16.017 1.00 94.00 372 LYS A N 1
ATOM 2983 C CA . LYS A 1 372 ? -18.170 -0.318 -16.074 1.00 94.00 372 LYS A CA 1
ATOM 2984 C C . LYS A 1 372 ? -17.851 -0.902 -14.693 1.00 94.00 372 LYS A C 1
ATOM 2986 O O . LYS A 1 372 ? -18.314 -1.993 -14.372 1.00 94.00 372 LYS A O 1
ATOM 2991 N N . LEU A 1 373 ? -17.027 -0.212 -13.903 1.00 94.00 373 LEU A N 1
ATOM 2992 C CA . LEU A 1 373 ? -16.607 -0.698 -12.586 1.00 94.00 373 LEU A CA 1
ATOM 2993 C C . LEU A 1 373 ? -17.704 -0.492 -11.540 1.00 94.00 373 LEU A C 1
ATOM 2995 O O . LEU A 1 373 ? -17.936 -1.376 -10.721 1.00 94.00 373 LEU A O 1
ATOM 2999 N N . SER A 1 374 ? -18.453 0.607 -11.638 1.00 94.06 374 SER A N 1
ATOM 3000 C CA . SER A 1 374 ? -19.634 0.853 -10.805 1.00 94.06 374 SER A CA 1
ATOM 3001 C C . SER A 1 374 ? -20.692 -0.237 -10.988 1.00 94.06 374 SER A C 1
ATOM 3003 O O . SER A 1 374 ? -21.247 -0.723 -10.005 1.00 94.06 374 SER A O 1
ATOM 3005 N N . TYR A 1 375 ? -20.930 -0.672 -12.229 1.00 97.06 375 TYR A N 1
ATOM 3006 C CA . TYR A 1 375 ? -21.818 -1.798 -12.518 1.00 97.06 375 TYR A CA 1
ATOM 3007 C C . TYR A 1 375 ? -21.317 -3.101 -11.878 1.00 97.06 375 TYR A C 1
ATOM 3009 O O . TYR A 1 375 ? -22.094 -3.809 -11.246 1.00 97.06 375 TYR A O 1
ATOM 3017 N N . ALA A 1 376 ? -20.012 -3.385 -11.959 1.00 97.06 376 ALA A N 1
ATOM 3018 C CA . ALA A 1 376 ? -19.431 -4.570 -11.327 1.00 97.06 376 ALA A CA 1
ATOM 3019 C C . ALA A 1 376 ? -19.611 -4.575 -9.795 1.00 97.06 376 ALA A C 1
ATOM 3021 O O . ALA A 1 376 ? -19.899 -5.621 -9.217 1.00 97.06 376 ALA A O 1
ATOM 3022 N N . VAL A 1 377 ? -19.488 -3.417 -9.135 1.00 96.88 377 VAL A N 1
ATOM 3023 C CA . VAL A 1 377 ? -19.736 -3.287 -7.687 1.00 96.88 377 VAL A CA 1
ATOM 3024 C C . VAL A 1 377 ? -21.216 -3.496 -7.352 1.00 96.88 377 VAL A C 1
ATOM 3026 O O . VAL A 1 377 ? -21.521 -4.174 -6.372 1.00 96.88 377 VAL A O 1
ATOM 3029 N N . GLN A 1 378 ? -22.135 -2.954 -8.158 1.00 97.38 378 GLN A N 1
ATOM 3030 C CA . GLN A 1 378 ? -23.577 -3.162 -7.972 1.00 97.38 378 GLN A CA 1
ATOM 3031 C C . GLN A 1 378 ? -23.954 -4.638 -8.112 1.00 97.38 378 GLN A C 1
ATOM 3033 O O . GLN A 1 378 ? -24.628 -5.178 -7.238 1.00 97.38 378 GLN A O 1
ATOM 3038 N N . GLU A 1 379 ? -23.465 -5.301 -9.159 1.00 98.06 379 GLU A N 1
ATOM 3039 C CA . GLU A 1 379 ? -23.685 -6.729 -9.387 1.00 98.06 379 GLU A CA 1
ATOM 3040 C C . GLU A 1 379 ? -23.131 -7.569 -8.227 1.00 98.06 379 GLU A C 1
ATOM 3042 O O . GLU A 1 379 ? -23.826 -8.427 -7.685 1.00 98.06 379 GLU A O 1
ATOM 3047 N N . ALA A 1 380 ? -21.909 -7.274 -7.768 1.00 98.19 380 ALA A N 1
ATOM 3048 C CA . ALA A 1 380 ? -21.323 -7.953 -6.615 1.00 98.19 380 ALA A CA 1
ATOM 3049 C C . ALA A 1 380 ? -22.166 -7.760 -5.343 1.00 98.19 380 ALA A C 1
ATOM 3051 O O . ALA A 1 380 ? -22.395 -8.719 -4.606 1.00 98.19 380 ALA A O 1
ATOM 3052 N N . PHE A 1 381 ? -22.662 -6.545 -5.092 1.00 98.19 381 PHE A N 1
ATOM 3053 C CA . PHE A 1 381 ? -23.538 -6.266 -3.955 1.00 98.19 381 PHE A CA 1
ATOM 3054 C C . PHE A 1 381 ? -24.842 -7.069 -4.033 1.00 98.19 381 PHE A C 1
ATOM 3056 O O . PHE A 1 381 ? -25.223 -7.694 -3.043 1.00 98.19 381 PHE A O 1
ATOM 3063 N N . ILE A 1 382 ? -25.499 -7.090 -5.199 1.00 98.19 382 ILE A N 1
ATOM 3064 C CA . ILE A 1 382 ? -26.747 -7.833 -5.426 1.00 98.19 382 ILE A CA 1
ATOM 3065 C C . ILE A 1 382 ? -26.520 -9.325 -5.179 1.00 98.19 382 ILE A C 1
ATOM 3067 O O . ILE A 1 382 ? -27.216 -9.908 -4.353 1.00 98.19 382 ILE A O 1
ATOM 3071 N N . GLN A 1 383 ? -25.487 -9.920 -5.782 1.00 98.38 383 GLN A N 1
ATOM 3072 C CA . GLN A 1 383 ? -25.181 -11.340 -5.588 1.00 98.38 383 GLN A CA 1
ATOM 3073 C C . GLN A 1 383 ? -24.880 -11.690 -4.125 1.00 98.38 383 GLN A C 1
ATOM 3075 O O . GLN A 1 383 ? -25.290 -12.744 -3.637 1.00 98.38 383 GLN A O 1
ATOM 3080 N N . LEU A 1 384 ? -24.139 -10.840 -3.408 1.00 98.44 384 LEU A N 1
ATOM 3081 C CA . LEU A 1 384 ? -23.822 -11.069 -1.995 1.00 98.44 384 LEU A CA 1
ATOM 3082 C C . LEU A 1 384 ? -25.052 -10.894 -1.092 1.00 98.44 384 LEU A C 1
ATOM 3084 O O . LEU A 1 384 ? -25.176 -11.599 -0.089 1.00 98.44 384 LEU A O 1
ATOM 3088 N N . HIS A 1 385 ? -25.966 -9.992 -1.446 1.00 98.12 385 HIS A N 1
ATOM 3089 C CA . HIS A 1 385 ? -27.243 -9.819 -0.759 1.00 98.12 385 HIS A CA 1
ATOM 3090 C C . HIS A 1 385 ? -28.193 -11.000 -1.011 1.00 98.12 385 HIS A C 1
ATOM 3092 O O . HIS A 1 385 ? -28.744 -11.549 -0.062 1.00 98.12 385 HIS A O 1
ATOM 3098 N N . GLU A 1 386 ? -28.334 -11.457 -2.258 1.00 98.06 386 GLU A N 1
ATOM 3099 C CA . GLU A 1 386 ? -29.148 -12.629 -2.621 1.00 98.06 386 GLU A CA 1
ATOM 3100 C C . GLU A 1 386 ? -28.658 -13.916 -1.944 1.00 98.06 386 GLU A C 1
ATOM 3102 O O . GLU A 1 386 ? -29.461 -14.763 -1.556 1.00 98.06 386 GLU A O 1
ATOM 3107 N N . LYS A 1 387 ? -27.343 -14.042 -1.729 1.00 98.19 387 LYS A N 1
ATOM 3108 C CA . LYS A 1 387 ? -26.732 -15.138 -0.956 1.00 98.19 387 LYS A CA 1
ATOM 3109 C C . LYS A 1 387 ? -26.907 -15.002 0.564 1.00 98.19 387 LYS A C 1
ATOM 3111 O O . LYS A 1 387 ? -26.442 -15.870 1.297 1.00 98.19 387 LYS A O 1
ATOM 3116 N N . GLY A 1 388 ? -27.515 -13.920 1.054 1.00 97.62 388 GLY A N 1
ATOM 3117 C CA . GLY A 1 388 ? -27.700 -13.649 2.483 1.00 97.62 388 GLY A CA 1
ATOM 3118 C C . GLY A 1 388 ? -26.427 -13.241 3.238 1.00 97.62 388 GLY A C 1
ATOM 3119 O O . GLY A 1 388 ? -26.434 -13.220 4.466 1.00 97.62 388 GLY A O 1
ATOM 3120 N N . ILE A 1 389 ? -25.334 -12.918 2.534 1.00 97.94 389 ILE A N 1
ATOM 3121 C CA . ILE A 1 389 ? -24.061 -12.490 3.143 1.00 97.94 389 ILE A CA 1
ATOM 3122 C C . ILE A 1 389 ? -24.139 -11.012 3.549 1.00 97.94 389 ILE A C 1
ATOM 3124 O O . ILE A 1 389 ? -23.680 -10.633 4.627 1.00 97.94 389 ILE A O 1
ATOM 3128 N N . ILE A 1 390 ? -24.740 -10.174 2.697 1.00 97.62 390 ILE A N 1
ATOM 3129 C CA . ILE A 1 390 ? -25.035 -8.771 3.010 1.00 97.62 390 ILE A CA 1
ATOM 3130 C C . ILE A 1 390 ? -26.445 -8.674 3.585 1.00 97.62 390 ILE A C 1
ATOM 3132 O O . ILE A 1 390 ? -27.407 -9.135 2.980 1.00 97.62 390 ILE A O 1
ATOM 3136 N N . TYR A 1 391 ? -26.573 -8.008 4.730 1.00 95.75 391 TYR A N 1
ATOM 3137 C CA . TYR A 1 391 ? -27.847 -7.756 5.394 1.00 95.75 391 TYR A CA 1
ATOM 3138 C C . TYR A 1 391 ? -27.849 -6.378 6.065 1.00 95.75 391 TYR A C 1
ATOM 3140 O O . TYR A 1 391 ? -26.802 -5.763 6.279 1.00 95.75 391 TYR A O 1
ATOM 3148 N N . ARG A 1 392 ? -29.039 -5.891 6.431 1.00 96.56 392 ARG A N 1
ATOM 3149 C CA . ARG A 1 392 ? -29.215 -4.643 7.184 1.00 96.56 392 ARG A CA 1
ATOM 3150 C C . ARG A 1 392 ? -29.677 -4.951 8.603 1.00 96.56 392 ARG A C 1
ATOM 3152 O O . ARG A 1 392 ? -30.744 -5.521 8.794 1.00 96.56 392 ARG A O 1
ATOM 3159 N N . SER A 1 393 ? -28.898 -4.530 9.595 1.00 95.62 393 SER A N 1
ATOM 3160 C CA . SER A 1 393 ? -29.240 -4.657 11.016 1.00 95.62 393 SER A CA 1
ATOM 3161 C C . SER A 1 393 ? -28.739 -3.451 11.814 1.00 95.62 393 SER A C 1
ATOM 3163 O O . SER A 1 393 ? -27.985 -2.623 11.299 1.00 95.62 393 SER A O 1
ATOM 3165 N N . LYS A 1 394 ? -29.172 -3.337 13.071 1.00 95.56 394 LYS A N 1
ATOM 3166 C CA . LYS A 1 394 ? -28.638 -2.369 14.035 1.00 95.56 394 LYS A CA 1
ATOM 3167 C C . LYS A 1 394 ? -27.473 -3.025 14.776 1.00 95.56 394 LYS A C 1
ATOM 3169 O O . LYS A 1 394 ? -27.659 -4.051 15.422 1.00 95.56 394 LYS A O 1
ATOM 3174 N N . ARG A 1 395 ? -26.285 -2.431 14.687 1.00 93.56 395 ARG A N 1
ATOM 3175 C CA . ARG A 1 395 ? -25.063 -2.877 15.371 1.00 93.56 395 ARG A CA 1
ATOM 3176 C C . ARG A 1 395 ? -24.306 -1.651 15.879 1.00 93.56 395 ARG A C 1
ATOM 3178 O O . ARG A 1 395 ? -24.467 -0.567 15.319 1.00 93.56 395 ARG A O 1
ATOM 3185 N N . LEU A 1 396 ? -23.489 -1.823 16.917 1.00 93.62 396 LEU A N 1
ATOM 3186 C CA . LEU A 1 396 ? -22.473 -0.831 17.265 1.00 93.62 396 LEU A CA 1
ATOM 3187 C C . LEU A 1 396 ? -21.504 -0.668 16.091 1.00 93.62 396 LEU A C 1
ATOM 3189 O O . LEU A 1 396 ? -21.042 -1.653 15.514 1.00 93.62 396 LEU A O 1
ATOM 3193 N N . VAL A 1 397 ? -21.237 0.582 15.736 1.00 94.44 397 VAL A N 1
ATOM 3194 C CA . VAL A 1 397 ? -20.331 0.968 14.655 1.00 94.44 397 VAL A CA 1
ATOM 3195 C C . VAL A 1 397 ? -19.378 2.030 15.176 1.00 94.44 397 VAL A C 1
ATOM 3197 O O . VAL A 1 397 ? -19.747 2.817 16.052 1.00 94.44 397 VAL A O 1
ATOM 3200 N N . ASN A 1 398 ? -18.180 2.101 14.607 1.00 94.62 398 ASN A N 1
ATOM 3201 C CA . ASN A 1 398 ? -17.318 3.252 14.830 1.00 94.62 398 ASN A CA 1
ATOM 3202 C C . ASN A 1 398 ? -17.890 4.431 14.039 1.00 94.62 398 ASN A C 1
ATOM 3204 O O . ASN A 1 398 ? -18.117 4.329 12.833 1.00 94.62 398 ASN A O 1
ATOM 3208 N N . TRP A 1 399 ? -18.146 5.546 14.716 1.00 93.94 399 TRP A N 1
ATOM 3209 C CA . TRP A 1 399 ? -18.692 6.755 14.107 1.00 93.94 399 TRP A CA 1
ATOM 3210 C C . TRP A 1 399 ? -17.691 7.900 14.214 1.00 93.94 399 TRP A C 1
ATOM 3212 O O . TRP A 1 399 ? -17.242 8.241 15.308 1.00 93.94 399 TRP A O 1
ATOM 3222 N N . SER A 1 400 ? -17.372 8.529 13.083 1.00 90.50 400 SER A N 1
ATOM 3223 C CA . SER A 1 400 ? -16.568 9.749 13.067 1.00 90.50 400 SER A CA 1
ATOM 3224 C C . SER A 1 400 ? -17.469 10.980 13.139 1.00 90.50 400 SER A C 1
ATOM 3226 O O . SER A 1 400 ? -18.171 11.296 12.177 1.00 90.50 400 SER A O 1
ATOM 3228 N N . CYS A 1 401 ? -17.404 11.723 14.248 1.00 88.81 401 CYS A N 1
ATOM 3229 C CA . CYS A 1 401 ? -18.155 12.974 14.433 1.00 88.81 401 CYS A CA 1
ATOM 3230 C C . CYS A 1 401 ? -17.722 14.095 13.477 1.00 88.81 401 CYS A C 1
ATOM 3232 O O . CYS A 1 401 ? -18.470 15.038 13.248 1.00 88.81 401 CYS A O 1
ATOM 3234 N N . THR A 1 402 ? -16.510 14.020 12.924 1.00 85.19 402 THR A N 1
ATOM 3235 C CA . THR A 1 402 ? -16.003 15.024 11.978 1.00 85.19 402 THR A CA 1
ATOM 3236 C C . THR A 1 402 ? -16.455 14.722 10.556 1.00 85.19 402 THR A C 1
ATOM 3238 O O . THR A 1 402 ? -16.893 15.617 9.841 1.00 85.19 402 THR A O 1
ATOM 3241 N N . LEU A 1 403 ? -16.361 13.456 10.139 1.00 84.62 403 LEU A N 1
ATOM 3242 C CA . LEU A 1 403 ? -16.773 13.041 8.796 1.00 84.62 403 LEU A CA 1
ATOM 3243 C C . LEU A 1 403 ? -18.295 12.889 8.686 1.00 84.62 403 LEU A C 1
ATOM 3245 O O . LEU A 1 403 ? -18.841 12.984 7.586 1.00 84.62 403 LEU A O 1
ATOM 3249 N N . ASN A 1 404 ? -18.973 12.687 9.820 1.00 87.94 404 ASN A N 1
ATOM 3250 C CA . ASN A 1 404 ? -20.379 12.307 9.912 1.00 87.94 404 ASN A CA 1
ATOM 3251 C C . ASN A 1 404 ? -20.672 11.026 9.118 1.00 87.94 404 ASN A C 1
ATOM 3253 O O . ASN A 1 404 ? -21.591 10.981 8.300 1.00 87.94 404 ASN A O 1
ATOM 3257 N N . SER A 1 405 ? -19.849 9.998 9.345 1.00 90.06 405 SER A N 1
ATOM 3258 C CA . SER A 1 405 ? -19.971 8.686 8.709 1.00 90.06 405 SER A CA 1
ATOM 3259 C C . SER A 1 405 ? -19.556 7.568 9.659 1.00 90.06 405 SER A C 1
ATOM 3261 O O . SER A 1 405 ? -18.695 7.755 10.527 1.00 90.06 405 SER A O 1
ATOM 3263 N N . ALA A 1 406 ? -20.142 6.389 9.446 1.00 93.19 406 ALA A N 1
ATOM 3264 C CA . ALA A 1 406 ? -19.607 5.150 9.984 1.00 93.19 406 ALA A CA 1
ATOM 3265 C C . ALA A 1 406 ? -18.274 4.823 9.291 1.00 93.19 406 ALA A C 1
ATOM 3267 O O . ALA A 1 406 ? -18.125 5.088 8.094 1.00 93.19 406 ALA A O 1
ATOM 3268 N N . ILE A 1 407 ? -17.335 4.270 10.053 1.00 92.50 407 ILE A N 1
ATOM 3269 C CA . ILE A 1 407 ? -16.018 3.821 9.589 1.00 92.50 407 ILE A CA 1
ATOM 3270 C C . ILE A 1 407 ? -15.798 2.372 10.020 1.00 92.50 407 ILE A C 1
ATOM 3272 O O . ILE A 1 407 ? -16.298 1.925 11.057 1.00 92.50 407 ILE A O 1
ATOM 3276 N N . SER A 1 408 ? -15.091 1.619 9.193 1.00 91.62 408 SER A N 1
ATOM 3277 C CA . SER A 1 408 ? -14.763 0.222 9.469 1.00 91.62 408 SER A CA 1
ATOM 3278 C C . SER A 1 408 ? -13.674 0.107 10.539 1.00 91.62 408 SER A C 1
ATOM 3280 O O . SER A 1 408 ? -12.906 1.040 10.755 1.00 91.62 408 SER A O 1
ATOM 3282 N N . ASP A 1 409 ? -13.577 -1.045 11.208 1.00 91.69 409 ASP A N 1
ATOM 3283 C CA . ASP A 1 409 ? -12.556 -1.267 12.246 1.00 91.69 409 ASP A CA 1
ATOM 3284 C C . ASP A 1 409 ? -11.122 -1.100 11.712 1.00 91.69 409 ASP A C 1
ATOM 3286 O O . ASP A 1 409 ? -10.254 -0.618 12.432 1.00 91.69 409 ASP A O 1
ATOM 3290 N N . ILE A 1 410 ? -10.877 -1.449 10.442 1.00 91.88 410 ILE A N 1
ATOM 3291 C CA . ILE A 1 410 ? -9.557 -1.322 9.801 1.00 91.88 410 ILE A CA 1
ATOM 3292 C C . ILE A 1 410 ? -9.179 0.133 9.478 1.00 91.88 410 ILE A C 1
ATOM 3294 O O . ILE A 1 410 ? -8.013 0.423 9.237 1.00 91.88 410 ILE A O 1
ATOM 3298 N N . GLU A 1 411 ? -10.145 1.055 9.488 1.00 88.62 411 GLU A N 1
ATOM 3299 C CA . GLU A 1 411 ? -9.918 2.495 9.303 1.00 88.62 411 GLU A CA 1
ATOM 3300 C C . GLU A 1 411 ? -9.689 3.227 10.638 1.00 88.62 411 GLU A C 1
ATOM 3302 O O . GLU A 1 411 ? -9.522 4.449 10.652 1.00 88.62 411 GLU A O 1
ATOM 3307 N N . VAL A 1 412 ? -9.707 2.505 11.767 1.00 91.06 412 VAL A N 1
ATOM 3308 C CA . VAL A 1 412 ? -9.541 3.075 13.107 1.00 91.06 412 VAL A CA 1
ATOM 3309 C C . VAL A 1 412 ? -8.152 2.772 13.654 1.00 91.06 412 VAL A C 1
ATOM 3311 O O . VAL A 1 412 ? -7.860 1.660 14.092 1.00 91.06 412 VAL A O 1
ATOM 3314 N N . ASP A 1 413 ? -7.331 3.814 13.742 1.00 91.44 413 ASP A N 1
ATOM 3315 C CA . ASP A 1 413 ? -6.053 3.755 14.445 1.00 91.44 413 ASP A CA 1
ATOM 3316 C C . ASP A 1 413 ? -6.254 3.953 15.952 1.00 91.44 413 ASP A C 1
ATOM 3318 O O . ASP A 1 413 ? -6.721 4.999 16.418 1.00 91.44 413 ASP A O 1
ATOM 3322 N N . LYS A 1 414 ? -5.866 2.946 16.740 1.00 91.31 414 LYS A N 1
ATOM 3323 C CA . LYS A 1 414 ? -5.905 3.015 18.204 1.00 91.31 414 LYS A CA 1
ATOM 3324 C C . LYS A 1 414 ? -4.640 3.687 18.726 1.00 91.31 414 LYS A C 1
ATOM 3326 O O . LYS A 1 414 ? -3.528 3.270 18.414 1.00 91.31 414 LYS A O 1
ATOM 3331 N N . LYS A 1 415 ? -4.816 4.710 19.561 1.00 91.06 415 LYS A N 1
ATOM 3332 C CA . LYS A 1 415 ? -3.723 5.378 20.269 1.00 91.06 415 LYS A CA 1
ATOM 3333 C C . LYS A 1 415 ? -3.815 5.076 21.756 1.00 91.06 415 LYS A C 1
ATOM 3335 O O . LYS A 1 415 ? -4.758 5.510 22.414 1.00 91.06 415 LYS A O 1
ATOM 3340 N N . GLU A 1 416 ? -2.815 4.382 22.278 1.00 91.69 416 GLU A N 1
ATOM 3341 C CA . GLU A 1 416 ? -2.693 4.133 23.711 1.00 91.69 416 GLU A CA 1
ATOM 3342 C C . GLU A 1 416 ? -2.188 5.381 24.439 1.00 91.69 416 GLU A C 1
ATOM 3344 O O . GLU A 1 416 ? -1.303 6.098 23.962 1.00 91.69 416 GLU A O 1
ATOM 3349 N N . LEU A 1 417 ? -2.779 5.649 25.601 1.00 91.88 417 LEU A N 1
ATOM 3350 C CA . LEU A 1 417 ? -2.415 6.751 26.480 1.00 91.88 417 LEU A CA 1
ATOM 3351 C C . LEU A 1 417 ? -2.122 6.172 27.860 1.00 91.88 417 LEU A C 1
ATOM 3353 O O . LEU A 1 417 ? -2.952 5.467 28.422 1.00 91.88 417 LEU A O 1
ATOM 3357 N N . THR A 1 418 ? -0.955 6.490 28.412 1.00 90.38 418 THR A N 1
ATOM 3358 C CA . THR A 1 418 ? -0.529 6.002 29.734 1.00 90.38 418 THR A CA 1
ATOM 3359 C C . THR A 1 418 ? -1.097 6.822 30.891 1.00 90.38 418 THR A C 1
ATOM 3361 O O . THR A 1 418 ? -0.969 6.432 32.046 1.00 90.38 418 THR A O 1
ATOM 3364 N N . GLY A 1 419 ? -1.719 7.965 30.602 1.00 91.56 419 GLY A N 1
ATOM 3365 C CA . GLY A 1 419 ? -2.332 8.824 31.604 1.00 91.56 419 GLY A CA 1
ATOM 3366 C C . GLY A 1 419 ? -2.941 10.085 31.002 1.00 91.56 419 GLY A C 1
ATOM 3367 O O . GLY A 1 419 ? -3.081 10.218 29.778 1.00 91.56 419 GLY A O 1
ATOM 3368 N N . ARG A 1 420 ? -3.281 11.028 31.885 1.00 94.31 420 ARG A N 1
ATOM 3369 C CA . ARG A 1 420 ? -3.962 12.280 31.543 1.00 94.31 420 ARG A CA 1
ATOM 3370 C C . ARG A 1 420 ? -3.227 13.035 30.437 1.00 94.31 420 ARG A C 1
ATOM 3372 O O . ARG A 1 420 ? -2.109 13.509 30.625 1.00 94.31 420 ARG A O 1
ATOM 3379 N N . THR A 1 421 ? -3.890 13.188 29.298 1.00 95.38 421 THR A N 1
ATOM 3380 C CA . THR A 1 421 ? -3.325 13.806 28.099 1.00 95.38 421 THR A CA 1
ATOM 3381 C C . THR A 1 421 ? -4.348 14.726 27.443 1.00 95.38 421 THR A C 1
ATOM 3383 O O . THR A 1 421 ? -5.467 14.317 27.148 1.00 95.38 421 THR A O 1
ATOM 3386 N N . LEU A 1 422 ? -3.949 15.967 27.156 1.00 94.69 422 LEU A N 1
ATOM 3387 C CA . LEU A 1 422 ? -4.750 16.911 26.376 1.00 94.69 422 LEU A CA 1
ATOM 3388 C C . LEU A 1 422 ? -4.463 16.728 24.882 1.00 94.69 422 LEU A C 1
ATOM 3390 O O . LEU A 1 422 ? -3.365 17.049 24.413 1.00 94.69 422 LEU A O 1
ATOM 3394 N N . LEU A 1 423 ? -5.448 16.244 24.126 1.00 92.19 423 LEU A N 1
ATOM 3395 C CA . LEU A 1 423 ? -5.329 16.003 22.689 1.00 92.19 423 LEU A CA 1
ATOM 3396 C C . LEU A 1 423 ? -6.198 16.972 21.877 1.00 92.19 423 LEU A C 1
ATOM 3398 O O . LEU A 1 423 ? -7.325 17.278 22.268 1.00 92.19 423 LEU A O 1
ATOM 3402 N N . PRO A 1 424 ? -5.704 17.466 20.729 1.00 91.94 424 PRO A N 1
ATOM 3403 C CA . PRO A 1 424 ? -6.555 18.172 19.782 1.00 91.94 424 PRO A CA 1
ATOM 3404 C C . PRO A 1 424 ? -7.548 17.188 19.147 1.00 91.94 424 PRO A C 1
ATOM 3406 O O . PRO A 1 424 ? -7.144 16.134 18.656 1.00 91.94 424 PRO A O 1
ATOM 3409 N N . VAL A 1 425 ? -8.832 17.550 19.120 1.00 88.81 425 VAL A N 1
ATOM 3410 C CA . VAL A 1 425 ? -9.893 16.772 18.462 1.00 88.81 425 VAL A CA 1
ATOM 3411 C C . VAL A 1 425 ? -10.462 17.598 17.308 1.00 88.81 425 VAL A C 1
ATOM 3413 O O . VAL A 1 425 ? -10.824 18.759 17.524 1.00 88.81 425 VAL A O 1
ATOM 3416 N N . PRO A 1 426 ? -10.548 17.059 16.078 1.00 83.31 426 PRO A N 1
ATOM 3417 C CA . PRO A 1 426 ? -11.092 17.812 14.954 1.00 83.31 426 PRO A CA 1
ATOM 3418 C C . PRO A 1 426 ? -12.524 18.300 15.230 1.00 83.31 426 PRO A C 1
ATOM 3420 O O . PRO A 1 426 ? -13.391 17.522 15.622 1.00 83.31 426 PRO A O 1
ATOM 3423 N N . GLY A 1 427 ? -12.764 19.598 15.025 1.00 80.50 427 GLY A N 1
ATOM 3424 C CA . GLY A 1 427 ? -14.041 20.264 15.322 1.00 80.50 427 GLY A CA 1
ATOM 3425 C C . GLY A 1 427 ? -14.081 21.006 16.665 1.00 80.50 427 GLY A C 1
ATOM 3426 O O . GLY A 1 427 ? -14.942 21.862 16.850 1.00 80.50 427 GLY A O 1
ATOM 3427 N N . TYR A 1 428 ? -13.124 20.762 17.565 1.00 84.75 428 TYR A N 1
ATOM 3428 C CA . TYR A 1 428 ? -13.021 21.457 18.851 1.00 84.75 428 TYR A CA 1
ATOM 3429 C C . TYR A 1 428 ? -11.962 22.564 18.791 1.00 84.75 428 TYR A C 1
ATOM 3431 O O . TYR A 1 428 ? -10.893 22.394 18.203 1.00 84.75 428 TYR A O 1
ATOM 3439 N N . LYS A 1 429 ? -12.264 23.723 19.395 1.00 88.50 429 LYS A N 1
ATOM 3440 C CA . LYS A 1 429 ? -11.311 24.846 19.497 1.00 88.50 429 LYS A CA 1
ATOM 3441 C C . LYS A 1 429 ? -10.229 24.580 20.539 1.00 88.50 429 LYS A C 1
ATOM 3443 O O . LYS A 1 429 ? -9.075 24.951 20.343 1.00 88.50 429 LYS A O 1
ATOM 3448 N N . GLU A 1 430 ? -10.619 23.951 21.638 1.00 93.75 430 GLU A N 1
ATOM 3449 C CA . GLU A 1 430 ? -9.749 23.628 22.760 1.00 93.75 430 GLU A CA 1
ATOM 3450 C C . GLU A 1 430 ? -9.343 22.155 22.713 1.00 93.75 430 GLU A C 1
ATOM 3452 O O . GLU A 1 430 ? -9.996 21.326 22.072 1.00 93.75 430 GLU A O 1
ATOM 3457 N N . LYS A 1 431 ? -8.230 21.828 23.374 1.00 93.94 431 LYS A N 1
ATOM 3458 C CA . LYS A 1 431 ? -7.813 20.433 23.522 1.00 93.94 431 LYS A CA 1
ATOM 3459 C C . LYS A 1 431 ? -8.763 19.729 24.482 1.00 93.94 431 LYS A C 1
ATOM 3461 O O . LYS A 1 431 ? -9.120 20.286 25.514 1.00 93.94 431 LYS A O 1
ATOM 3466 N N . VAL A 1 432 ? -9.113 18.496 24.149 1.00 91.06 432 VAL A N 1
ATOM 3467 C CA . VAL A 1 432 ? -9.970 17.644 24.971 1.00 91.06 432 VAL A CA 1
ATOM 3468 C C . VAL A 1 432 ? -9.090 16.741 25.826 1.00 91.06 432 VAL A C 1
ATOM 3470 O O . VAL A 1 432 ? -8.015 16.306 25.403 1.00 91.06 432 VAL A O 1
ATOM 3473 N N . GLU A 1 433 ? -9.526 16.503 27.053 1.00 92.25 433 GLU A N 1
ATOM 3474 C CA . GLU A 1 433 ? -8.844 15.651 28.014 1.00 92.25 433 GLU A CA 1
ATOM 3475 C C . GLU A 1 433 ? -9.158 14.170 27.784 1.00 92.25 433 GLU A C 1
ATOM 3477 O O . GLU A 1 433 ? -10.314 13.788 27.638 1.00 92.25 433 GLU A O 1
ATOM 3482 N N . PHE A 1 434 ? -8.113 13.341 27.769 1.00 92.75 434 PHE A N 1
ATOM 3483 C CA . PHE A 1 434 ? -8.190 11.886 27.652 1.00 92.75 434 PHE A CA 1
ATOM 3484 C C . PHE A 1 434 ? -7.275 11.212 28.677 1.00 92.75 434 PHE A C 1
ATOM 3486 O O . PHE A 1 434 ? -6.370 11.844 29.223 1.00 92.75 434 PHE A O 1
ATOM 3493 N N . GLY A 1 435 ? -7.470 9.911 28.904 1.00 91.19 435 GLY A N 1
ATOM 3494 C CA . GLY A 1 435 ? -6.603 9.116 29.783 1.00 91.19 435 GLY A CA 1
ATOM 3495 C C . GLY A 1 435 ? -6.766 9.437 31.272 1.00 91.19 435 GLY A C 1
ATOM 3496 O O . GLY A 1 435 ? -5.837 9.228 32.046 1.00 91.19 435 GLY A O 1
ATOM 3497 N N . VAL A 1 436 ? -7.921 9.979 31.666 1.00 92.94 436 VAL A N 1
ATOM 3498 C CA . VAL A 1 436 ? -8.305 10.167 33.070 1.00 92.94 436 VAL A CA 1
ATOM 3499 C C . VAL A 1 436 ? -9.246 9.040 33.458 1.00 92.94 436 VAL A C 1
ATOM 3501 O O . VAL A 1 436 ? -10.227 8.802 32.761 1.00 92.94 436 VAL A O 1
ATOM 3504 N N . LEU A 1 437 ? -8.939 8.358 34.558 1.00 93.62 437 LEU A N 1
ATOM 3505 C CA . LEU A 1 437 ? -9.807 7.351 35.152 1.00 93.62 437 LEU A CA 1
ATOM 3506 C C . LEU A 1 437 ? -10.576 8.001 36.306 1.00 93.62 437 LEU A C 1
ATOM 3508 O O . LEU A 1 437 ? -9.970 8.500 37.253 1.00 93.62 437 LEU A O 1
ATOM 3512 N N . VAL A 1 438 ? -11.900 8.042 36.191 1.00 94.31 438 VAL A N 1
ATOM 3513 C CA . VAL A 1 438 ? -12.808 8.619 37.183 1.00 94.31 438 VAL A CA 1
ATOM 3514 C C . VAL A 1 438 ? -13.489 7.484 37.928 1.00 94.31 438 VAL A C 1
ATOM 3516 O O . VAL A 1 438 ? -14.117 6.630 37.302 1.00 94.31 438 VAL A O 1
ATOM 3519 N N . SER A 1 439 ? -13.391 7.509 39.253 1.00 95.56 439 SER A N 1
ATOM 3520 C CA . SER A 1 439 ? -14.126 6.599 40.127 1.00 95.56 439 SER A CA 1
ATOM 3521 C C . SER A 1 439 ? -15.359 7.298 40.683 1.00 95.56 439 SER A C 1
ATOM 3523 O O . SER A 1 439 ? -15.271 8.421 41.181 1.00 95.56 439 SER A O 1
ATOM 3525 N N . PHE A 1 440 ? -16.503 6.633 40.604 1.00 94.50 440 PHE A N 1
ATOM 3526 C CA . PHE A 1 440 ? -17.761 7.097 41.181 1.00 94.50 440 PHE A CA 1
ATOM 3527 C C . PHE A 1 440 ? -18.535 5.905 41.741 1.00 94.50 440 PHE A C 1
ATOM 3529 O O . PHE A 1 440 ? -18.240 4.766 41.391 1.00 94.50 440 PHE A O 1
ATOM 3536 N N . ALA A 1 441 ? -19.491 6.156 42.631 1.00 94.69 441 ALA A N 1
ATOM 3537 C CA . ALA A 1 441 ? -20.178 5.097 43.355 1.00 94.69 441 ALA A CA 1
ATOM 3538 C C . ALA A 1 441 ? -21.677 5.054 43.033 1.00 94.69 441 ALA A C 1
ATOM 3540 O O . ALA A 1 441 ? -22.329 6.089 42.871 1.00 94.69 441 ALA A O 1
ATOM 3541 N N . TYR A 1 442 ? -22.210 3.840 42.950 1.00 96.19 442 TYR A N 1
ATOM 3542 C CA . TYR A 1 442 ? -23.632 3.550 42.847 1.00 96.19 442 TYR A CA 1
ATOM 3543 C C . TYR A 1 442 ? -24.142 2.976 44.172 1.00 96.19 442 TYR A C 1
ATOM 3545 O O . TYR A 1 442 ? -23.572 2.014 44.683 1.00 96.19 442 TYR A O 1
ATOM 3553 N N . LYS A 1 443 ? -25.242 3.512 44.709 1.00 96.19 443 LYS A N 1
ATOM 3554 C CA . LYS A 1 443 ? -25.850 3.009 45.950 1.00 96.19 443 LYS A CA 1
ATOM 3555 C C . LYS A 1 443 ? -26.601 1.699 45.697 1.00 96.19 443 LYS A C 1
ATOM 3557 O O . LYS A 1 443 ? -27.354 1.605 44.727 1.00 96.19 443 LYS A O 1
ATOM 3562 N N . ILE A 1 444 ? -26.419 0.699 46.555 1.00 95.50 444 ILE A N 1
ATOM 3563 C CA . ILE A 1 444 ? -27.152 -0.571 46.488 1.00 95.50 444 ILE A CA 1
ATOM 3564 C C . ILE A 1 444 ? -28.624 -0.350 46.866 1.00 95.50 444 ILE A C 1
ATOM 3566 O O . ILE A 1 444 ? -28.943 0.381 47.802 1.00 95.50 444 ILE A O 1
ATOM 3570 N N . GLU A 1 445 ? -29.536 -1.006 46.146 1.00 93.31 445 GLU A N 1
ATOM 3571 C CA . GLU A 1 445 ? -30.965 -1.007 46.475 1.00 93.31 445 GLU A CA 1
ATOM 3572 C C . GLU A 1 445 ? -31.187 -1.525 47.908 1.00 93.31 445 GLU A C 1
ATOM 3574 O O . GLU A 1 445 ? -30.676 -2.588 48.292 1.00 93.31 445 GLU A O 1
ATOM 3579 N N . ASP A 1 446 ? -31.945 -0.746 48.687 1.00 88.88 446 ASP A N 1
ATOM 3580 C CA . ASP A 1 446 ? -32.296 -1.009 50.087 1.00 88.88 446 ASP A CA 1
ATOM 3581 C C . ASP A 1 446 ? -31.091 -1.202 51.031 1.00 88.88 446 ASP A C 1
ATOM 3583 O O . ASP A 1 446 ? -31.174 -1.920 52.028 1.00 88.88 446 ASP A O 1
ATOM 3587 N N . SER A 1 447 ? -29.949 -0.573 50.729 1.00 91.31 447 SER A N 1
ATOM 3588 C CA . SER A 1 447 ? -28.740 -0.613 51.561 1.00 91.31 447 SER A CA 1
ATOM 3589 C C . SER A 1 447 ? -28.006 0.731 51.546 1.00 91.31 447 SER A C 1
ATOM 3591 O O . SER A 1 447 ? -28.155 1.515 50.615 1.00 91.31 447 SER A O 1
ATOM 3593 N N . GLU A 1 448 ? -27.196 0.998 52.573 1.00 89.88 448 GLU A N 1
ATOM 3594 C CA . GLU A 1 448 ? -26.231 2.114 52.588 1.00 89.88 448 GLU A CA 1
ATOM 3595 C C . GLU A 1 448 ? -24.886 1.737 51.942 1.00 89.88 448 GLU A C 1
ATOM 3597 O O . GLU A 1 448 ? -23.988 2.567 51.848 1.00 89.88 448 GLU A O 1
ATOM 3602 N N . GLU A 1 449 ? -24.735 0.485 51.505 1.00 93.75 449 GLU A N 1
ATOM 3603 C CA . GLU A 1 449 ? -23.565 0.019 50.764 1.00 93.75 449 GLU A CA 1
ATOM 3604 C C . GLU A 1 449 ? -23.510 0.640 49.360 1.00 93.75 449 GLU A C 1
ATOM 3606 O O . GLU A 1 449 ? -24.540 0.847 48.710 1.00 93.75 449 GLU A O 1
ATOM 3611 N N . GLU A 1 450 ? -22.299 0.900 48.873 1.00 94.62 450 GLU A N 1
ATOM 3612 C CA . GLU A 1 450 ? -22.051 1.458 47.548 1.00 94.62 450 GLU A CA 1
ATOM 3613 C C . GLU A 1 450 ? -21.091 0.575 46.745 1.00 94.62 450 GLU A C 1
ATOM 3615 O O . GLU A 1 450 ? -20.188 -0.055 47.294 1.00 94.62 450 GLU A O 1
ATOM 3620 N N . VAL A 1 451 ? -21.259 0.573 45.423 1.00 94.44 451 VAL A N 1
ATOM 3621 C CA . VAL A 1 451 ? -20.353 -0.075 44.469 1.00 94.44 451 VAL A CA 1
ATOM 3622 C C . VAL A 1 451 ? -19.615 0.999 43.696 1.00 94.44 451 VAL A C 1
ATOM 3624 O O . VAL A 1 451 ? -20.232 1.787 42.977 1.00 94.44 451 VAL A O 1
ATOM 3627 N N . VAL A 1 452 ? -18.292 1.024 43.839 1.00 95.12 452 VAL A N 1
ATOM 3628 C CA . VAL A 1 452 ? -17.428 1.950 43.105 1.00 95.12 452 VAL A CA 1
ATOM 3629 C C . VAL A 1 452 ? -17.173 1.390 41.708 1.00 95.12 452 VAL A C 1
ATOM 3631 O O . VAL A 1 452 ? -16.859 0.216 41.555 1.00 95.12 452 VAL A O 1
ATOM 3634 N N . VAL A 1 453 ? -17.293 2.237 40.689 1.00 95.38 453 VAL A N 1
ATOM 3635 C CA . VAL A 1 453 ? -16.997 1.931 39.287 1.00 95.38 453 VAL A CA 1
ATOM 3636 C C . VAL A 1 453 ? -15.954 2.919 38.780 1.00 95.38 453 VAL A C 1
ATOM 3638 O O . VAL A 1 453 ? -16.067 4.125 39.009 1.00 95.38 453 VAL A O 1
ATOM 3641 N N . ALA A 1 454 ? -14.947 2.414 38.068 1.00 95.38 454 ALA A N 1
ATOM 3642 C CA . ALA A 1 454 ? -13.945 3.224 37.385 1.00 95.38 454 ALA A CA 1
ATOM 3643 C C . ALA A 1 454 ? -14.248 3.322 35.880 1.00 95.38 454 ALA A C 1
ATOM 3645 O O . ALA A 1 454 ? -14.418 2.312 35.202 1.00 95.38 454 ALA A O 1
ATOM 3646 N N . THR A 1 455 ? -14.286 4.539 35.331 1.00 94.38 455 THR A N 1
ATOM 3647 C CA . THR A 1 455 ? -14.517 4.786 33.898 1.00 94.38 455 THR A CA 1
ATOM 3648 C C . THR A 1 455 ? -13.636 5.907 33.364 1.00 94.38 455 THR A C 1
ATOM 3650 O O . THR A 1 455 ? -13.316 6.862 34.067 1.00 94.38 455 THR A O 1
ATOM 3653 N N . THR A 1 456 ? -13.261 5.824 32.088 1.00 93.00 456 THR A N 1
ATOM 3654 C CA . THR A 1 456 ? -12.595 6.929 31.376 1.00 93.00 456 THR A CA 1
ATOM 3655 C C . THR A 1 456 ? -13.574 7.860 30.660 1.00 93.00 456 THR A C 1
ATOM 3657 O O . THR A 1 456 ? -13.157 8.844 30.053 1.00 93.00 456 THR A O 1
ATOM 3660 N N . ARG A 1 457 ? -14.877 7.550 30.702 1.00 93.25 457 ARG A N 1
ATOM 3661 C CA . ARG A 1 457 ? -15.947 8.233 29.963 1.00 93.25 457 ARG A CA 1
ATOM 3662 C C . ARG A 1 457 ? -17.133 8.511 30.888 1.00 93.25 457 ARG A C 1
ATOM 3664 O O . ARG A 1 457 ? -18.200 7.929 30.736 1.00 93.25 457 ARG A O 1
ATOM 3671 N N . ILE A 1 458 ? -16.947 9.371 31.888 1.00 93.06 458 ILE A N 1
ATOM 3672 C CA . ILE A 1 458 ? -17.988 9.654 32.895 1.00 93.06 458 ILE A CA 1
ATOM 3673 C C . ILE A 1 458 ? -19.295 10.172 32.275 1.00 93.06 458 ILE A C 1
ATOM 3675 O O . ILE A 1 458 ? -20.379 9.929 32.796 1.00 93.06 458 ILE A O 1
ATOM 3679 N N . GLU A 1 459 ? -19.224 10.825 31.117 1.00 91.88 459 GLU A N 1
ATOM 3680 C CA . GLU A 1 459 ? -20.397 11.295 30.389 1.00 91.88 459 GLU A CA 1
ATOM 3681 C C . GLU A 1 459 ? -21.297 10.160 29.868 1.00 91.88 459 GLU A C 1
ATOM 3683 O O . GLU A 1 459 ? -22.476 10.401 29.605 1.00 91.88 459 GLU A O 1
ATOM 3688 N N . THR A 1 460 ? -20.787 8.925 29.739 1.00 94.56 460 THR A N 1
ATOM 3689 C CA . THR A 1 460 ? -21.596 7.773 29.306 1.00 94.56 460 THR A CA 1
ATOM 3690 C C . THR A 1 460 ? -22.407 7.151 30.435 1.00 94.56 460 THR A C 1
ATOM 3692 O O . THR A 1 460 ? -23.318 6.391 30.131 1.00 94.56 460 THR A O 1
ATOM 3695 N N . MET A 1 461 ? -22.148 7.521 31.695 1.00 94.81 461 MET A N 1
ATOM 3696 C CA . MET A 1 461 ? -22.853 7.020 32.887 1.00 94.81 461 MET A CA 1
ATOM 3697 C C . MET A 1 461 ? -24.381 7.111 32.751 1.00 94.81 461 MET A C 1
ATOM 3699 O O . MET A 1 461 ? -25.103 6.200 33.135 1.00 94.81 461 MET A O 1
ATOM 3703 N N . LEU A 1 462 ? -24.904 8.179 32.132 1.00 94.25 462 LEU A N 1
ATOM 3704 C CA . LEU A 1 462 ? -26.351 8.343 31.907 1.00 94.25 462 LEU A CA 1
ATOM 3705 C C . LEU A 1 462 ? -26.957 7.230 31.027 1.00 94.25 462 LEU A C 1
ATOM 3707 O O . LEU A 1 462 ? -28.160 6.956 31.082 1.00 94.25 462 LEU A O 1
ATOM 3711 N N . GLY A 1 463 ? -26.126 6.601 30.197 1.00 94.75 463 GLY A N 1
ATOM 3712 C CA . GLY A 1 463 ? -26.471 5.464 29.356 1.00 94.75 463 GLY A CA 1
ATOM 3713 C C . GLY A 1 463 ? -26.337 4.106 30.047 1.00 94.75 463 GLY A C 1
ATOM 3714 O O . GLY A 1 463 ? -26.725 3.112 29.436 1.00 94.75 463 GLY A O 1
ATOM 3715 N N . ASP A 1 464 ? -25.839 4.039 31.285 1.00 95.75 464 ASP A N 1
ATOM 3716 C CA . ASP A 1 464 ? -25.550 2.777 31.971 1.00 95.75 464 ASP A CA 1
ATOM 3717 C C . ASP A 1 464 ? -26.822 1.961 32.192 1.00 95.75 464 ASP A C 1
ATOM 3719 O O . ASP A 1 464 ? -27.808 2.446 32.748 1.00 95.75 464 ASP A O 1
ATOM 3723 N N . THR A 1 465 ? -26.811 0.699 31.769 1.00 95.19 465 THR A N 1
ATOM 3724 C CA . THR A 1 465 ? -27.971 -0.202 31.886 1.00 95.19 465 THR A CA 1
ATOM 3725 C C . THR A 1 465 ? -27.774 -1.319 32.903 1.00 95.19 465 THR A C 1
ATOM 3727 O O . THR A 1 465 ? -28.762 -1.927 33.301 1.00 95.19 465 THR A O 1
ATOM 3730 N N . ALA A 1 466 ? -26.539 -1.557 33.343 1.00 96.31 466 ALA A N 1
ATOM 3731 C CA . ALA A 1 466 ? -26.145 -2.547 34.337 1.00 96.31 466 ALA A CA 1
ATOM 3732 C C . ALA A 1 466 ? -24.760 -2.183 34.900 1.00 96.31 466 ALA A C 1
ATOM 3734 O O . ALA A 1 466 ? -24.027 -1.418 34.270 1.00 96.31 466 ALA A O 1
ATOM 3735 N N . VAL A 1 467 ? -24.394 -2.767 36.042 1.00 96.31 467 VAL A N 1
ATOM 3736 C CA . VAL A 1 467 ? -23.010 -2.794 36.547 1.00 96.31 467 VAL A CA 1
ATOM 3737 C C . VAL A 1 467 ? -22.500 -4.227 36.432 1.00 96.31 467 VAL A C 1
ATOM 3739 O O . VAL A 1 467 ? -23.168 -5.148 36.893 1.00 96.31 467 VAL A O 1
ATOM 3742 N N . ALA A 1 468 ? -21.350 -4.433 35.795 1.00 96.19 468 ALA A N 1
ATOM 3743 C CA . ALA A 1 468 ? -20.763 -5.760 35.636 1.00 96.19 468 ALA A CA 1
ATOM 3744 C C . ALA A 1 468 ? -19.697 -6.016 36.710 1.00 96.19 468 ALA A C 1
ATOM 3746 O O . ALA A 1 468 ? -18.850 -5.159 36.951 1.00 96.19 468 ALA A O 1
ATOM 3747 N N . VAL A 1 469 ? -19.729 -7.198 37.325 1.00 95.94 469 VAL A N 1
ATOM 3748 C CA . VAL A 1 469 ? -18.705 -7.684 38.262 1.00 95.94 469 VAL A CA 1
ATOM 3749 C C . VAL A 1 469 ? -18.191 -9.046 37.809 1.00 95.94 469 VAL A C 1
ATOM 3751 O O . VAL A 1 469 ? -18.934 -9.837 37.223 1.00 95.94 469 VAL A O 1
ATOM 3754 N N . HIS A 1 470 ? -16.924 -9.347 38.086 1.00 96.38 470 HIS A N 1
ATOM 3755 C CA . HIS A 1 470 ? -16.370 -10.646 37.722 1.00 96.38 470 HIS A CA 1
ATOM 3756 C C . HIS A 1 470 ? -16.978 -11.759 38.606 1.00 96.38 470 HIS A C 1
ATOM 3758 O O . HIS A 1 470 ? -16.967 -11.633 39.832 1.00 96.38 470 HIS A O 1
ATOM 3764 N N . PRO A 1 471 ? -17.461 -12.890 38.047 1.00 95.50 471 PRO A N 1
ATOM 3765 C CA . PRO A 1 471 ? -18.185 -13.926 38.802 1.00 95.50 471 PRO A CA 1
ATOM 3766 C C . PRO A 1 471 ? -17.374 -14.582 39.930 1.00 95.50 471 PRO A C 1
ATOM 3768 O O . PRO A 1 471 ? -17.945 -15.179 40.842 1.00 95.50 471 PRO A O 1
ATOM 3771 N N . LYS A 1 472 ? -16.039 -14.525 39.858 1.00 95.38 472 LYS A N 1
ATOM 3772 C CA . LYS A 1 472 ? -15.131 -15.101 40.867 1.00 95.38 472 LYS A CA 1
ATOM 3773 C C . LYS A 1 472 ? -14.557 -14.058 41.825 1.00 95.38 472 LYS A C 1
ATOM 3775 O O . LYS A 1 472 ? -13.737 -14.418 42.665 1.00 95.38 472 LYS A O 1
ATOM 3780 N N . ASP A 1 473 ? -14.960 -12.795 41.706 1.00 95.12 473 ASP A N 1
ATOM 3781 C CA . ASP A 1 473 ? -14.471 -11.747 42.592 1.00 95.12 473 ASP A CA 1
ATOM 3782 C C . ASP A 1 473 ? -15.139 -11.833 43.965 1.00 95.12 473 ASP A C 1
ATOM 3784 O O . ASP A 1 473 ? -16.286 -11.426 44.152 1.00 95.12 473 ASP A O 1
ATOM 3788 N N . LEU A 1 474 ? -14.397 -12.371 44.938 1.00 94.25 474 LEU A N 1
ATOM 3789 C CA . LEU A 1 474 ? -14.847 -12.552 46.320 1.00 94.25 474 LEU A CA 1
ATOM 3790 C C . LEU A 1 474 ? -15.316 -11.241 46.968 1.00 94.25 474 LEU A C 1
ATOM 3792 O O . LEU A 1 474 ? -16.140 -11.298 47.877 1.00 94.25 474 LEU A O 1
ATOM 3796 N N . ARG A 1 475 ? -14.832 -10.081 46.496 1.00 93.38 475 ARG A N 1
ATOM 3797 C CA . ARG A 1 475 ? -15.222 -8.760 47.013 1.00 93.38 475 ARG A CA 1
ATOM 3798 C C . ARG A 1 475 ? -16.687 -8.427 46.739 1.00 93.38 475 ARG A C 1
ATOM 3800 O O . ARG A 1 475 ? -17.269 -7.679 47.513 1.00 93.38 475 ARG A O 1
ATOM 3807 N N . TYR A 1 476 ? -17.270 -8.969 45.666 1.00 93.50 476 TYR A N 1
ATOM 3808 C CA . TYR A 1 476 ? -18.601 -8.589 45.177 1.00 93.50 476 TYR A CA 1
ATOM 3809 C C . TYR A 1 476 ? -19.581 -9.769 45.058 1.00 93.50 476 TYR A C 1
ATOM 3811 O O . TYR A 1 476 ? -20.702 -9.591 44.580 1.00 93.50 476 TYR A O 1
ATOM 3819 N N . GLN A 1 477 ? -19.214 -10.970 45.524 1.00 92.31 477 GLN A N 1
ATOM 3820 C CA . GLN A 1 477 ? -20.073 -12.163 45.434 1.00 92.31 477 GLN A CA 1
ATOM 3821 C C . GLN A 1 477 ? -21.442 -11.991 46.100 1.00 92.31 477 GLN A C 1
ATOM 3823 O O . GLN A 1 477 ? -22.445 -12.501 45.599 1.00 92.31 477 GLN A O 1
ATOM 3828 N N . HIS A 1 478 ? -21.509 -11.260 47.214 1.00 93.44 478 HIS A N 1
ATOM 3829 C CA . HIS A 1 478 ? -22.763 -10.978 47.920 1.00 93.44 478 HIS A CA 1
ATOM 3830 C C . HIS A 1 478 ? -23.685 -10.015 47.159 1.00 93.44 478 HIS A C 1
ATOM 3832 O O . HIS A 1 478 ? -24.863 -9.900 47.501 1.00 93.44 478 HIS A O 1
ATOM 3838 N N . LEU A 1 479 ? -23.173 -9.349 46.121 1.00 92.06 479 LEU A N 1
ATOM 3839 C CA . LEU A 1 479 ? -23.910 -8.397 45.291 1.00 92.06 479 LEU A CA 1
ATOM 3840 C C . LEU A 1 479 ? -24.466 -9.016 44.004 1.00 92.06 479 LEU A C 1
ATOM 3842 O O . LEU A 1 479 ? -25.182 -8.348 43.257 1.00 92.06 479 LEU A O 1
ATOM 3846 N N . HIS A 1 480 ? -24.190 -10.294 43.741 1.00 93.12 480 HIS A N 1
ATOM 3847 C CA . HIS A 1 480 ? -24.702 -10.989 42.564 1.00 93.12 480 HIS A CA 1
ATOM 3848 C C . HIS A 1 480 ? -26.239 -10.958 42.521 1.00 93.12 480 HIS A C 1
ATOM 3850 O O . HIS A 1 480 ? -26.916 -11.396 43.452 1.00 93.12 480 HIS A O 1
ATOM 3856 N N . GLY A 1 481 ? -26.801 -10.431 41.429 1.00 89.94 481 GLY A N 1
ATOM 3857 C CA . GLY A 1 481 ? -28.251 -10.309 41.242 1.00 89.94 481 GLY A CA 1
ATOM 3858 C C . GLY A 1 481 ? -28.920 -9.188 42.047 1.00 89.94 481 GLY A C 1
ATOM 3859 O O . GLY A 1 481 ? -30.132 -9.000 41.921 1.00 89.94 481 GLY A O 1
ATOM 3860 N N . ARG A 1 482 ? -28.162 -8.419 42.844 1.00 95.25 482 ARG A N 1
ATOM 3861 C CA . ARG A 1 482 ? -28.650 -7.177 43.460 1.00 95.25 482 ARG A CA 1
ATOM 3862 C C . ARG A 1 482 ? -28.789 -6.087 42.398 1.00 95.25 482 ARG A C 1
ATOM 3864 O O . ARG A 1 482 ? -28.338 -6.226 41.259 1.00 95.25 482 ARG A O 1
ATOM 3871 N N . LYS A 1 483 ? -29.436 -4.988 42.772 1.00 96.88 483 LYS A N 1
ATOM 3872 C CA . LYS A 1 483 ? -29.562 -3.799 41.932 1.00 96.88 483 LYS A CA 1
ATOM 3873 C C . LYS A 1 483 ? -28.907 -2.611 42.609 1.00 96.88 483 LYS A C 1
ATOM 3875 O O . LYS A 1 483 ? -28.824 -2.553 43.834 1.00 96.88 483 LYS A O 1
ATOM 3880 N N . VAL A 1 484 ? -28.487 -1.659 41.794 1.00 96.56 484 VAL A N 1
ATOM 3881 C CA . VAL A 1 484 ? -28.012 -0.355 42.235 1.00 96.56 484 VAL A CA 1
ATOM 3882 C C . VAL A 1 484 ? -28.911 0.755 41.728 1.00 96.56 484 VAL A C 1
ATOM 3884 O O . VAL A 1 484 ? -29.535 0.631 40.675 1.00 96.56 484 VAL A O 1
ATOM 3887 N N . GLN A 1 485 ? -28.966 1.857 42.460 1.00 95.88 485 GLN A N 1
ATOM 3888 C CA . GLN A 1 485 ? -29.716 3.038 42.078 1.00 95.88 485 GLN A CA 1
ATOM 3889 C C . GLN A 1 485 ? -28.819 4.026 41.330 1.00 95.88 485 GLN A C 1
ATOM 3891 O O . GLN A 1 485 ? -27.793 4.474 41.841 1.00 95.88 485 GLN A O 1
ATOM 3896 N N . HIS A 1 486 ? -29.228 4.407 40.120 1.00 94.81 486 HIS A N 1
ATOM 3897 C CA . HIS A 1 486 ? -28.524 5.416 39.340 1.00 94.81 486 HIS A CA 1
ATOM 3898 C C . HIS A 1 486 ? -28.673 6.808 39.992 1.00 94.81 486 HIS A C 1
ATOM 3900 O O . HIS A 1 486 ? -29.806 7.275 40.155 1.00 94.81 486 HIS A O 1
ATOM 3906 N N . PRO A 1 487 ? -27.573 7.544 40.254 1.00 89.31 487 PRO A N 1
ATOM 3907 C CA . PRO A 1 487 ? -27.586 8.739 41.105 1.00 89.31 487 PRO A CA 1
ATOM 3908 C C . PRO A 1 487 ? -28.406 9.909 40.539 1.00 89.31 487 PRO A C 1
ATOM 3910 O O . PRO A 1 487 ? -29.030 10.645 41.294 1.00 89.31 487 PRO A O 1
ATOM 3913 N N . PHE A 1 488 ? -28.449 10.074 39.210 1.00 91.69 488 PHE A N 1
ATOM 3914 C CA . PHE A 1 488 ? -29.178 11.185 38.569 1.00 91.69 488 PHE A CA 1
ATOM 3915 C C . PHE A 1 488 ? -30.596 10.858 38.088 1.00 91.69 488 PHE A C 1
ATOM 3917 O O . PHE A 1 488 ? -31.421 11.758 37.970 1.00 91.69 488 PHE A O 1
ATOM 3924 N N . THR A 1 489 ? -30.882 9.599 37.750 1.00 91.25 489 THR A N 1
ATOM 3925 C CA . THR A 1 489 ? -32.150 9.209 37.108 1.00 91.25 489 THR A CA 1
ATOM 3926 C C . THR A 1 489 ? -33.064 8.423 38.041 1.00 91.25 489 THR A C 1
ATOM 3928 O O . THR A 1 489 ? -34.239 8.256 37.733 1.00 91.25 489 THR A O 1
ATOM 3931 N N . GLY A 1 490 ? -32.534 7.899 39.154 1.00 88.75 490 GLY A N 1
ATOM 3932 C CA . GLY A 1 490 ? -33.255 7.014 40.068 1.00 88.75 490 GLY A CA 1
ATOM 3933 C C . GLY A 1 490 ? -33.548 5.620 39.499 1.00 88.75 490 GLY A C 1
ATOM 3934 O O . GLY A 1 490 ? -34.157 4.809 40.192 1.00 88.75 490 GLY A O 1
ATOM 3935 N N . ARG A 1 491 ? -33.126 5.318 38.260 1.00 94.94 491 ARG A N 1
ATOM 3936 C CA . ARG A 1 491 ? -33.307 4.001 37.633 1.00 94.94 491 ARG A CA 1
ATOM 3937 C C . ARG A 1 491 ? -32.538 2.935 38.410 1.00 94.94 491 ARG A C 1
ATOM 3939 O O . ARG A 1 491 ? -31.377 3.140 38.752 1.00 94.94 491 ARG A O 1
ATOM 3946 N N . LEU A 1 492 ? -33.165 1.780 38.607 1.00 96.44 492 LEU A N 1
ATOM 3947 C CA . LEU A 1 492 ? -32.503 0.595 39.145 1.00 96.44 492 LEU A CA 1
ATOM 3948 C C . LEU A 1 492 ? -31.752 -0.141 38.032 1.00 96.44 492 LEU A C 1
ATOM 3950 O O . LEU A 1 492 ? -32.343 -0.481 37.004 1.00 96.44 492 LEU A O 1
ATOM 3954 N N . LEU A 1 493 ? -30.464 -0.389 38.244 1.00 96.69 493 LEU A N 1
ATOM 3955 C CA . LEU A 1 493 ? -29.579 -1.107 37.332 1.00 96.69 493 LEU A CA 1
ATOM 3956 C C . LEU A 1 493 ? -29.221 -2.463 37.954 1.00 96.69 493 LEU A C 1
ATOM 3958 O O . LEU A 1 493 ? -28.808 -2.490 39.112 1.00 96.69 493 LEU A O 1
ATOM 3962 N N . PRO A 1 494 ? -29.366 -3.589 37.242 1.00 97.31 494 PRO A N 1
ATOM 3963 C CA . PRO A 1 494 ? -28.917 -4.879 37.746 1.00 97.31 494 PRO A CA 1
ATOM 3964 C C . PRO A 1 494 ? -27.390 -4.941 37.845 1.00 97.31 494 PRO A C 1
ATOM 3966 O O . PRO A 1 494 ? -26.681 -4.417 36.982 1.00 97.31 494 PRO A O 1
ATOM 3969 N N . ILE A 1 495 ? -26.900 -5.640 38.868 1.00 96.81 495 ILE A N 1
ATOM 3970 C CA . ILE A 1 495 ? -25.523 -6.126 38.923 1.00 96.81 495 ILE A CA 1
ATOM 3971 C C . ILE A 1 495 ? -25.476 -7.477 38.207 1.00 96.81 495 ILE A C 1
ATOM 3973 O O . ILE A 1 495 ? -26.158 -8.427 38.606 1.00 96.81 495 ILE A O 1
ATOM 3977 N N . VAL A 1 496 ? -24.691 -7.554 37.136 1.00 96.81 496 VAL A N 1
ATOM 3978 C CA . VAL A 1 496 ? -24.533 -8.749 36.299 1.00 96.81 496 VAL A CA 1
ATOM 3979 C C . VAL A 1 496 ? -23.140 -9.342 36.468 1.00 96.81 496 VAL A C 1
ATOM 3981 O O . VAL A 1 496 ? -22.172 -8.620 36.691 1.00 96.81 496 VAL A O 1
ATOM 3984 N N . CYS A 1 497 ? -23.038 -10.663 36.356 1.00 96.25 497 CYS A N 1
ATOM 3985 C CA . CYS A 1 497 ? -21.754 -11.350 36.380 1.00 96.25 497 CYS A CA 1
ATOM 3986 C C . CYS A 1 497 ? -21.230 -11.516 34.951 1.00 96.25 497 CYS A C 1
ATOM 3988 O O . CYS A 1 497 ? -21.925 -12.107 34.123 1.00 96.25 497 CYS A O 1
ATOM 3990 N N . ASP A 1 498 ? -20.020 -11.036 34.682 1.00 95.44 498 ASP A N 1
ATOM 3991 C CA . ASP A 1 498 ? -19.371 -11.119 33.369 1.00 95.44 498 ASP A CA 1
ATOM 3992 C C . ASP A 1 498 ? -17.881 -11.453 33.556 1.00 95.44 498 ASP A C 1
ATOM 3994 O O . ASP A 1 498 ? -17.184 -10.802 34.335 1.00 95.44 498 ASP A O 1
ATOM 3998 N N . ASP A 1 499 ? -17.397 -12.510 32.901 1.00 95.44 499 ASP A N 1
ATOM 3999 C CA . ASP A 1 499 ? -16.008 -12.973 33.011 1.00 95.44 499 ASP A CA 1
ATOM 4000 C C . ASP A 1 499 ? -15.017 -12.127 32.196 1.00 95.44 499 ASP A C 1
ATOM 4002 O O . ASP A 1 499 ? -13.807 -12.301 32.334 1.00 95.44 499 ASP A O 1
ATOM 4006 N N . PHE A 1 500 ? -15.508 -11.163 31.413 1.00 95.50 500 PHE A N 1
ATOM 4007 C CA . PHE A 1 500 ? -14.691 -10.161 30.732 1.00 95.50 500 PHE A CA 1
ATOM 4008 C C . PHE A 1 500 ? -14.204 -9.037 31.665 1.00 95.50 500 PHE A C 1
ATOM 4010 O O . PHE A 1 500 ? -13.330 -8.255 31.288 1.00 95.50 500 PHE A O 1
ATOM 4017 N N . VAL A 1 501 ? -14.766 -8.929 32.875 1.00 95.00 501 VAL A N 1
ATOM 4018 C CA . VAL A 1 501 ? -14.348 -7.939 33.878 1.00 95.00 501 VAL A CA 1
ATOM 4019 C C . VAL A 1 501 ? -12.984 -8.324 34.457 1.00 95.00 501 VAL A C 1
ATOM 4021 O O . VAL A 1 501 ? -12.835 -9.384 35.060 1.00 95.00 501 VAL A O 1
ATOM 4024 N N . ASP A 1 502 ? -11.996 -7.442 34.315 1.00 94.31 502 ASP A N 1
ATOM 4025 C CA . ASP A 1 502 ? -10.670 -7.616 34.913 1.00 94.31 502 ASP A CA 1
ATOM 4026 C C . ASP A 1 502 ? -10.691 -7.227 36.399 1.00 94.31 502 ASP A C 1
ATOM 4028 O O . ASP 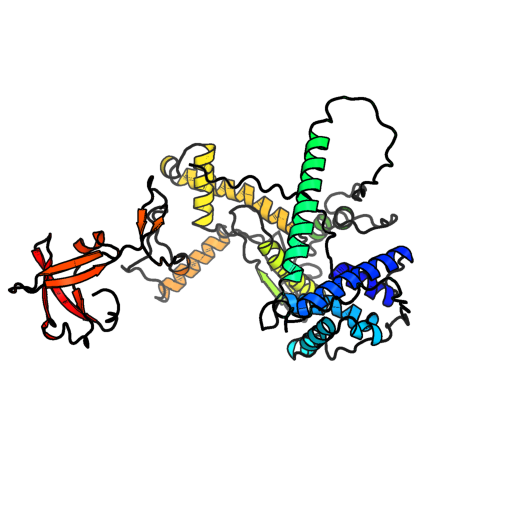A 1 502 ? -10.955 -6.076 36.746 1.00 94.31 502 ASP A O 1
ATOM 4032 N N . MET A 1 503 ? -10.407 -8.194 37.275 1.00 94.06 503 MET A N 1
ATOM 4033 C CA . MET A 1 503 ? -10.396 -8.007 38.730 1.00 94.06 503 MET A CA 1
ATOM 4034 C C . MET A 1 503 ? -9.261 -7.093 39.213 1.00 94.06 503 MET A C 1
ATOM 4036 O O . MET A 1 503 ? -9.376 -6.507 40.288 1.00 94.06 503 MET A O 1
ATOM 4040 N N . GLU A 1 504 ? -8.181 -6.974 38.437 1.00 93.56 504 GLU A N 1
ATOM 4041 C CA . GLU A 1 504 ? -6.980 -6.217 38.806 1.00 93.56 504 GLU A CA 1
ATOM 4042 C C . GLU A 1 504 ? -7.005 -4.772 38.273 1.00 93.56 504 GLU A C 1
ATOM 4044 O O . GLU A 1 504 ? -6.099 -3.983 38.559 1.00 93.56 504 GLU A O 1
ATOM 4049 N N . PHE A 1 505 ? -8.030 -4.397 37.497 1.00 90.19 505 PHE A N 1
ATOM 4050 C CA . PHE A 1 505 ? -8.138 -3.081 36.872 1.00 90.19 505 PHE A CA 1
ATOM 4051 C C . PHE A 1 505 ? -9.270 -2.236 37.469 1.00 90.19 505 PHE A C 1
ATOM 4053 O O . PHE A 1 505 ? -10.435 -2.621 37.483 1.00 90.19 505 PHE A O 1
ATOM 4060 N N . GLY A 1 506 ? -8.942 -1.006 37.871 1.00 87.38 506 GLY A N 1
ATOM 4061 C CA . GLY A 1 506 ? -9.927 -0.040 38.352 1.00 87.38 506 GLY A CA 1
ATOM 4062 C C . GLY A 1 506 ? -10.209 -0.162 39.848 1.00 87.38 506 GLY A C 1
ATOM 4063 O O . GLY A 1 506 ? -9.519 0.486 40.634 1.00 87.38 506 GLY A O 1
ATOM 4064 N N . THR A 1 507 ? -11.257 -0.905 40.218 1.00 85.94 507 THR A N 1
ATOM 4065 C CA . THR A 1 507 ? -11.877 -0.901 41.564 1.00 85.94 507 THR A CA 1
ATOM 4066 C C . THR A 1 507 ? -11.796 -2.223 42.302 1.00 85.94 507 THR A C 1
ATOM 4068 O O . THR A 1 507 ? -11.834 -3.294 41.660 1.00 85.94 507 THR A O 1
#

Organism: NCBI:txid35019

pLDDT: mean 81.51, std 19.86, range [24.33, 98.44]

Sequence (507 aa):
MGADVEGRHDEKTERPSLQPAAAAASAAFSALKISKQNKQGLDRAVAELQHLLGVLDSHLKLRTYLVGETITLADVTAACCLLLPYKYVLNQTLRTYFINLTRWFLTCVNQPEFQAVLGTVRLYEEAPGGGVLEMDFKAELPEKEEIEEPPPKSASQLKKEAKKKEKLEKFLQKKEKNLQQQGEKKPKAEKKEKKDLEIITYDIPTKPGEKKDVTGPMPDSYSPQYVEAAWYSWWESQGFFKPEYGRRSVSEPNPKGIFMMCIPPPNVTGSLHLGHALTNSIQDSLTRWHRMRGETTLWNPGCDHAGIATQVVVEKKLWKEQGKTRHDLGREPFIEEVWRWKNEKGDRIYHQLKKLGSSMDWDRACFTMDPKLSYAVQEAFIQLHEKGIIYRSKRLVNWSCTLNSAISDIEVDKKELTGRTLLPVPGYKEKVEFGVLVSFAYKIEDSEEEVVVATTRIETMLGDTAVAVHPKDLRYQHLHGRKVQHPFTGRLLPIVCDDFVDMEFGT

Secondary structure (DSSP, 8-state):
-------------------HHHHHHHHHHHHTT-S---HHHHHHHHHHHHHHHHHHHHHGGG-SSSSTTS--HHHHHHHHHHHHHHHHT--HHHHTTSHHHHHHHHHHHTSHHHHHHH-S--SSPPPTT---------S-PPP----PPPPPPPHHHHHHHHHHHHHHHHHHHHHHHHHTT----------------------S-PPTTSPPP--SPPPSS--HHHHHTTHHHHHHHTTTTSTTTT-S-TTS--TT-EEEEE--PPBTTS---HHHHHHHHHHHHHHHHHHHTT-EEEEE-EEB--HHHHHHHHHHHHHHHHS--HHHH-HHHHHHHHHHHHHHHHHHHHHHHHHTT----GGG-EETTSHHHHHHHHHHHHHHHHTTSS-------EEETTTTEEE-GGG------SS-EEE--TT-SSPEEES--EEEEEEETTSS-EEEEEES-GGGGGG---EEE-TT-TTTGGGTT-EEE-TTT--EEEEEE-TTS-TTS--